Protein AF-0000000072580510 (afdb_homodimer)

Secondary structure (DSSP, 8-state):
-HHHHHHHHHHHHHHHHHHHHHHHHHHHHHHHHHH-SSS---HHHHHHHHTT-S-HHHHIIIIIIIHHHHHHHHHHHHHHHHHHHHHHHHHT-TT--TTTTTHHHHHHHHHHHHHHSPPPGGGTTS-HHHHHHHHHHHHHHHHHHHHHHTTTTS-HHHHHHHHHHHHHHHHHHHHHHHHHS-HHHHHHHHHHHT--STT--HHHHHHHHHHHHHHHHHHHHHGGGGGGGGS-HHHHHHTT--HHHHHHHHHHHHHHHHHHHHHHH----SHHHHHHHHHHHHHT-SS--HHHHHHHHHHHHHHHHHHHHHSSS---HHHHHHHHHHHHHHHHHHHHHHH---SSS--/-HHHHHHHHHHHHHHHHHHHHHHHHHHHHHHHHHH-SSS---HHHHHHHHTT-S-HHHHIIIIIIIHHHHHHHHHHHHHHHHHHHHHHHHHT-TT--TTTTTHHHHHHHHHHHHHHSPPPGGGTTS-HHHHHHHHHHHHHHHHHHHHHHHTTTS-HHHHHHHHHHHHHHHHHHHHHHHHHS-HHHHHHHHHHHT--STT--HHHHHHHHHHHHHHHHHHHHHGGGGGGGGS-HHHHHHTT--HHHHHHHHHHHHHHHHHHHHHHH----SHHHHHHHHHHHHHT-SS--HHHHHHHHHHHHHHHHHHHHHSSS---HHHHHHHHHHHHHHHHHHHHHHH---TTT--

Organism: Corynebacterium urealyticum (strain ATCC 43042 / DSM 7109) (NCBI:txid504474)

Solvent-accessible surface area (backbone atoms only — not comparable to full-atom values): 32661 Å² total; per-residue (Å²): 113,67,65,63,48,49,53,52,50,52,46,52,50,32,38,52,51,37,33,49,50,24,43,50,44,23,53,54,23,41,52,50,38,51,21,47,57,94,65,78,38,52,66,64,52,43,52,34,32,74,73,72,39,70,53,69,67,54,35,47,46,36,61,58,48,29,44,30,18,34,52,45,32,36,52,49,16,23,51,33,0,32,25,9,19,42,36,17,43,58,38,66,27,81,82,35,26,52,63,50,42,8,32,49,25,26,14,44,33,39,31,39,45,54,53,45,38,82,69,57,76,88,53,67,80,48,55,67,67,60,50,39,20,50,31,12,37,53,22,12,48,50,36,52,49,48,42,56,70,74,38,41,51,60,49,43,65,52,31,52,52,48,11,40,28,44,26,52,25,28,49,31,51,38,53,51,50,44,71,72,25,54,69,69,37,31,51,53,37,49,57,47,61,34,5,34,44,79,79,38,40,64,81,53,48,59,58,49,54,61,61,27,43,65,24,53,53,51,31,58,71,50,49,82,54,49,75,47,42,77,42,55,69,68,58,28,40,72,73,69,41,61,59,49,59,49,39,43,44,30,47,52,14,24,44,43,34,48,25,45,47,30,22,70,27,29,42,60,49,47,43,22,37,46,12,13,51,50,27,14,62,66,26,68,44,97,56,47,46,47,68,36,1,16,34,25,7,13,18,51,38,19,48,28,40,40,53,19,58,67,44,97,49,96,47,40,31,18,45,40,29,22,57,52,32,19,59,50,46,40,49,50,52,50,46,46,59,65,60,46,74,64,64,67,80,82,100,114,67,64,62,49,49,54,51,50,52,45,51,50,33,38,51,53,37,33,49,51,24,43,51,45,23,53,53,24,40,53,50,38,52,21,49,58,94,65,77,36,53,67,68,51,41,52,35,32,72,73,73,37,70,52,72,68,55,36,48,46,38,62,58,50,29,43,30,19,36,52,44,32,36,52,48,15,22,52,32,0,33,25,8,20,42,35,17,43,58,39,65,29,82,81,34,26,52,64,50,42,8,33,48,25,25,14,45,34,39,30,39,46,54,53,45,38,83,68,55,76,89,52,65,80,48,56,67,67,59,49,40,21,50,32,11,35,51,22,12,48,50,36,50,50,48,40,50,73,74,19,38,76,56,54,43,64,46,35,51,53,46,11,42,27,45,26,52,26,28,49,31,51,38,51,49,49,46,71,70,25,53,71,70,38,30,50,53,36,50,57,47,60,34,5,33,44,79,78,39,40,65,81,53,49,59,58,49,54,60,60,26,43,65,25,53,54,52,30,58,71,50,49,82,54,50,74,46,44,77,41,55,69,67,59,26,40,72,72,69,41,59,59,56,59,51,40,40,44,32,50,51,14,24,46,44,35,48,25,45,48,31,22,70,27,29,42,61,48,46,44,22,39,45,13,11,50,50,28,14,63,66,25,68,43,97,56,45,46,48,69,36,2,16,34,25,7,12,17,51,37,19,48,29,40,39,54,20,60,67,43,96,50,96,47,42,30,19,47,41,30,23,57,51,32,20,60,49,46,40,48,51,52,49,46,48,60,66,62,44,74,55,64,68,79,80,100

Nearest PDB structures (foldseek):
  2nq2-assembly1_A  TM=8.798E-01  e=5.050E-13  Haemophilus influenzae
  5b57-assembly1_B  TM=8.624E-01  e=1.625E-12  Burkholderia cenocepacia J2315
  4dbl-assembly1_B  TM=8.314E-01  e=4.247E-13  Escherichia coli K-12
  5b58-assembly1_B  TM=8.452E-01  e=1.771E-12  Burkholderia cenocepacia J2315
  5b57-assembly1_A  TM=8.414E-01  e=2.199E-12  Burkholderia cenocepacia J2315

pLDDT: mean 84.37, std 12.45, range [21.81, 98.19]

InterPro domains:
  IPR000522 ABC transporter, permease protein, BtuC-like [PF01032] (27-334)
  IPR000522 ABC transporter, permease protein, BtuC-like [PTHR30472] (13-337)
  IPR037294 ABC transporter, BtuC-like [G3DSA:1.10.3470.10] (12-342)
  IPR037294 ABC transporter, BtuC-like [SSF81345] (8-334)

Sequence (694 aa):
MTALHAVKRARTRRIFLATLGFAATTVLGYFLILGQGAVKLSPAEVLDVLTGGGTRQAINVVWDLRLPVAIATVVVGAALGLAGSWTQAMARNPLASPDILGVSGGAAVLVVAGTVLARPAWSEGIPTFWWRAGLALIGSLVIVALLMLLGGFGTSQRVVLIGLALSFLTQALVQYLLLKAELTRAADAQTWLAGSTGFVRTEALLPMVLGMLPFVVLGLVVAVDLPLFAHDDATASTLGVNVTRVRSILLIAATGIVAVVVSFVGPIGFIALLAPQLAKLVAGTPTPHPLCSTVAGSALMAVCAVVAGALPFTAPVGLVTAIIGGPALIWLVWSAARGGTVKGMIQMTALHAVKRARTRRIFLATLGFAATTVLGYFLILGQGAVKLSPAEVLDVLTGGGTRQAINVVWDLRLPVAIATVVVGAALGLAGSWTQAMARNPLASPDILGVSGGAAVLVVAGTVLARPAWSEGIPTFWWRAGLALIGSLVIVALLMLLGGFGTSQRVVLIGLALSFLTQALVQYLLLKAELTRAADAQTWLAGSTGFVRTEALLPMVLGMLPFVVLGLVVAVDLPLFAHDDATASTLGVNVTRVRSILLIAATGIVAVVVSFVGPIGFIALLAPQLAKLVAGTPTPHPLCSTVAGSALMAVCAVVAGALPFTAPVGLVTAIIGGPALIWLVWSAARGGTVKGMIQ

Radius of gyration: 26.59 Å; Cα contacts (8 Å, |Δi|>4): 1158; chains: 2; bounding box: 94×83×57 Å

Structure (mmCIF, N/CA/C/O backbone):
data_AF-0000000072580510-model_v1
#
loop_
_entity.id
_entity.type
_entity.pdbx_description
1 polymer 'Putative iron ABC transport system, permease protein'
#
loop_
_atom_site.group_PDB
_atom_site.id
_atom_site.type_symbol
_atom_site.label_atom_id
_atom_site.label_alt_id
_atom_site.label_comp_id
_atom_site.label_asym_id
_atom_site.label_entity_id
_atom_site.label_seq_id
_atom_site.pdbx_PDB_ins_code
_atom_site.Cartn_x
_atom_site.Cartn_y
_atom_site.Cartn_z
_atom_site.occupancy
_atom_site.B_iso_or_equiv
_atom_site.auth_seq_id
_atom_site.auth_comp_id
_atom_site.auth_asym_id
_atom_site.auth_atom_id
_atom_site.pdbx_PDB_model_num
ATOM 1 N N . MET A 1 1 ? 7.398 43.438 21.75 1 59 1 MET A N 1
ATOM 2 C CA . MET A 1 1 ? 8.227 43.406 20.547 1 59 1 MET A CA 1
ATOM 3 C C . MET A 1 1 ? 9.5 42.594 20.797 1 59 1 MET A C 1
ATOM 5 O O . MET A 1 1 ? 9.891 41.781 19.953 1 59 1 MET A O 1
ATOM 9 N N . THR A 1 2 ? 10.031 42.656 22.125 1 67.38 2 THR A N 1
ATOM 10 C CA . THR A 1 2 ? 11.289 42 22.453 1 67.38 2 THR A CA 1
ATOM 11 C C . THR A 1 2 ? 11.078 40.5 22.672 1 67.38 2 THR A C 1
ATOM 13 O O . THR A 1 2 ? 11.906 39.688 22.25 1 67.38 2 THR A O 1
ATOM 16 N N . ALA A 1 3 ? 9.961 40.219 23.203 1 70.94 3 ALA A N 1
ATOM 17 C CA . ALA A 1 3 ? 9.68 38.812 23.5 1 70.94 3 ALA A CA 1
ATOM 18 C C . ALA A 1 3 ? 9.43 38.031 22.203 1 70.94 3 ALA A C 1
ATOM 20 O O . ALA A 1 3 ? 9.891 36.906 22.062 1 70.94 3 ALA A O 1
ATOM 21 N N . LEU A 1 4 ? 8.695 38.688 21.297 1 75.06 4 LEU A N 1
ATOM 22 C CA . LEU A 1 4 ? 8.414 38.062 20 1 75.06 4 LEU A CA 1
ATOM 23 C C . LEU A 1 4 ? 9.703 37.812 19.219 1 75.06 4 LEU A C 1
ATOM 25 O O . LEU A 1 4 ? 9.859 36.812 18.562 1 75.06 4 LEU A O 1
ATOM 29 N N . HIS A 1 5 ? 10.617 38.812 19.344 1 75.19 5 HIS A N 1
ATOM 30 C CA . HIS A 1 5 ? 11.906 38.688 18.656 1 75.19 5 HIS A CA 1
ATOM 31 C C . HIS A 1 5 ? 12.734 37.562 19.281 1 75.19 5 HIS A C 1
ATOM 33 O O . HIS A 1 5 ? 13.445 36.844 18.578 1 75.19 5 HIS A O 1
ATOM 39 N N . ALA A 1 6 ? 12.633 37.469 20.531 1 76.44 6 ALA A N 1
ATOM 40 C CA . ALA A 1 6 ? 13.375 36.406 21.234 1 76.44 6 ALA A CA 1
ATOM 41 C C . ALA A 1 6 ? 12.867 35.031 20.828 1 76.44 6 ALA A C 1
ATOM 43 O O . ALA A 1 6 ? 13.664 34.094 20.656 1 76.44 6 ALA A O 1
ATOM 44 N N . VAL A 1 7 ? 11.641 34.875 20.734 1 74.88 7 VAL A N 1
ATOM 45 C CA . VAL A 1 7 ? 11.023 33.625 20.344 1 74.88 7 VAL A CA 1
ATOM 46 C C . VAL A 1 7 ? 11.414 33.281 18.922 1 74.88 7 VAL A C 1
ATOM 48 O O . VAL A 1 7 ? 11.734 32.125 18.609 1 74.88 7 VAL A O 1
ATOM 51 N N . LYS A 1 8 ? 11.461 34.25 18.062 1 78.5 8 LYS A N 1
ATOM 52 C CA . LYS A 1 8 ? 11.852 34.062 16.672 1 78.5 8 LYS A CA 1
ATOM 53 C C . LYS A 1 8 ? 13.32 33.656 16.562 1 78.5 8 LYS A C 1
ATOM 55 O O . LYS A 1 8 ? 13.672 32.781 15.758 1 78.5 8 LYS A O 1
ATOM 60 N N . ARG A 1 9 ? 14.109 34.344 17.359 1 81.12 9 ARG A N 1
ATOM 61 C CA . ARG A 1 9 ? 15.539 34.031 17.344 1 81.12 9 ARG A CA 1
ATOM 62 C C . ARG A 1 9 ? 15.805 32.625 17.859 1 81.12 9 ARG A C 1
ATOM 64 O O . ARG A 1 9 ? 16.672 31.922 17.328 1 81.12 9 ARG A O 1
ATOM 71 N N . ALA A 1 10 ? 15.156 32.25 18.828 1 83.38 10 ALA A N 1
ATOM 72 C CA . ALA A 1 10 ? 15.297 30.891 19.391 1 83.38 10 ALA A CA 1
ATOM 73 C C . ALA A 1 10 ? 14.883 29.828 18.375 1 83.38 10 ALA A C 1
ATOM 75 O O . ALA A 1 10 ? 15.516 28.781 18.281 1 83.38 10 ALA A O 1
ATOM 76 N N . ARG A 1 11 ? 13.914 30.094 17.688 1 85.31 11 ARG A N 1
ATOM 77 C CA . ARG A 1 11 ? 13.43 29.156 16.672 1 85.31 11 ARG A CA 1
ATOM 78 C C . ARG A 1 11 ? 14.43 29.031 15.523 1 85.31 11 ARG A C 1
ATOM 80 O O . ARG A 1 11 ? 14.688 27.922 15.039 1 85.31 11 ARG A O 1
ATOM 87 N N . THR A 1 12 ? 14.953 30.141 15.156 1 88.88 12 THR A N 1
ATOM 88 C CA . THR A 1 12 ? 15.938 30.141 14.078 1 88.88 12 THR A CA 1
ATOM 89 C C . THR A 1 12 ? 17.203 29.391 14.5 1 88.88 12 THR A C 1
ATOM 91 O O . THR A 1 12 ? 17.797 28.672 13.695 1 88.88 12 THR A O 1
ATOM 94 N N . ARG A 1 13 ? 17.562 29.594 15.711 1 90.62 13 ARG A N 1
ATOM 95 C CA . ARG A 1 13 ? 18.734 28.891 16.234 1 90.62 13 ARG A CA 1
ATOM 96 C C . ARG A 1 13 ? 18.5 27.391 16.266 1 90.62 13 ARG A C 1
ATOM 98 O O . ARG A 1 13 ? 19.406 26.609 15.953 1 90.62 13 ARG A O 1
ATOM 105 N N . ARG A 1 14 ? 17.406 26.984 16.625 1 91.62 14 ARG A N 1
ATOM 106 C CA . ARG A 1 14 ? 17.078 25.562 16.688 1 91.62 14 ARG A CA 1
ATOM 107 C C . ARG A 1 14 ? 17.078 24.938 15.305 1 91.62 14 ARG A C 1
ATOM 109 O O . ARG A 1 14 ? 17.547 23.812 15.125 1 91.62 14 ARG A O 1
ATOM 116 N N . ILE A 1 15 ? 16.5 25.641 14.438 1 92.69 15 ILE A N 1
ATOM 117 C CA . ILE A 1 15 ? 16.484 25.172 13.062 1 92.69 15 ILE A CA 1
ATOM 118 C C . ILE A 1 15 ? 17.922 25.031 12.547 1 92.69 15 ILE A C 1
ATOM 120 O O . ILE A 1 15 ? 18.266 24.031 11.906 1 92.69 15 ILE A O 1
ATOM 124 N N . PHE A 1 16 ? 18.703 26.031 12.883 1 94 16 PHE A N 1
ATOM 125 C CA . PHE A 1 16 ? 20.094 26.031 12.453 1 94 16 PHE A CA 1
ATOM 126 C C . PHE A 1 16 ? 20.859 24.875 13.086 1 94 16 PHE A C 1
ATOM 128 O O . PHE A 1 16 ? 21.594 24.156 12.398 1 94 16 PHE A O 1
ATOM 135 N N . LEU A 1 17 ? 20.688 24.609 14.297 1 94.31 17 LEU A N 1
ATOM 136 C CA . LEU A 1 17 ? 21.375 23.531 15.008 1 94.31 17 LEU A CA 1
ATOM 137 C C . LEU A 1 17 ? 20.906 22.172 14.508 1 94.31 17 LEU A C 1
ATOM 139 O O . LEU A 1 17 ? 21.719 21.25 14.383 1 94.31 17 LEU A O 1
ATOM 143 N N . ALA A 1 18 ? 19.672 22.047 14.297 1 95 18 ALA A N 1
ATOM 144 C CA . ALA A 1 18 ? 19.141 20.797 13.766 1 95 18 ALA A CA 1
ATOM 145 C C . ALA A 1 18 ? 19.719 20.5 12.383 1 95 18 ALA A C 1
ATOM 147 O O . ALA A 1 18 ? 20.141 19.359 12.109 1 95 18 ALA A O 1
ATOM 148 N N . THR A 1 19 ? 19.734 21.516 11.562 1 96.38 19 THR A N 1
ATOM 149 C CA . THR A 1 19 ? 20.266 21.359 10.219 1 96.38 19 THR A CA 1
ATOM 150 C C . THR A 1 19 ? 21.734 20.969 10.258 1 96.38 19 THR A C 1
ATOM 152 O O . THR A 1 19 ? 22.188 20.109 9.492 1 96.38 19 THR A O 1
ATOM 155 N N . LEU A 1 20 ? 22.438 21.578 11.141 1 96.44 20 LEU A N 1
ATOM 156 C CA . LEU A 1 20 ? 23.859 21.266 11.305 1 96.44 20 LEU A CA 1
ATOM 157 C C . LEU A 1 20 ? 24.047 19.828 11.781 1 96.44 20 LEU A C 1
ATOM 159 O O . LEU A 1 20 ? 24.969 19.141 11.352 1 96.44 20 LEU A O 1
ATOM 163 N N . GLY A 1 21 ? 23.234 19.5 12.719 1 96.69 21 GLY A N 1
ATOM 164 C CA . GLY A 1 21 ? 23.281 18.125 13.188 1 96.69 21 GLY A CA 1
ATOM 165 C C . GLY A 1 21 ? 23.031 17.109 12.086 1 96.69 21 GLY A C 1
ATOM 166 O O . GLY A 1 21 ? 23.75 16.109 11.969 1 96.69 21 GLY A O 1
ATOM 167 N N . PHE A 1 22 ? 22 17.312 11.32 1 97.38 22 PHE A N 1
ATOM 168 C CA . PHE A 1 22 ? 21.688 16.438 10.203 1 97.38 22 PHE A CA 1
ATOM 169 C C . PHE A 1 22 ? 22.812 16.453 9.172 1 97.38 22 PHE A C 1
ATOM 171 O O . PHE A 1 22 ? 23.125 15.438 8.562 1 97.38 22 PHE A O 1
ATOM 178 N N . ALA A 1 23 ? 23.359 17.641 8.961 1 97.75 23 ALA A N 1
ATOM 179 C CA . ALA A 1 23 ? 24.484 17.766 8.023 1 97.75 23 ALA A CA 1
ATOM 180 C C . ALA A 1 23 ? 25.688 16.953 8.492 1 97.75 23 ALA A C 1
ATOM 182 O O . ALA A 1 23 ? 26.344 16.297 7.691 1 97.75 23 ALA A O 1
ATOM 183 N N . ALA A 1 24 ? 25.953 17.062 9.742 1 97.62 24 ALA A N 1
ATOM 184 C CA . ALA A 1 24 ? 27.062 16.281 10.312 1 97.62 24 ALA A CA 1
ATOM 185 C C . ALA A 1 24 ? 26.828 14.789 10.133 1 97.62 24 ALA A C 1
ATOM 187 O O . ALA A 1 24 ? 27.75 14.047 9.805 1 97.62 24 ALA A O 1
ATOM 188 N N . THR A 1 25 ? 25.625 14.391 10.391 1 97 25 THR A N 1
ATOM 189 C CA . THR A 1 25 ? 25.281 12.984 10.203 1 97 25 THR A CA 1
ATOM 190 C C . THR A 1 25 ? 25.438 12.57 8.75 1 97 25 THR A C 1
ATOM 192 O O . THR A 1 25 ? 25.875 11.453 8.453 1 97 25 THR A O 1
ATOM 195 N N . THR A 1 26 ? 25.016 13.445 7.883 1 97.38 26 THR A N 1
ATOM 196 C CA . THR A 1 26 ? 25.141 13.18 6.453 1 97.38 26 THR A CA 1
ATOM 197 C C . THR A 1 26 ? 26.609 13.008 6.062 1 97.38 26 THR A C 1
ATOM 199 O O . THR A 1 26 ? 26.953 12.086 5.32 1 97.38 26 THR A O 1
ATOM 202 N N . VAL A 1 27 ? 27.422 13.898 6.547 1 95.5 27 VAL A N 1
ATOM 203 C CA . VAL A 1 27 ? 28.844 13.867 6.23 1 95.5 27 VAL A CA 1
ATOM 204 C C . VAL A 1 27 ? 29.469 12.586 6.793 1 95.5 27 VAL A C 1
ATOM 206 O O . VAL A 1 27 ? 30.234 11.906 6.105 1 95.5 27 VAL A O 1
ATOM 209 N N . LEU A 1 28 ? 29.125 12.281 7.973 1 94.19 28 LEU A N 1
ATOM 210 C CA . LEU A 1 28 ? 29.625 11.047 8.578 1 94.19 28 LEU A CA 1
ATOM 211 C C . LEU A 1 28 ? 29.156 9.828 7.789 1 94.19 28 LEU A C 1
ATOM 213 O O . LEU A 1 28 ? 29.953 8.922 7.523 1 94.19 28 LEU A O 1
ATOM 217 N N . GLY A 1 29 ? 27.906 9.805 7.48 1 94.19 29 GLY A N 1
ATOM 218 C CA . GLY A 1 29 ? 27.375 8.711 6.684 1 94.19 29 GLY A CA 1
ATOM 219 C C . GLY A 1 29 ? 28.031 8.602 5.32 1 94.19 29 GLY A C 1
ATOM 220 O O . GLY A 1 29 ? 28.297 7.496 4.836 1 94.19 29 GLY A O 1
ATOM 221 N N . TYR A 1 30 ? 28.266 9.773 4.723 1 92.25 30 TYR A N 1
ATOM 222 C CA . TYR A 1 30 ? 28.922 9.836 3.42 1 92.25 30 TYR A CA 1
ATOM 223 C C . TYR A 1 30 ? 30.281 9.133 3.455 1 92.25 30 TYR A C 1
ATOM 225 O O . TYR A 1 30 ? 30.578 8.289 2.6 1 92.25 30 TYR A O 1
ATOM 233 N N . PHE A 1 31 ? 31.016 9.328 4.422 1 88.81 31 PHE A N 1
ATOM 234 C CA . PHE A 1 31 ? 32.344 8.742 4.531 1 88.81 31 PHE A CA 1
ATOM 235 C C . PHE A 1 31 ? 32.25 7.27 4.902 1 88.81 31 PHE A C 1
ATOM 237 O O . PHE A 1 31 ? 33.094 6.461 4.469 1 88.81 31 PHE A O 1
ATOM 244 N N . LEU A 1 32 ? 31.344 6.914 5.688 1 89.5 32 LEU A N 1
ATOM 245 C CA . LEU A 1 32 ? 31.172 5.512 6.047 1 89.5 32 LEU A CA 1
ATOM 246 C C . LEU A 1 32 ? 30.766 4.684 4.832 1 89.5 32 LEU A C 1
ATOM 248 O O . LEU A 1 32 ? 31.188 3.535 4.688 1 89.5 32 LEU A O 1
ATOM 252 N N . ILE A 1 33 ? 29.953 5.273 4.016 1 90.19 33 ILE A N 1
ATOM 253 C CA . ILE A 1 33 ? 29.531 4.598 2.795 1 90.19 33 ILE A CA 1
ATOM 254 C C . ILE A 1 33 ? 30.75 4.324 1.91 1 90.19 33 ILE A C 1
ATOM 256 O O . ILE A 1 33 ? 30.859 3.256 1.304 1 90.19 33 ILE A O 1
ATOM 260 N N . LEU A 1 34 ? 31.688 5.215 1.867 1 87.69 34 LEU A N 1
ATOM 261 C CA . LEU A 1 34 ? 32.875 5.07 1.041 1 87.69 34 LEU A CA 1
ATOM 262 C C . LEU A 1 34 ? 33.781 3.939 1.553 1 87.69 34 LEU A C 1
ATOM 264 O O . LEU A 1 34 ? 34.531 3.357 0.789 1 87.69 34 LEU A O 1
ATOM 268 N N . GLY A 1 35 ? 33.594 3.617 2.775 1 82.88 35 GLY A N 1
ATOM 269 C CA . GLY A 1 35 ? 34.406 2.578 3.365 1 82.88 35 GLY A CA 1
ATOM 270 C C . GLY A 1 35 ? 33.781 1.208 3.334 1 82.88 35 GLY A C 1
ATOM 271 O O . GLY A 1 35 ? 34.406 0.208 3.68 1 82.88 35 GLY A O 1
ATOM 272 N N . GLN A 1 36 ? 32.594 1.176 2.959 1 82.06 36 GLN A N 1
ATOM 273 C CA . GLN A 1 36 ? 31.844 -0.086 2.967 1 82.06 36 GLN A CA 1
ATOM 274 C C . GLN A 1 36 ? 31.875 -0.743 1.589 1 82.06 36 GLN A C 1
ATOM 276 O O . GLN A 1 36 ? 31.859 -0.055 0.567 1 82.06 36 GLN A O 1
ATOM 281 N N . GLY A 1 37 ? 32 -2.043 1.565 1 72 37 GLY A N 1
ATOM 282 C CA . GLY A 1 37 ? 32.031 -2.834 0.345 1 72 37 GLY A CA 1
ATOM 283 C C . GLY A 1 37 ? 32.812 -4.125 0.474 1 72 37 GLY A C 1
ATOM 284 O O . GLY A 1 37 ? 33.188 -4.516 1.578 1 72 37 GLY A O 1
ATOM 285 N N . ALA A 1 38 ? 32.875 -4.754 -0.627 1 67.19 38 ALA A N 1
ATOM 286 C CA . ALA A 1 38 ? 33.594 -6.031 -0.668 1 67.19 38 ALA A CA 1
ATOM 287 C C . ALA A 1 38 ? 35.031 -5.867 -0.231 1 67.19 38 ALA A C 1
ATOM 289 O O . ALA A 1 38 ? 35.594 -6.742 0.439 1 67.19 38 ALA A O 1
ATOM 290 N N . VAL A 1 39 ? 35.562 -4.707 -0.609 1 68.81 39 VAL A N 1
ATOM 291 C CA . VAL A 1 39 ? 36.938 -4.371 -0.177 1 68.81 39 VAL A CA 1
ATOM 292 C C . VAL A 1 39 ? 36.875 -3.465 1.05 1 68.81 39 VAL A C 1
ATOM 294 O O . VAL A 1 39 ? 36.344 -2.355 0.983 1 68.81 39 VAL A O 1
ATOM 297 N N . LYS A 1 40 ? 37.125 -4.094 2.129 1 71.38 40 LYS A N 1
ATOM 298 C CA . LYS A 1 40 ? 37.062 -3.32 3.367 1 71.38 40 LYS A CA 1
ATOM 299 C C . LYS A 1 40 ? 38.125 -2.229 3.375 1 71.38 40 LYS A C 1
ATOM 301 O O . LYS A 1 40 ? 39.312 -2.506 3.174 1 71.38 40 LYS A O 1
ATOM 306 N N . LEU A 1 41 ? 37.75 -1.083 3.273 1 73.38 41 LEU A N 1
ATOM 307 C CA . LEU A 1 41 ? 38.656 0.045 3.381 1 73.38 41 LEU A CA 1
ATOM 308 C C . LEU A 1 41 ? 38.438 0.814 4.676 1 73.38 41 LEU A C 1
ATOM 310 O O . LEU A 1 41 ? 37.281 1.12 5.023 1 73.38 41 LEU A O 1
ATOM 314 N N . SER A 1 42 ? 39.438 0.93 5.504 1 71.94 42 SER A N 1
ATOM 315 C CA . SER A 1 42 ? 39.344 1.752 6.707 1 71.94 42 SER A CA 1
ATOM 316 C C . SER A 1 42 ? 39.094 3.215 6.355 1 71.94 42 SER A C 1
ATOM 318 O O . SER A 1 42 ? 39.344 3.641 5.227 1 71.94 42 SER A O 1
ATOM 320 N N . PRO A 1 43 ? 38.5 3.881 7.242 1 74.44 43 PRO A N 1
ATOM 321 C CA . PRO A 1 43 ? 38.281 5.309 6.996 1 74.44 43 PRO A CA 1
ATOM 322 C C . PRO A 1 43 ? 39.562 6.051 6.617 1 74.44 43 PRO A C 1
ATOM 324 O O . PRO A 1 43 ? 39.531 6.965 5.789 1 74.44 43 PRO A O 1
ATOM 327 N N . ALA A 1 44 ? 40.594 5.625 7.184 1 74.06 44 ALA A N 1
ATOM 328 C CA . ALA A 1 44 ? 41.875 6.246 6.875 1 74.06 44 ALA A CA 1
ATOM 329 C C . ALA A 1 44 ? 42.281 5.961 5.438 1 74.06 44 ALA A C 1
ATOM 331 O O . ALA A 1 44 ? 42.812 6.832 4.75 1 74.06 44 ALA A O 1
ATOM 332 N N . GLU A 1 45 ? 42.062 4.785 5.023 1 78 45 GLU A N 1
ATOM 333 C CA . GLU A 1 45 ? 42.375 4.41 3.654 1 78 45 GLU A CA 1
ATOM 334 C C . GLU A 1 45 ? 41.5 5.137 2.648 1 78 45 GLU A C 1
ATOM 336 O O . GLU A 1 45 ? 41.969 5.512 1.566 1 78 45 GLU A O 1
ATOM 341 N N . VAL A 1 46 ? 40.344 5.344 3.033 1 78.56 46 VAL A N 1
ATOM 342 C CA . VAL A 1 46 ? 39.406 6.062 2.164 1 78.56 46 VAL A CA 1
ATOM 343 C C . VAL A 1 46 ? 39.875 7.504 1.981 1 78.56 46 VAL A C 1
ATOM 345 O O . VAL A 1 46 ? 39.875 8.023 0.865 1 78.56 46 VAL A O 1
ATOM 348 N N . LEU A 1 47 ? 40.25 8.086 3.094 1 78.12 47 LEU A N 1
ATOM 349 C CA . LEU A 1 47 ? 40.75 9.461 3.027 1 78.12 47 LEU A CA 1
ATOM 350 C C . LEU A 1 47 ? 42.031 9.531 2.195 1 78.12 47 LEU A C 1
ATOM 352 O O . LEU A 1 47 ? 42.25 10.508 1.472 1 78.12 47 LEU A O 1
ATOM 356 N N . ASP A 1 48 ? 42.844 8.523 2.363 1 78.19 48 ASP A N 1
ATOM 357 C CA . ASP A 1 48 ? 44.062 8.461 1.596 1 78.19 48 ASP A CA 1
ATOM 358 C C . ASP A 1 48 ? 43.781 8.367 0.098 1 78.19 48 ASP A C 1
ATOM 360 O O . ASP A 1 48 ? 44.438 9.031 -0.707 1 78.19 48 ASP A O 1
ATOM 364 N N . VAL A 1 49 ? 42.844 7.613 -0.184 1 77.62 49 VAL A N 1
ATOM 365 C CA . VAL A 1 49 ? 42.5 7.41 -1.585 1 77.62 49 VAL A CA 1
ATOM 366 C C . VAL A 1 49 ? 41.906 8.695 -2.164 1 77.62 49 VAL A C 1
ATOM 368 O O . VAL A 1 49 ? 42.188 9.062 -3.303 1 77.62 49 VAL A O 1
ATOM 371 N N . LEU A 1 50 ? 41.188 9.406 -1.359 1 78.62 50 LEU A N 1
ATOM 372 C CA . LEU A 1 50 ? 40.531 10.617 -1.831 1 78.62 50 LEU A CA 1
ATOM 373 C C . LEU A 1 50 ? 41.562 11.75 -2.004 1 78.62 50 LEU A C 1
ATOM 375 O O . LEU A 1 50 ? 41.344 12.664 -2.805 1 78.62 50 LEU A O 1
ATOM 379 N N . THR A 1 51 ? 42.625 11.688 -1.235 1 77.88 51 THR A N 1
ATOM 380 C CA . THR A 1 51 ? 43.656 12.727 -1.32 1 77.88 51 THR A CA 1
ATOM 381 C C . THR A 1 51 ? 44.75 12.32 -2.299 1 77.88 51 THR A C 1
ATOM 383 O O . THR A 1 51 ? 45.781 12.992 -2.396 1 77.88 51 THR A O 1
ATOM 386 N N . GLY A 1 52 ? 44.5 11.359 -3.004 1 72.38 52 GLY A N 1
ATOM 387 C CA . GLY A 1 52 ? 45.406 11.016 -4.09 1 72.38 52 GLY A CA 1
ATOM 388 C C . GLY A 1 52 ? 46.281 9.828 -3.773 1 72.38 52 GLY A C 1
ATOM 389 O O . GLY A 1 52 ? 47.188 9.492 -4.555 1 72.38 52 GLY A O 1
ATOM 390 N N . GLY A 1 53 ? 46.062 9.336 -2.588 1 73.81 53 GLY A N 1
ATOM 391 C CA . GLY A 1 53 ? 46.875 8.172 -2.252 1 73.81 53 GLY A CA 1
ATOM 392 C C . GLY A 1 53 ? 46.156 6.859 -2.457 1 73.81 53 GLY A C 1
ATOM 393 O O . GLY A 1 53 ? 45.125 6.82 -3.121 1 73.81 53 GLY A O 1
ATOM 394 N N . GLY A 1 54 ? 46.812 5.648 -2.203 1 70.75 54 GLY A N 1
ATOM 395 C CA . GLY A 1 54 ? 46.219 4.32 -2.211 1 70.75 54 GLY A CA 1
ATOM 396 C C . GLY A 1 54 ? 46.594 3.512 -3.441 1 70.75 54 GLY A C 1
ATOM 397 O O . GLY A 1 54 ? 47.219 4.023 -4.359 1 70.75 54 GLY A O 1
ATOM 398 N N . THR A 1 55 ? 46.312 2.326 -3.344 1 75.69 55 THR A N 1
ATOM 399 C CA . THR A 1 55 ? 46.594 1.434 -4.465 1 75.69 55 THR A CA 1
ATOM 400 C C . THR A 1 55 ? 45.656 1.727 -5.633 1 75.69 55 THR A C 1
ATOM 402 O O . THR A 1 55 ? 44.594 2.326 -5.445 1 75.69 55 THR A O 1
ATOM 405 N N . ARG A 1 56 ? 46.094 1.521 -6.824 1 76.19 56 ARG A N 1
ATOM 406 C CA . ARG A 1 56 ? 45.312 1.732 -8.023 1 76.19 56 ARG A CA 1
ATOM 407 C C . ARG A 1 56 ? 43.969 1.038 -7.914 1 76.19 56 ARG A C 1
ATOM 409 O O . ARG A 1 56 ? 42.938 1.575 -8.352 1 76.19 56 ARG A O 1
ATOM 416 N N . GLN A 1 57 ? 43.969 -0.092 -7.34 1 77.94 57 GLN A N 1
ATOM 417 C CA . GLN A 1 57 ? 42.75 -0.846 -7.172 1 77.94 57 GLN A CA 1
ATOM 418 C C . GLN A 1 57 ? 41.781 -0.123 -6.234 1 77.94 57 GLN A C 1
ATOM 420 O O . GLN A 1 57 ? 40.594 -0.023 -6.516 1 77.94 57 GLN A O 1
ATOM 425 N N . ALA A 1 58 ? 42.375 0.361 -5.238 1 76.25 58 ALA A N 1
ATOM 426 C CA . ALA A 1 58 ? 41.562 1.075 -4.254 1 76.25 58 ALA A CA 1
ATOM 427 C C . ALA A 1 58 ? 40.969 2.354 -4.852 1 76.25 58 ALA A C 1
ATOM 429 O O . ALA A 1 58 ? 39.844 2.707 -4.57 1 76.25 58 ALA A O 1
ATOM 430 N N . ILE A 1 59 ? 41.75 2.969 -5.664 1 76.12 59 ILE A N 1
ATOM 431 C CA . ILE A 1 59 ? 41.344 4.211 -6.293 1 76.12 59 ILE A CA 1
ATOM 432 C C . ILE A 1 59 ? 40.188 3.934 -7.254 1 76.12 59 ILE A C 1
ATOM 434 O O . ILE A 1 59 ? 39.156 4.637 -7.242 1 76.12 59 ILE A O 1
ATOM 438 N N . ASN A 1 60 ? 40.312 2.859 -7.961 1 77.88 60 ASN A N 1
ATOM 439 C CA . ASN A 1 60 ? 39.281 2.525 -8.922 1 77.88 60 ASN A CA 1
ATOM 440 C C . ASN A 1 60 ? 37.969 2.146 -8.219 1 77.88 60 ASN A C 1
ATOM 442 O O . ASN A 1 60 ? 36.875 2.557 -8.648 1 77.88 60 ASN A O 1
ATOM 446 N N . VAL A 1 61 ? 38.125 1.482 -7.203 1 78.62 61 VAL A N 1
ATOM 447 C CA . VAL A 1 61 ? 36.938 1.026 -6.48 1 78.62 61 VAL A CA 1
ATOM 448 C C . VAL A 1 61 ? 36.219 2.219 -5.84 1 78.62 61 VAL A C 1
ATOM 450 O O . VAL A 1 61 ? 35.031 2.379 -5.98 1 78.62 61 VAL A O 1
ATOM 453 N N . VAL A 1 62 ? 37 3.039 -5.23 1 79.06 62 VAL A N 1
ATOM 454 C CA . VAL A 1 62 ? 36.406 4.152 -4.484 1 79.06 62 VAL A CA 1
ATOM 455 C C . VAL A 1 62 ? 35.875 5.195 -5.453 1 79.06 62 VAL A C 1
ATOM 457 O O . VAL A 1 62 ? 34.719 5.629 -5.324 1 79.06 62 VAL A O 1
ATOM 460 N N . TRP A 1 63 ? 36.562 5.551 -6.434 1 78.81 63 TRP A N 1
ATOM 461 C CA . TRP A 1 63 ? 36.188 6.641 -7.324 1 78.81 63 TRP A CA 1
ATOM 462 C C . TRP A 1 63 ? 35.156 6.176 -8.336 1 78.81 63 TRP A C 1
ATOM 464 O O . TRP A 1 63 ? 34.219 6.918 -8.664 1 78.81 63 TRP A O 1
ATOM 474 N N . ASP A 1 64 ? 35.25 4.977 -8.742 1 80.62 64 ASP A N 1
ATOM 475 C CA . ASP A 1 64 ? 34.375 4.527 -9.828 1 80.62 64 ASP A CA 1
ATOM 476 C C . ASP A 1 64 ? 33.125 3.871 -9.289 1 80.62 64 ASP A C 1
ATOM 478 O O . ASP A 1 64 ? 32.062 3.951 -9.906 1 80.62 64 ASP A O 1
ATOM 482 N N . LEU A 1 65 ? 33.25 3.301 -8.125 1 81.69 65 LEU A N 1
ATOM 483 C CA . LEU A 1 65 ? 32.125 2.504 -7.672 1 81.69 65 LEU A CA 1
ATOM 484 C C . LEU A 1 65 ? 31.484 3.119 -6.43 1 81.69 65 LEU A C 1
ATOM 486 O O . LEU A 1 65 ? 30.266 3.283 -6.363 1 81.69 65 LEU A O 1
ATOM 490 N N . ARG A 1 66 ? 32.25 3.6 -5.559 1 88.31 66 ARG A N 1
ATOM 491 C CA . ARG A 1 66 ? 31.688 3.951 -4.258 1 88.31 66 ARG A CA 1
ATOM 492 C C . ARG A 1 66 ? 31.312 5.43 -4.207 1 88.31 66 ARG A C 1
ATOM 494 O O . ARG A 1 66 ? 30.312 5.797 -3.596 1 88.31 66 ARG A O 1
ATOM 501 N N . LEU A 1 67 ? 32.094 6.227 -4.863 1 90.5 67 LEU A N 1
ATOM 502 C CA . LEU A 1 67 ? 31.859 7.668 -4.82 1 90.5 67 LEU A CA 1
ATOM 503 C C . LEU A 1 67 ? 30.516 8.023 -5.457 1 90.5 67 LEU A C 1
ATOM 505 O O . LEU A 1 67 ? 29.734 8.773 -4.875 1 90.5 67 LEU A O 1
ATOM 509 N N . PRO A 1 68 ? 30.281 7.48 -6.645 1 92.94 68 PRO A N 1
ATOM 510 C CA . PRO A 1 68 ? 28.984 7.805 -7.234 1 92.94 68 PRO A CA 1
ATOM 511 C C . PRO A 1 68 ? 27.812 7.355 -6.367 1 92.94 68 PRO A C 1
ATOM 513 O O . PRO A 1 68 ? 26.797 8.055 -6.277 1 92.94 68 PRO A O 1
ATOM 516 N N . VAL A 1 69 ? 27.953 6.273 -5.762 1 93.44 69 VAL A N 1
ATOM 517 C CA . VAL A 1 69 ? 26.906 5.73 -4.906 1 93.44 69 VAL A CA 1
ATOM 518 C C . VAL A 1 69 ? 26.703 6.641 -3.697 1 93.44 69 VAL A C 1
ATOM 520 O O . VAL A 1 69 ? 25.562 6.957 -3.334 1 93.44 69 VAL A O 1
ATOM 523 N N . ALA A 1 70 ? 27.797 7.055 -3.133 1 94.12 70 ALA A N 1
ATOM 524 C CA . ALA A 1 70 ? 27.734 7.934 -1.967 1 94.12 70 ALA A CA 1
ATOM 525 C C . ALA A 1 70 ? 27.078 9.266 -2.318 1 94.12 70 ALA A C 1
ATOM 527 O O . ALA A 1 70 ? 26.219 9.758 -1.583 1 94.12 70 ALA A O 1
ATOM 528 N N . ILE A 1 71 ? 27.469 9.805 -3.396 1 95.75 71 ILE A N 1
ATOM 529 C CA . ILE A 1 71 ? 26.906 11.078 -3.836 1 95.75 71 ILE A CA 1
ATOM 530 C C . ILE A 1 71 ? 25.422 10.914 -4.137 1 95.75 71 ILE A C 1
ATOM 532 O O . ILE A 1 71 ? 24.594 11.727 -3.695 1 95.75 71 ILE A O 1
ATOM 536 N N . ALA A 1 72 ? 25.109 9.898 -4.84 1 96.62 72 ALA A N 1
ATOM 537 C CA . ALA A 1 72 ? 23.719 9.633 -5.184 1 96.62 72 ALA A CA 1
ATOM 538 C C . ALA A 1 72 ? 22.859 9.469 -3.93 1 96.62 72 ALA A C 1
ATOM 540 O O . ALA A 1 72 ? 21.734 9.961 -3.871 1 96.62 72 ALA A O 1
ATOM 541 N N . THR A 1 73 ? 23.391 8.797 -2.961 1 97.12 73 THR A N 1
ATOM 542 C CA . THR A 1 73 ? 22.656 8.539 -1.72 1 97.12 73 THR A CA 1
ATOM 543 C C . THR A 1 73 ? 22.281 9.852 -1.031 1 97.12 73 THR A C 1
ATOM 545 O O . THR A 1 73 ? 21.141 10.039 -0.629 1 97.12 73 THR A O 1
ATOM 548 N N . VAL A 1 74 ? 23.188 10.703 -0.977 1 97.31 74 VAL A N 1
ATOM 549 C CA . VAL A 1 74 ? 22.969 11.984 -0.304 1 97.31 74 VAL A CA 1
ATOM 550 C C . VAL A 1 74 ? 22.016 12.844 -1.125 1 97.31 74 VAL A C 1
ATOM 552 O O . VAL A 1 74 ? 21.109 13.469 -0.575 1 97.31 74 VAL A O 1
ATOM 555 N N . VAL A 1 75 ? 22.219 12.867 -2.393 1 97.69 75 VAL A N 1
ATOM 556 C CA . VAL A 1 75 ? 21.406 13.695 -3.283 1 97.69 75 VAL A CA 1
ATOM 557 C C . VAL A 1 75 ? 19.969 13.18 -3.295 1 97.69 75 VAL A C 1
ATOM 559 O O . VAL A 1 75 ? 19.016 13.969 -3.211 1 97.69 75 VAL A O 1
ATOM 562 N N . VAL A 1 76 ? 19.812 11.898 -3.396 1 97.75 76 VAL A N 1
ATOM 563 C CA . VAL A 1 76 ? 18.484 11.281 -3.416 1 97.75 76 VAL A CA 1
ATOM 564 C C . VAL A 1 76 ? 17.766 11.539 -2.094 1 97.75 76 VAL A C 1
ATOM 566 O O . VAL A 1 76 ? 16.594 11.906 -2.078 1 97.75 76 VAL A O 1
ATOM 569 N N . GLY A 1 77 ? 18.484 11.391 -1.03 1 98 77 GLY A N 1
ATOM 570 C CA . GLY A 1 77 ? 17.906 11.695 0.269 1 98 77 GLY A CA 1
ATOM 571 C C . GLY A 1 77 ? 17.438 13.133 0.393 1 98 77 GLY A C 1
ATOM 572 O O . GLY A 1 77 ? 16.344 13.398 0.905 1 98 77 GLY A O 1
ATOM 573 N N . ALA A 1 78 ? 18.266 13.961 -0.056 1 98.06 78 ALA A N 1
ATOM 574 C CA . ALA A 1 78 ? 17.938 15.383 -0.03 1 98.06 78 ALA A CA 1
ATOM 575 C C . ALA A 1 78 ? 16.688 15.672 -0.857 1 98.06 78 ALA A C 1
ATOM 577 O O . ALA A 1 78 ? 15.797 16.406 -0.419 1 98.06 78 ALA A O 1
ATOM 578 N N . ALA A 1 79 ? 16.688 15.125 -2.006 1 97.69 79 ALA A N 1
ATOM 579 C CA . ALA A 1 79 ? 15.57 15.328 -2.924 1 97.69 79 ALA A CA 1
ATOM 580 C C . ALA A 1 79 ? 14.266 14.82 -2.316 1 97.69 79 ALA A C 1
ATOM 582 O O . ALA A 1 79 ? 13.25 15.516 -2.35 1 97.69 79 ALA A O 1
ATOM 583 N N . LEU A 1 80 ? 14.297 13.688 -1.734 1 96.88 80 LEU A N 1
ATOM 584 C CA . LEU A 1 80 ? 13.102 13.102 -1.136 1 96.88 80 LEU A CA 1
ATOM 585 C C . LEU A 1 80 ? 12.664 13.891 0.093 1 96.88 80 LEU A C 1
ATOM 587 O O . LEU A 1 80 ? 11.469 14.078 0.326 1 96.88 80 LEU A O 1
ATOM 591 N N . GLY A 1 81 ? 13.609 14.32 0.858 1 97.25 81 GLY A N 1
ATOM 592 C CA . GLY A 1 81 ? 13.281 15.172 1.994 1 97.25 81 GLY A CA 1
ATOM 593 C C . GLY A 1 81 ? 12.586 16.453 1.598 1 97.25 81 GLY A C 1
ATOM 594 O O . GLY A 1 81 ? 11.617 16.859 2.24 1 97.25 81 GLY A O 1
ATOM 595 N N . LEU A 1 82 ? 13.07 17.031 0.59 1 96.44 82 LEU A N 1
ATOM 596 C CA . LEU A 1 82 ? 12.469 18.266 0.081 1 96.44 82 LEU A CA 1
ATOM 597 C C . LEU A 1 82 ? 11.062 18.016 -0.45 1 96.44 82 LEU A C 1
ATOM 599 O O . LEU A 1 82 ? 10.125 18.734 -0.105 1 96.44 82 LEU A O 1
ATOM 603 N N . ALA A 1 83 ? 10.953 17.016 -1.26 1 95.75 83 ALA A N 1
ATOM 604 C CA . ALA A 1 83 ? 9.648 16.641 -1.819 1 95.75 83 ALA A CA 1
ATOM 605 C C . ALA A 1 83 ? 8.656 16.312 -0.716 1 95.75 83 ALA A C 1
ATOM 607 O O . ALA A 1 83 ? 7.477 16.656 -0.806 1 95.75 83 ALA A O 1
ATOM 608 N N . GLY A 1 84 ? 9.133 15.633 0.268 1 94.06 84 GLY A N 1
ATOM 609 C CA . GLY A 1 84 ? 8.289 15.305 1.405 1 94.06 84 GLY A CA 1
ATOM 610 C C . GLY A 1 84 ? 7.762 16.531 2.131 1 94.06 84 GLY A C 1
ATOM 611 O O . GLY A 1 84 ? 6.574 16.609 2.449 1 94.06 84 GLY A O 1
ATOM 612 N N . SER A 1 85 ? 8.594 17.469 2.402 1 93.44 85 SER A N 1
ATOM 613 C CA . SER A 1 85 ? 8.195 18.688 3.088 1 93.44 85 SER A CA 1
ATOM 614 C C . SER A 1 85 ? 7.133 19.438 2.295 1 93.44 85 SER A C 1
ATOM 616 O O . SER A 1 85 ? 6.164 19.953 2.869 1 93.44 85 SER A O 1
ATOM 618 N N . TRP A 1 86 ? 7.309 19.5 1.028 1 92.19 86 TRP A N 1
ATOM 619 C CA . TRP A 1 86 ? 6.355 20.188 0.173 1 92.19 86 TRP A CA 1
ATOM 620 C C . TRP A 1 86 ? 5.016 19.453 0.146 1 92.19 86 TRP A C 1
ATOM 622 O O . TRP A 1 86 ? 3.957 20.094 0.219 1 92.19 86 TRP A O 1
ATOM 632 N N . THR A 1 87 ? 5.098 18.219 0.108 1 89.56 87 THR A N 1
ATOM 633 C CA . THR A 1 87 ? 3.875 17.422 0.025 1 89.56 87 THR A CA 1
ATOM 634 C C . THR A 1 87 ? 3.088 17.5 1.33 1 89.56 87 THR A C 1
ATOM 636 O O . THR A 1 87 ? 1.867 17.672 1.315 1 89.56 87 THR A O 1
ATOM 639 N N . GLN A 1 88 ? 3.76 17.375 2.373 1 87.38 88 GLN A N 1
ATOM 640 C CA . GLN A 1 88 ? 3.094 17.453 3.67 1 87.38 88 GLN A CA 1
ATOM 641 C C . GLN A 1 88 ? 2.506 18.844 3.904 1 87.38 88 GLN A C 1
ATOM 643 O O . GLN A 1 88 ? 1.428 18.984 4.484 1 87.38 88 GLN A O 1
ATOM 648 N N . ALA A 1 89 ? 3.195 19.812 3.484 1 85.38 89 ALA A N 1
ATOM 649 C CA . ALA A 1 89 ? 2.715 21.172 3.643 1 85.38 89 ALA A CA 1
ATOM 650 C C . ALA A 1 89 ? 1.473 21.422 2.793 1 85.38 89 ALA A C 1
ATOM 652 O O . ALA A 1 89 ? 0.486 21.984 3.271 1 85.38 89 ALA A O 1
ATOM 653 N N . MET A 1 90 ? 1.564 21.031 1.625 1 82.62 90 MET A N 1
ATOM 654 C CA . MET A 1 90 ? 0.446 21.266 0.717 1 82.62 90 MET A CA 1
ATOM 655 C C . MET A 1 90 ? -0.782 20.469 1.146 1 82.62 90 MET A C 1
ATOM 657 O O . MET A 1 90 ? -1.913 20.922 0.98 1 82.62 90 MET A O 1
ATOM 661 N N . ALA A 1 91 ? -0.562 19.328 1.639 1 79.62 91 ALA A N 1
ATOM 662 C CA . ALA A 1 91 ? -1.662 18.453 2.053 1 79.62 91 ALA A CA 1
ATOM 663 C C . ALA A 1 91 ? -2.1 18.766 3.48 1 79.62 91 ALA A C 1
ATOM 665 O O . ALA A 1 91 ? -3.158 18.312 3.926 1 79.62 91 ALA A O 1
ATOM 666 N N . ARG A 1 92 ? -1.354 19.531 4.141 1 80.62 92 ARG A N 1
ATOM 667 C CA . ARG A 1 92 ? -1.604 19.781 5.559 1 80.62 92 ARG A CA 1
ATOM 668 C C . ARG A 1 92 ? -1.812 18.469 6.316 1 80.62 92 ARG A C 1
ATOM 670 O O . ARG A 1 92 ? -2.764 18.344 7.086 1 80.62 92 ARG A O 1
ATOM 677 N N . ASN A 1 93 ? -0.966 17.578 5.945 1 77.75 93 ASN A N 1
ATOM 678 C CA . ASN A 1 93 ? -1.034 16.219 6.48 1 77.75 93 ASN A CA 1
ATOM 679 C C . ASN A 1 93 ? 0.357 15.633 6.688 1 77.75 93 ASN A C 1
ATOM 681 O O . ASN A 1 93 ? 1.113 15.469 5.73 1 77.75 93 ASN A O 1
ATOM 685 N N . PRO A 1 94 ? 0.63 15.383 7.902 1 78.94 94 PRO A N 1
ATOM 686 C CA . PRO A 1 94 ? 1.974 14.867 8.188 1 78.94 94 PRO A CA 1
ATOM 687 C C . PRO A 1 94 ? 2.219 13.484 7.586 1 78.94 94 PRO A C 1
ATOM 689 O O . PRO A 1 94 ? 3.365 13.039 7.512 1 78.94 94 PRO A O 1
ATOM 692 N N . LEU A 1 95 ? 1.202 12.898 7.148 1 74.06 95 LEU A N 1
ATOM 693 C CA . LEU A 1 95 ? 1.359 11.555 6.605 1 74.06 95 LEU A CA 1
ATOM 694 C C . LEU A 1 95 ? 1.372 11.578 5.082 1 74.06 95 LEU A C 1
ATOM 696 O O . LEU A 1 95 ? 1.494 10.531 4.441 1 74.06 95 LEU A O 1
ATOM 700 N N . ALA A 1 96 ? 1.265 12.727 4.59 1 79.19 96 ALA A N 1
ATOM 701 C CA . ALA A 1 96 ? 1.281 12.836 3.133 1 79.19 96 ALA A CA 1
ATOM 702 C C . ALA A 1 96 ? 2.695 12.672 2.586 1 79.19 96 ALA A C 1
ATOM 704 O O . ALA A 1 96 ? 3.65 13.227 3.133 1 79.19 96 ALA A O 1
ATOM 705 N N . SER A 1 97 ? 2.871 11.742 1.603 1 85.44 97 SER A N 1
ATOM 706 C CA . SER A 1 97 ? 4.129 11.516 0.902 1 85.44 97 SER A CA 1
ATOM 707 C C . SER A 1 97 ? 3.898 11.266 -0.584 1 85.44 97 SER A C 1
ATOM 709 O O . SER A 1 97 ? 2.844 10.758 -0.977 1 85.44 97 SER A O 1
ATOM 711 N N . PRO A 1 98 ? 4.883 11.641 -1.324 1 80.38 98 PRO A N 1
ATOM 712 C CA . PRO A 1 98 ? 4.719 11.406 -2.762 1 80.38 98 PRO A CA 1
ATOM 713 C C . PRO A 1 98 ? 4.574 9.93 -3.107 1 80.38 98 PRO A C 1
ATOM 715 O O . PRO A 1 98 ? 3.963 9.586 -4.121 1 80.38 98 PRO A O 1
ATOM 718 N N . ASP A 1 99 ? 5.133 9.148 -2.33 1 75 99 ASP A N 1
ATOM 719 C CA . ASP A 1 99 ? 5.027 7.715 -2.564 1 75 99 ASP A CA 1
ATOM 720 C C . ASP A 1 99 ? 3.584 7.238 -2.42 1 75 99 ASP A C 1
ATOM 722 O O . ASP A 1 99 ? 3.141 6.355 -3.154 1 75 99 ASP A O 1
ATOM 726 N N . ILE A 1 100 ? 2.908 7.859 -1.506 1 70.56 100 ILE A N 1
ATOM 727 C CA . ILE A 1 100 ? 1.514 7.504 -1.267 1 70.56 100 ILE A CA 1
ATOM 728 C C . ILE A 1 100 ? 0.649 7.996 -2.424 1 70.56 100 ILE A C 1
ATOM 730 O O . ILE A 1 100 ? -0.42 7.441 -2.689 1 70.56 100 ILE A O 1
ATOM 734 N N . LEU A 1 101 ? 1.179 8.93 -3.152 1 78.12 101 LEU A N 1
ATOM 735 C CA . LEU A 1 101 ? 0.425 9.523 -4.25 1 78.12 101 LEU A CA 1
ATOM 736 C C . LEU A 1 101 ? 0.564 8.695 -5.52 1 78.12 101 LEU A C 1
ATOM 738 O O . LEU A 1 101 ? -0.025 9.023 -6.551 1 78.12 101 LEU A O 1
ATOM 742 N N . GLY A 1 102 ? 1.299 7.59 -5.484 1 83.25 102 GLY A N 1
ATOM 743 C CA . GLY A 1 102 ? 1.292 6.629 -6.578 1 83.25 102 GLY A CA 1
ATOM 744 C C . GLY A 1 102 ? 2.387 6.879 -7.594 1 83.25 102 GLY A C 1
ATOM 745 O O . GLY A 1 102 ? 2.512 6.141 -8.578 1 83.25 102 GLY A O 1
ATOM 746 N N . VAL A 1 103 ? 3.188 7.879 -7.422 1 89.5 103 VAL A N 1
ATOM 747 C CA . VAL A 1 103 ? 4.219 8.227 -8.391 1 89.5 103 VAL A CA 1
ATOM 748 C C . VAL A 1 103 ? 5.168 7.047 -8.578 1 89.5 103 VAL A C 1
ATOM 750 O O . VAL A 1 103 ? 5.457 6.648 -9.711 1 89.5 103 VAL A O 1
ATOM 753 N N . SER A 1 104 ? 5.598 6.473 -7.523 1 91.31 104 SER A N 1
ATOM 754 C CA . SER A 1 104 ? 6.492 5.324 -7.59 1 91.31 104 SER A CA 1
ATOM 755 C C . SER A 1 104 ? 5.797 4.117 -8.211 1 91.31 104 SER A C 1
ATOM 757 O O . SER A 1 104 ? 6.434 3.293 -8.867 1 91.31 104 SER A O 1
ATOM 759 N N . GLY A 1 105 ? 4.508 4.07 -7.988 1 92.19 105 GLY A N 1
ATOM 760 C CA . GLY A 1 105 ? 3.736 2.982 -8.57 1 92.19 105 GLY A CA 1
ATOM 761 C C . GLY A 1 105 ? 3.688 3.033 -10.086 1 92.19 105 GLY A C 1
ATOM 762 O O . GLY A 1 105 ? 3.848 2.01 -10.75 1 92.19 105 GLY A O 1
ATOM 763 N N . GLY A 1 106 ? 3.432 4.238 -10.57 1 93.44 106 GLY A N 1
ATOM 764 C CA . GLY A 1 106 ? 3.441 4.391 -12.016 1 93.44 106 GLY A CA 1
ATOM 765 C C . GLY A 1 106 ? 4.762 3.996 -12.648 1 93.44 106 GLY A C 1
ATOM 766 O O . GLY A 1 106 ? 4.785 3.326 -13.68 1 93.44 106 GLY A O 1
ATOM 767 N N . ALA A 1 107 ? 5.805 4.418 -12.055 1 94.62 107 ALA A N 1
ATOM 768 C CA . ALA A 1 107 ? 7.141 4.035 -12.508 1 94.62 107 ALA A CA 1
ATOM 769 C C . ALA A 1 107 ? 7.312 2.518 -12.484 1 94.62 107 ALA A C 1
ATOM 771 O O . ALA A 1 107 ? 7.812 1.928 -13.445 1 94.62 107 ALA A O 1
ATOM 772 N N . ALA A 1 108 ? 6.891 1.94 -11.469 1 94.31 108 ALA A N 1
ATOM 773 C CA . ALA A 1 108 ? 7.047 0.502 -11.273 1 94.31 108 ALA A CA 1
ATOM 774 C C . ALA A 1 108 ? 6.312 -0.284 -12.352 1 94.31 108 ALA A C 1
ATOM 776 O O . ALA A 1 108 ? 6.836 -1.268 -12.875 1 94.31 108 ALA A O 1
ATOM 777 N N . VAL A 1 109 ? 5.164 0.166 -12.68 1 93.94 109 VAL A N 1
ATOM 778 C CA . VAL A 1 109 ? 4.359 -0.559 -13.664 1 93.94 109 VAL A CA 1
ATOM 779 C C . VAL A 1 109 ? 5.098 -0.607 -15 1 93.94 109 VAL A C 1
ATOM 781 O O . VAL A 1 109 ? 5.262 -1.679 -15.586 1 93.94 109 VAL A O 1
ATOM 784 N N . LEU A 1 110 ? 5.531 0.492 -15.422 1 94.31 110 LEU A N 1
ATOM 785 C CA . LEU A 1 110 ? 6.148 0.54 -16.75 1 94.31 110 LEU A CA 1
ATOM 786 C C . LEU A 1 110 ? 7.512 -0.138 -16.734 1 94.31 110 LEU A C 1
ATOM 788 O O . LEU A 1 110 ? 7.887 -0.801 -17.703 1 94.31 110 LEU A O 1
ATOM 792 N N . VAL A 1 111 ? 8.289 0.012 -15.68 1 93.81 111 VAL A N 1
ATOM 793 C CA . VAL A 1 111 ? 9.594 -0.635 -15.594 1 93.81 111 VAL A CA 1
ATOM 794 C C . VAL A 1 111 ? 9.414 -2.15 -15.539 1 93.81 111 VAL A C 1
ATOM 796 O O . VAL A 1 111 ? 10.125 -2.891 -16.219 1 93.81 111 VAL A O 1
ATOM 799 N N . VAL A 1 112 ? 8.508 -2.6 -14.734 1 93.69 112 VAL A N 1
ATOM 800 C CA . VAL A 1 112 ? 8.266 -4.035 -14.617 1 93.69 112 VAL A CA 1
ATOM 801 C C . VAL A 1 112 ? 7.742 -4.578 -15.945 1 93.69 112 VAL A C 1
ATOM 803 O O . VAL A 1 112 ? 8.172 -5.641 -16.406 1 93.69 112 VAL A O 1
ATOM 806 N N . ALA A 1 113 ? 6.855 -3.875 -16.547 1 93.31 113 ALA A N 1
ATOM 807 C CA . ALA A 1 113 ? 6.359 -4.289 -17.859 1 93.31 113 ALA A CA 1
ATOM 808 C C . ALA A 1 113 ? 7.5 -4.398 -18.875 1 93.31 113 ALA A C 1
ATOM 810 O O . ALA A 1 113 ? 7.574 -5.375 -19.625 1 93.31 113 ALA A O 1
ATOM 811 N N . GLY A 1 114 ? 8.336 -3.428 -18.875 1 91.75 114 GLY A N 1
ATOM 812 C CA . GLY A 1 114 ? 9.461 -3.426 -19.812 1 91.75 114 GLY A CA 1
ATOM 813 C C . GLY A 1 114 ? 10.484 -4.504 -19.5 1 91.75 114 GLY A C 1
ATOM 814 O O . GLY A 1 114 ? 11.242 -4.914 -20.391 1 91.75 114 GLY A O 1
ATOM 815 N N . THR A 1 115 ? 10.562 -4.953 -18.266 1 89.06 115 THR A N 1
ATOM 816 C CA . THR A 1 115 ? 11.516 -5.98 -17.844 1 89.06 115 THR A CA 1
ATOM 817 C C . THR A 1 115 ? 10.953 -7.375 -18.109 1 89.06 115 THR A C 1
ATOM 819 O O . THR A 1 115 ? 11.688 -8.273 -18.531 1 89.06 115 THR A O 1
ATOM 822 N N . VAL A 1 116 ? 9.664 -7.465 -17.891 1 88.25 116 VAL A N 1
ATOM 823 C CA . VAL A 1 116 ? 9.062 -8.789 -17.953 1 88.25 116 VAL A CA 1
ATOM 824 C C . VAL A 1 116 ? 8.633 -9.094 -19.375 1 88.25 116 VAL A C 1
ATOM 826 O O . VAL A 1 116 ? 8.695 -10.242 -19.828 1 88.25 116 VAL A O 1
ATOM 829 N N . LEU A 1 117 ? 8.156 -8.023 -19.969 1 82.81 117 LEU A N 1
ATOM 830 C CA . LEU A 1 117 ? 7.727 -8.227 -21.359 1 82.81 117 LEU A CA 1
ATOM 831 C C . LEU A 1 117 ? 8.906 -8.094 -22.312 1 82.81 117 LEU A C 1
ATOM 833 O O . LEU A 1 117 ? 9.914 -7.461 -21.984 1 82.81 117 LEU A O 1
ATOM 837 N N . ALA A 1 118 ? 8.938 -8.82 -23.297 1 74.06 118 ALA A N 1
ATOM 838 C CA . ALA A 1 118 ? 10.031 -8.766 -24.266 1 74.06 118 ALA A CA 1
ATOM 839 C C . ALA A 1 118 ? 10.273 -7.332 -24.734 1 74.06 118 ALA A C 1
ATOM 841 O O . ALA A 1 118 ? 9.328 -6.586 -25 1 74.06 118 ALA A O 1
ATOM 842 N N . ARG A 1 119 ? 11.578 -6.973 -24.562 1 77.25 119 ARG A N 1
ATOM 843 C CA . ARG A 1 119 ? 12.016 -5.656 -25 1 77.25 119 ARG A CA 1
ATOM 844 C C . ARG A 1 119 ? 11.898 -5.527 -26.516 1 77.25 119 ARG A C 1
ATOM 846 O O . ARG A 1 119 ? 12.305 -6.434 -27.25 1 77.25 119 ARG A O 1
ATOM 853 N N . PRO A 1 120 ? 11.25 -4.465 -26.922 1 73.88 120 PRO A N 1
ATOM 854 C CA . PRO A 1 120 ? 11.156 -4.293 -28.375 1 73.88 120 PRO A CA 1
ATOM 855 C C . PRO A 1 120 ? 12.523 -4.188 -29.047 1 73.88 120 PRO A C 1
ATOM 857 O O . PRO A 1 120 ? 13.492 -3.766 -28.406 1 73.88 120 PRO A O 1
ATOM 860 N N . ALA A 1 121 ? 12.578 -4.641 -30.188 1 75.06 121 ALA A N 1
ATOM 861 C CA . ALA A 1 121 ? 13.812 -4.711 -30.953 1 75.06 121 ALA A CA 1
ATOM 862 C C . ALA A 1 121 ? 14.492 -3.346 -31.047 1 75.06 121 ALA A C 1
ATOM 864 O O . ALA A 1 121 ? 15.719 -3.244 -30.969 1 75.06 121 ALA A O 1
ATOM 865 N N . TRP A 1 122 ? 13.711 -2.291 -31.234 1 76.69 122 TRP A N 1
ATOM 866 C CA . TRP A 1 122 ? 14.273 -0.958 -31.422 1 76.69 122 TRP A CA 1
ATOM 867 C C . TRP A 1 122 ? 14.984 -0.477 -30.172 1 76.69 122 TRP A C 1
ATOM 869 O O . TRP A 1 122 ? 15.828 0.419 -30.219 1 76.69 122 TRP A O 1
ATOM 879 N N . SER A 1 123 ? 14.719 -1.093 -29.047 1 72.94 123 SER A N 1
ATOM 880 C CA . SER A 1 123 ? 15.266 -0.628 -27.781 1 72.94 123 SER A CA 1
ATOM 881 C C . SER A 1 123 ? 16.484 -1.438 -27.375 1 72.94 123 SER A C 1
ATOM 883 O O . SER A 1 123 ? 17.078 -1.193 -26.312 1 72.94 123 SER A O 1
ATOM 885 N N . GLU A 1 124 ? 16.875 -2.314 -28.156 1 76.69 124 GLU A N 1
ATOM 886 C CA . GLU A 1 124 ? 17.984 -3.213 -27.844 1 76.69 124 GLU A CA 1
ATOM 887 C C . GLU A 1 124 ? 19.297 -2.447 -27.719 1 76.69 124 GLU A C 1
ATOM 889 O O . GLU A 1 124 ? 20.172 -2.838 -26.953 1 76.69 124 GLU A O 1
ATOM 894 N N . GLY A 1 125 ? 19.438 -1.356 -28.406 1 79.06 125 GLY A N 1
ATOM 895 C CA . GLY A 1 125 ? 20.656 -0.575 -28.344 1 79.06 125 GLY A CA 1
ATOM 896 C C . GLY A 1 125 ? 20.75 0.302 -27.109 1 79.06 125 GLY A C 1
ATOM 897 O O . GLY A 1 125 ? 21.844 0.772 -26.766 1 79.06 125 GLY A O 1
ATOM 898 N N . ILE A 1 126 ? 19.766 0.483 -26.469 1 83.25 126 ILE A N 1
ATOM 899 C CA . ILE A 1 126 ? 19.734 1.333 -25.281 1 83.25 126 ILE A CA 1
ATOM 900 C C . ILE A 1 126 ? 20.109 0.508 -24.047 1 83.25 126 ILE A C 1
ATOM 902 O O . ILE A 1 126 ? 19.5 -0.539 -23.797 1 83.25 126 ILE A O 1
ATOM 906 N N . PRO A 1 127 ? 21.156 1.035 -23.438 1 85.94 127 PRO A N 1
ATOM 907 C CA . PRO A 1 127 ? 21.5 0.327 -22.203 1 85.94 127 PRO A CA 1
ATOM 908 C C . PRO A 1 127 ? 20.297 0.16 -21.281 1 85.94 127 PRO A C 1
ATOM 910 O O . PRO A 1 127 ? 19.422 1.025 -21.234 1 85.94 127 PRO A O 1
ATOM 913 N N . THR A 1 128 ? 20.281 -0.96 -20.609 1 84.62 128 THR A N 1
ATOM 914 C CA . THR A 1 128 ? 19.156 -1.356 -19.75 1 84.62 128 THR A CA 1
ATOM 915 C C . THR A 1 128 ? 18.875 -0.282 -18.703 1 84.62 128 THR A C 1
ATOM 917 O O . THR A 1 128 ? 17.703 0.001 -18.406 1 84.62 128 THR A O 1
ATOM 920 N N . PHE A 1 129 ? 19.922 0.332 -18.266 1 86.38 129 PHE A N 1
ATOM 921 C CA . PHE A 1 129 ? 19.766 1.351 -17.234 1 86.38 129 PHE A CA 1
ATOM 922 C C . PHE A 1 129 ? 18.938 2.521 -17.75 1 86.38 129 PHE A C 1
ATOM 924 O O . PHE A 1 129 ? 17.953 2.916 -17.125 1 86.38 129 PHE A O 1
ATOM 931 N N . TRP A 1 130 ? 19.234 3.029 -18.906 1 88 130 TRP A N 1
ATOM 932 C CA . TRP A 1 130 ? 18.547 4.188 -19.469 1 88 130 TRP A CA 1
ATOM 933 C C . TRP A 1 130 ? 17.156 3.809 -19.938 1 88 130 TRP A C 1
ATOM 935 O O . TRP A 1 130 ? 16.234 4.625 -19.875 1 88 130 TRP A O 1
ATOM 945 N N . TRP A 1 131 ? 17.031 2.592 -20.375 1 88.56 131 TRP A N 1
ATOM 946 C CA . TRP A 1 131 ? 15.711 2.084 -20.766 1 88.56 131 TRP A CA 1
ATOM 947 C C . TRP A 1 131 ? 14.75 2.096 -19.578 1 88.56 131 TRP A C 1
ATOM 949 O O . TRP A 1 131 ? 13.648 2.629 -19.672 1 88.56 131 TRP A O 1
ATOM 959 N N . ARG A 1 132 ? 15.234 1.586 -18.516 1 89.19 132 ARG A N 1
ATOM 960 C CA . ARG A 1 132 ? 14.414 1.536 -17.312 1 89.19 132 ARG A CA 1
ATOM 961 C C . ARG A 1 132 ? 14.141 2.939 -16.781 1 89.19 132 ARG A C 1
ATOM 963 O O . ARG A 1 132 ? 13.031 3.232 -16.328 1 89.19 132 ARG A O 1
ATOM 970 N N . ALA A 1 133 ? 15.141 3.74 -16.859 1 91.38 133 ALA A N 1
ATOM 971 C CA . ALA A 1 133 ? 14.977 5.117 -16.406 1 91.38 133 ALA A CA 1
ATOM 972 C C . ALA A 1 133 ? 13.914 5.848 -17.219 1 91.38 133 ALA A C 1
ATOM 974 O O . ALA A 1 133 ? 13.078 6.562 -16.656 1 91.38 133 ALA A O 1
ATOM 975 N N . GLY A 1 134 ? 13.969 5.66 -18.484 1 92.62 134 GLY A N 1
ATOM 976 C CA . GLY A 1 134 ? 12.961 6.266 -19.344 1 92.62 134 GLY A CA 1
ATOM 977 C C . GLY A 1 134 ? 11.555 5.773 -19.062 1 92.62 134 GLY A C 1
ATOM 978 O O . GLY A 1 134 ? 10.625 6.57 -18.969 1 92.62 134 GLY A O 1
ATOM 979 N N . LEU A 1 135 ? 11.43 4.52 -18.922 1 93.56 135 LEU A N 1
ATOM 980 C CA . LEU A 1 135 ? 10.133 3.932 -18.625 1 93.56 135 LEU A CA 1
ATOM 981 C C . LEU A 1 135 ? 9.602 4.43 -17.281 1 93.56 135 LEU A C 1
ATOM 983 O O . LEU A 1 135 ? 8.422 4.754 -17.156 1 93.56 135 LEU A O 1
ATOM 987 N N . ALA A 1 136 ? 10.508 4.453 -16.328 1 93.81 136 ALA A N 1
ATOM 988 C CA . ALA A 1 136 ? 10.133 4.93 -15 1 93.81 136 ALA A CA 1
ATOM 989 C C . ALA A 1 136 ? 9.641 6.375 -15.055 1 93.81 136 ALA A C 1
ATOM 991 O O . ALA A 1 136 ? 8.648 6.727 -14.406 1 93.81 136 ALA A O 1
ATOM 992 N N . LEU A 1 137 ? 10.336 7.141 -15.828 1 93.69 137 LEU A N 1
ATOM 993 C CA . LEU A 1 137 ? 9.969 8.547 -15.953 1 93.69 137 LEU A CA 1
ATOM 994 C C . LEU A 1 137 ? 8.594 8.688 -16.609 1 93.69 137 LEU A C 1
ATOM 996 O O . LEU A 1 137 ? 7.746 9.438 -16.109 1 93.69 137 LEU A O 1
ATOM 1000 N N . ILE A 1 138 ? 8.352 7.996 -17.609 1 94.75 138 ILE A N 1
ATOM 1001 C CA . ILE A 1 138 ? 7.078 8.055 -18.312 1 94.75 138 ILE A CA 1
ATOM 1002 C C . ILE A 1 138 ? 5.961 7.57 -17.391 1 94.75 138 ILE A C 1
ATOM 1004 O O . ILE A 1 138 ? 4.91 8.211 -17.297 1 94.75 138 ILE A O 1
ATOM 1008 N N . GLY A 1 139 ? 6.18 6.469 -16.75 1 95.12 139 GLY A N 1
ATOM 1009 C CA . GLY A 1 139 ? 5.184 5.949 -15.828 1 95.12 139 GLY A CA 1
ATOM 1010 C C . GLY A 1 139 ? 4.844 6.918 -14.711 1 95.12 139 GLY A C 1
ATOM 1011 O O . GLY A 1 139 ? 3.676 7.07 -14.352 1 95.12 139 GLY A O 1
ATOM 1012 N N . SER A 1 140 ? 5.844 7.52 -14.164 1 93.38 140 SER A N 1
ATOM 1013 C CA . SER A 1 140 ? 5.641 8.508 -13.109 1 93.38 140 SER A CA 1
ATOM 1014 C C . SER A 1 140 ? 4.855 9.711 -13.625 1 93.38 140 SER A C 1
ATOM 1016 O O . SER A 1 140 ? 3.98 10.227 -12.93 1 93.38 140 SER A O 1
ATOM 1018 N N . LEU A 1 141 ? 5.145 10.102 -14.805 1 91.06 141 LEU A N 1
ATOM 1019 C CA . LEU A 1 141 ? 4.469 11.25 -15.398 1 91.06 141 LEU A CA 1
ATOM 1020 C C . LEU A 1 141 ? 2.998 10.938 -15.664 1 91.06 141 LEU A C 1
ATOM 1022 O O . LEU A 1 141 ? 2.143 11.82 -15.562 1 91.06 141 LEU A O 1
ATOM 1026 N N . VAL A 1 142 ? 2.74 9.773 -15.984 1 93.44 142 VAL A N 1
ATOM 1027 C CA . VAL A 1 142 ? 1.357 9.359 -16.188 1 93.44 142 VAL A CA 1
ATOM 1028 C C . VAL A 1 142 ? 0.568 9.523 -14.898 1 93.44 142 VAL A C 1
ATOM 1030 O O . VAL A 1 142 ? -0.563 10.016 -14.914 1 93.44 142 VAL A O 1
ATOM 1033 N N . ILE A 1 143 ? 1.132 9.141 -13.789 1 90.81 143 ILE A N 1
ATOM 1034 C CA . ILE A 1 143 ? 0.458 9.242 -12.5 1 90.81 143 ILE A CA 1
ATOM 1035 C C . ILE A 1 143 ? 0.266 10.719 -12.141 1 90.81 143 ILE A C 1
ATOM 1037 O O . ILE A 1 143 ? -0.793 11.109 -11.641 1 90.81 143 ILE A O 1
ATOM 1041 N N . VAL A 1 144 ? 1.286 11.5 -12.406 1 86.81 144 VAL A N 1
ATOM 1042 C CA . VAL A 1 144 ? 1.179 12.93 -12.133 1 86.81 144 VAL A CA 1
ATOM 1043 C C . VAL A 1 144 ? 0.044 13.531 -12.961 1 86.81 144 VAL A C 1
ATOM 1045 O O . VAL A 1 144 ? -0.759 14.312 -12.453 1 86.81 144 VAL A O 1
ATOM 1048 N N . ALA A 1 145 ? -0.009 13.148 -14.172 1 89.81 145 ALA A N 1
ATOM 1049 C CA . ALA A 1 145 ? -1.068 13.625 -15.055 1 89.81 145 ALA A CA 1
ATOM 1050 C C . ALA A 1 145 ? -2.441 13.188 -14.555 1 89.81 145 ALA A C 1
ATOM 1052 O O . ALA A 1 145 ? -3.393 13.969 -14.562 1 89.81 145 ALA A O 1
ATOM 1053 N N . LEU A 1 146 ? -2.545 12.016 -14.164 1 87.5 146 LEU A N 1
ATOM 1054 C CA . LEU A 1 146 ? -3.811 11.492 -13.656 1 87.5 146 LEU A CA 1
ATOM 1055 C C . LEU A 1 146 ? -4.23 12.211 -12.383 1 87.5 146 LEU A C 1
ATOM 1057 O O . LEU A 1 146 ? -5.414 12.477 -12.172 1 87.5 146 LEU A O 1
ATOM 1061 N N . LEU A 1 147 ? -3.279 12.461 -11.523 1 83.69 147 LEU A N 1
ATOM 1062 C CA . LEU A 1 147 ? -3.566 13.203 -10.297 1 83.69 147 LEU A CA 1
ATOM 1063 C C . LEU A 1 147 ? -4.094 14.602 -10.617 1 83.69 147 LEU A C 1
ATOM 1065 O O . LEU A 1 147 ? -5.043 15.07 -9.992 1 83.69 147 LEU A O 1
ATOM 1069 N N . MET A 1 148 ? -3.5 15.18 -11.609 1 82.88 148 MET A N 1
ATOM 1070 C CA . MET A 1 148 ? -3.924 16.516 -12 1 82.88 148 MET A CA 1
ATOM 1071 C C . MET A 1 148 ? -5.312 16.484 -12.633 1 82.88 148 MET A C 1
ATOM 1073 O O . MET A 1 148 ? -6.129 17.375 -12.391 1 82.88 148 MET A O 1
ATOM 1077 N N . LEU A 1 149 ? -5.547 15.492 -13.43 1 82.06 149 LEU A N 1
ATOM 1078 C CA . LEU A 1 149 ? -6.812 15.375 -14.148 1 82.06 149 LEU A CA 1
ATOM 1079 C C . LEU A 1 149 ? -7.953 15.055 -13.188 1 82.06 149 LEU A C 1
ATOM 1081 O O . LEU A 1 149 ? -9.078 15.531 -13.367 1 82.06 149 LEU A O 1
ATOM 1085 N N . LEU A 1 150 ? -7.742 14.156 -12.258 1 75.56 150 LEU A N 1
ATOM 1086 C CA . LEU A 1 150 ? -8.797 13.711 -11.352 1 75.56 150 LEU A CA 1
ATOM 1087 C C . LEU A 1 150 ? -8.992 14.703 -10.219 1 75.56 150 LEU A C 1
ATOM 1089 O O . LEU A 1 150 ? -9.945 14.586 -9.445 1 75.56 150 LEU A O 1
ATOM 1093 N N . GLY A 1 151 ? -8.555 15.797 -10.188 1 63.41 151 GLY A N 1
ATOM 1094 C CA . GLY A 1 151 ? -8.852 16.953 -9.359 1 63.41 151 GLY A CA 1
ATOM 1095 C C . GLY A 1 151 ? -7.855 17.156 -8.234 1 63.41 151 GLY A C 1
ATOM 1096 O O . GLY A 1 151 ? -8.133 17.875 -7.277 1 63.41 151 GLY A O 1
ATOM 1097 N N . GLY A 1 152 ? -6.766 16.609 -8.273 1 57.84 152 GLY A N 1
ATOM 1098 C CA . GLY A 1 152 ? -5.715 16.922 -7.32 1 57.84 152 GLY A CA 1
ATOM 1099 C C . GLY A 1 152 ? -5.719 18.391 -6.898 1 57.84 152 GLY A C 1
ATOM 1100 O O . GLY A 1 152 ? -5.246 18.719 -5.812 1 57.84 152 GLY A O 1
ATOM 1101 N N . PHE A 1 153 ? -6.371 19.234 -7.77 1 56.44 153 PHE A N 1
ATOM 1102 C CA . PHE A 1 153 ? -6.379 20.656 -7.469 1 56.44 153 PHE A CA 1
ATOM 1103 C C . PHE A 1 153 ? -7.43 20.969 -6.41 1 56.44 153 PHE A C 1
ATOM 1105 O O . PHE A 1 153 ? -7.508 22.109 -5.93 1 56.44 153 PHE A O 1
ATOM 1112 N N . GLY A 1 154 ? -8.102 20.094 -6.09 1 58.06 154 GLY A N 1
ATOM 1113 C CA . GLY A 1 154 ? -9.164 20.391 -5.141 1 58.06 154 GLY A CA 1
ATOM 1114 C C . GLY A 1 154 ? -8.672 20.484 -3.709 1 58.06 154 GLY A C 1
ATOM 1115 O O . GLY A 1 154 ? -7.73 21.234 -3.416 1 58.06 154 GLY A O 1
ATOM 1116 N N . THR A 1 155 ? -9.117 19.781 -2.852 1 65.88 155 THR A N 1
ATOM 1117 C CA . THR A 1 155 ? -8.789 19.766 -1.433 1 65.88 155 THR A CA 1
ATOM 1118 C C . THR A 1 155 ? -7.652 18.781 -1.16 1 65.88 155 THR A C 1
ATOM 1120 O O . THR A 1 155 ? -7.391 17.891 -1.967 1 65.88 155 THR A O 1
ATOM 1123 N N . SER A 1 156 ? -6.848 19.141 -0.21 1 71.5 156 SER A N 1
ATOM 1124 C CA . SER A 1 156 ? -5.727 18.328 0.256 1 71.5 156 SER A CA 1
ATOM 1125 C C . SER A 1 156 ? -6.141 16.875 0.45 1 71.5 156 SER A C 1
ATOM 1127 O O . SER A 1 15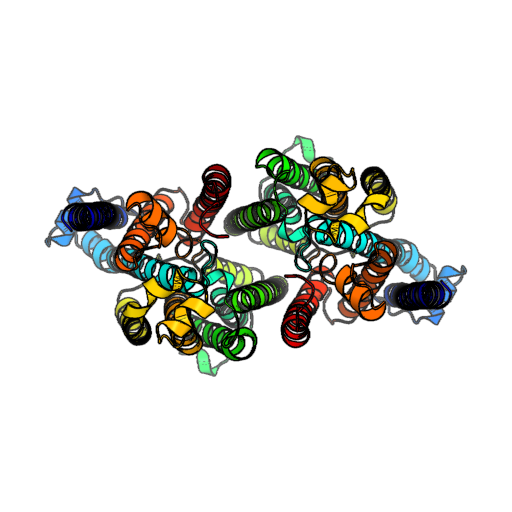6 ? -5.41 15.953 0.068 1 71.5 156 SER A O 1
ATOM 1129 N N . GLN A 1 157 ? -7.32 16.703 0.809 1 70.12 157 GLN A N 1
ATOM 1130 C CA . GLN A 1 157 ? -7.797 15.359 1.121 1 70.12 157 GLN A CA 1
ATOM 1131 C C . GLN A 1 157 ? -8.078 14.562 -0.152 1 70.12 157 GLN A C 1
ATOM 1133 O O . GLN A 1 157 ? -7.797 13.367 -0.218 1 70.12 157 GLN A O 1
ATOM 1138 N N . ARG A 1 158 ? -8.547 15.211 -1.119 1 74.44 158 ARG A N 1
ATOM 1139 C CA . ARG A 1 158 ? -8.875 14.57 -2.387 1 74.44 158 ARG A CA 1
ATOM 1140 C C . ARG A 1 158 ? -7.621 14.039 -3.072 1 74.44 158 ARG A C 1
ATOM 1142 O O . ARG A 1 158 ? -7.613 12.922 -3.588 1 74.44 158 ARG A O 1
ATOM 1149 N N . VAL A 1 159 ? -6.641 14.797 -3.025 1 77.5 159 VAL A N 1
ATOM 1150 C CA . VAL A 1 159 ? -5.391 14.414 -3.676 1 77.5 159 VAL A CA 1
ATOM 1151 C C . VAL A 1 159 ? -4.824 13.164 -3.016 1 77.5 159 VAL A C 1
ATOM 1153 O O . VAL A 1 159 ? -4.363 12.25 -3.701 1 77.5 159 VAL A O 1
ATOM 1156 N N . VAL A 1 160 ? -4.906 13.133 -1.753 1 75.56 160 VAL A N 1
ATOM 1157 C CA . VAL A 1 160 ? -4.355 12.008 -0.999 1 75.56 160 VAL A CA 1
ATOM 1158 C C . VAL A 1 160 ? -5.16 10.742 -1.296 1 75.56 160 VAL A C 1
ATOM 1160 O O . VAL A 1 160 ? -4.59 9.672 -1.492 1 75.56 160 VAL A O 1
ATOM 1163 N N . LEU A 1 161 ? -6.445 10.898 -1.409 1 73.06 161 LEU A N 1
ATOM 1164 C CA . LEU A 1 161 ? -7.312 9.75 -1.647 1 73.06 161 LEU A CA 1
ATOM 1165 C C . LEU A 1 161 ? -7.094 9.18 -3.047 1 73.06 161 LEU A C 1
ATOM 1167 O O . LEU A 1 161 ? -7.023 7.965 -3.225 1 73.06 161 LEU A O 1
ATOM 1171 N N . ILE A 1 162 ? -7.031 10.008 -3.963 1 78.69 162 ILE A N 1
ATOM 1172 C CA . ILE A 1 162 ? -6.797 9.578 -5.336 1 78.69 162 ILE A CA 1
ATOM 1173 C C . ILE A 1 162 ? -5.414 8.938 -5.445 1 78.69 162 ILE A C 1
ATOM 1175 O O . ILE A 1 162 ? -5.242 7.926 -6.129 1 78.69 162 ILE A O 1
ATOM 1179 N N . GLY A 1 163 ? -4.461 9.57 -4.863 1 80.94 163 GLY A N 1
ATOM 1180 C CA . GLY A 1 163 ? -3.117 9.016 -4.852 1 80.94 163 GLY A CA 1
ATOM 1181 C C . GLY A 1 163 ? -3.059 7.613 -4.277 1 80.94 163 GLY A C 1
ATOM 1182 O O . GLY A 1 163 ? -2.393 6.738 -4.832 1 80.94 163 GLY A O 1
ATOM 1183 N N . LEU A 1 164 ? -3.77 7.477 -3.205 1 75.94 164 LEU A N 1
ATOM 1184 C CA . LEU A 1 164 ? -3.828 6.164 -2.568 1 75.94 164 LEU A CA 1
ATOM 1185 C C . LEU A 1 164 ? -4.457 5.133 -3.5 1 75.94 164 LEU A C 1
ATOM 1187 O O . LEU A 1 164 ? -3.957 4.016 -3.623 1 75.94 164 LEU A O 1
ATOM 1191 N N . ALA A 1 165 ? -5.531 5.508 -4.121 1 77.38 165 ALA A N 1
ATOM 1192 C CA . ALA A 1 165 ? -6.207 4.625 -5.066 1 77.38 165 ALA A CA 1
ATOM 1193 C C . ALA A 1 165 ? -5.277 4.227 -6.211 1 77.38 165 ALA A C 1
ATOM 1195 O O . ALA A 1 165 ? -5.238 3.062 -6.609 1 77.38 165 ALA A O 1
ATOM 1196 N N . LEU A 1 166 ? -4.629 5.18 -6.668 1 84.06 166 LEU A N 1
ATOM 1197 C CA . LEU A 1 166 ? -3.695 4.922 -7.762 1 84.06 166 LEU A CA 1
ATOM 1198 C C . LEU A 1 166 ? -2.564 4.008 -7.301 1 84.06 166 LEU A C 1
ATOM 1200 O O . LEU A 1 166 ? -2.107 3.148 -8.062 1 84.06 166 LEU A O 1
ATOM 1204 N N . SER A 1 167 ? -2.092 4.195 -6.102 1 84.06 167 SER A N 1
ATOM 1205 C CA . SER A 1 167 ? -1.044 3.342 -5.547 1 84.06 167 SER A CA 1
ATOM 1206 C C . SER A 1 167 ? -1.492 1.887 -5.48 1 84.06 167 SER A C 1
ATOM 1208 O O . SER A 1 167 ? -0.737 0.981 -5.84 1 84.06 167 SER A O 1
ATOM 1210 N N . PHE A 1 168 ? -2.715 1.681 -5.121 1 76.62 168 PHE A N 1
ATOM 1211 C CA . PHE A 1 168 ? -3.236 0.322 -5.031 1 76.62 168 PHE A CA 1
ATOM 1212 C C . PHE A 1 168 ? -3.367 -0.3 -6.418 1 76.62 168 PHE A C 1
ATOM 1214 O O . PHE A 1 168 ? -3.057 -1.478 -6.605 1 76.62 168 PHE A O 1
ATOM 1221 N N . LEU A 1 169 ? -3.82 0.468 -7.297 1 82.69 169 LEU A N 1
ATOM 1222 C CA . LEU A 1 169 ? -4 -0.014 -8.664 1 82.69 169 LEU A CA 1
ATOM 1223 C C . LEU A 1 169 ? -2.66 -0.399 -9.281 1 82.69 169 LEU A C 1
ATOM 1225 O O . LEU A 1 169 ? -2.537 -1.465 -9.891 1 82.69 169 LEU A O 1
ATOM 1229 N N . THR A 1 170 ? -1.745 0.466 -9.156 1 90 170 THR A N 1
ATOM 1230 C CA . THR A 1 170 ? -0.441 0.186 -9.742 1 90 170 THR A CA 1
ATOM 1231 C C . THR A 1 170 ? 0.214 -1.014 -9.07 1 90 170 THR A C 1
ATOM 1233 O O . THR A 1 170 ? 0.911 -1.797 -9.719 1 90 170 THR A O 1
ATOM 1236 N N . GLN A 1 171 ? 0.044 -1.165 -7.82 1 84.69 171 GLN A N 1
ATOM 1237 C CA . GLN A 1 171 ? 0.568 -2.33 -7.117 1 84.69 171 GLN A CA 1
ATOM 1238 C C . GLN A 1 171 ? -0.04 -3.621 -7.66 1 84.69 171 GLN A C 1
ATOM 1240 O O . GLN A 1 171 ? 0.658 -4.625 -7.816 1 84.69 171 GLN A O 1
ATOM 1245 N N . ALA A 1 172 ? -1.295 -3.564 -7.914 1 81.75 172 ALA A N 1
ATOM 1246 C CA . ALA A 1 172 ? -1.986 -4.723 -8.477 1 81.75 172 ALA A CA 1
ATOM 1247 C C . ALA A 1 172 ? -1.454 -5.062 -9.859 1 81.75 172 ALA A C 1
ATOM 1249 O O . ALA A 1 172 ? -1.274 -6.238 -10.195 1 81.75 172 ALA A O 1
ATOM 1250 N N . LEU A 1 173 ? -1.244 -4.09 -10.609 1 88.06 173 LEU A N 1
ATOM 1251 C CA . LEU A 1 173 ? -0.737 -4.293 -11.961 1 88.06 173 LEU A CA 1
ATOM 1252 C C . LEU A 1 173 ? 0.673 -4.871 -11.93 1 88.06 173 LEU A C 1
ATOM 1254 O O . LEU A 1 173 ? 1.001 -5.758 -12.727 1 88.06 173 LEU A O 1
ATOM 1258 N N . VAL A 1 174 ? 1.47 -4.359 -11.023 1 91 174 VAL A N 1
ATOM 1259 C CA . VAL A 1 174 ? 2.826 -4.875 -10.867 1 91 174 VAL A CA 1
ATOM 1260 C C . VAL A 1 174 ? 2.777 -6.344 -10.453 1 91 174 VAL A C 1
ATOM 1262 O O . VAL A 1 174 ? 3.502 -7.172 -11.008 1 91 174 VAL A O 1
ATOM 1265 N N . GLN A 1 175 ? 1.926 -6.637 -9.555 1 83.44 175 GLN A N 1
ATOM 1266 C CA . GLN A 1 175 ? 1.783 -8.016 -9.102 1 83.44 175 GLN A CA 1
ATOM 1267 C C . GLN A 1 175 ? 1.347 -8.922 -10.25 1 83.44 175 GLN A C 1
ATOM 1269 O O . GLN A 1 175 ? 1.828 -10.055 -10.367 1 83.44 175 GLN A O 1
ATOM 1274 N N . TYR A 1 176 ? 0.467 -8.453 -11.062 1 83.75 176 TYR A N 1
ATOM 1275 C CA . TYR A 1 176 ? 0 -9.203 -12.227 1 83.75 176 TYR A CA 1
ATOM 1276 C C . TYR A 1 176 ? 1.148 -9.5 -13.18 1 83.75 176 TYR A C 1
ATOM 1278 O O . TYR A 1 176 ? 1.309 -10.633 -13.641 1 83.75 176 TYR A O 1
ATOM 1286 N N . LEU A 1 177 ? 1.896 -8.516 -13.438 1 88.5 177 LEU A N 1
ATOM 1287 C CA . LEU A 1 177 ? 3.01 -8.656 -14.367 1 88.5 177 LEU A CA 1
ATOM 1288 C C . LEU A 1 177 ? 4.059 -9.617 -13.828 1 88.5 177 LEU A C 1
ATOM 1290 O O . LEU A 1 177 ? 4.621 -10.422 -14.578 1 88.5 177 LEU A O 1
ATOM 1294 N N . LEU A 1 178 ? 4.324 -9.578 -12.523 1 87.69 178 LEU A N 1
ATOM 1295 C CA . LEU A 1 178 ? 5.316 -10.453 -11.906 1 87.69 178 LEU A CA 1
ATOM 1296 C C . LEU A 1 178 ? 4.863 -11.906 -11.953 1 87.69 178 LEU A C 1
ATOM 1298 O O . LEU A 1 178 ? 5.68 -12.805 -12.172 1 87.69 178 LEU A O 1
ATOM 1302 N N . LEU A 1 179 ? 3.598 -12.141 -11.805 1 82.31 179 LEU A N 1
ATOM 1303 C CA . LEU A 1 179 ? 3.057 -13.5 -11.82 1 82.31 179 LEU A CA 1
ATOM 1304 C C . LEU A 1 179 ? 3.162 -14.109 -13.211 1 82.31 179 LEU A C 1
ATOM 1306 O O . LEU A 1 179 ? 3.346 -15.32 -13.344 1 82.31 179 LEU A O 1
ATOM 1310 N N . LYS A 1 180 ? 3.117 -13.305 -14.18 1 84.5 180 LYS A N 1
ATOM 1311 C CA . LYS A 1 180 ? 3.137 -13.773 -15.555 1 84.5 180 LYS A CA 1
ATOM 1312 C C . LYS A 1 180 ? 4.566 -13.914 -16.078 1 84.5 180 LYS A C 1
ATOM 1314 O O . LYS A 1 180 ? 4.809 -14.586 -17.078 1 84.5 180 LYS A O 1
ATOM 1319 N N . ALA A 1 181 ? 5.457 -13.367 -15.383 1 88.19 181 ALA A N 1
ATOM 1320 C CA . ALA A 1 181 ? 6.836 -13.258 -15.852 1 88.19 181 ALA A CA 1
ATOM 1321 C C . ALA A 1 181 ? 7.586 -14.57 -15.656 1 88.19 181 ALA A C 1
ATOM 1323 O O . ALA A 1 181 ? 7.246 -15.359 -14.766 1 88.19 181 ALA A O 1
ATOM 1324 N N . GLU A 1 182 ? 8.523 -14.75 -16.547 1 89.62 182 GLU A N 1
ATOM 1325 C CA . GLU A 1 182 ? 9.516 -15.789 -16.297 1 89.62 182 GLU A CA 1
ATOM 1326 C C . GLU A 1 182 ? 10.25 -15.539 -14.977 1 89.62 182 GLU A C 1
ATOM 1328 O O . GLU A 1 182 ? 10.484 -14.383 -14.602 1 89.62 182 GLU A O 1
ATOM 1333 N N . LEU A 1 183 ? 10.68 -16.641 -14.359 1 88.69 183 LEU A N 1
ATOM 1334 C CA . LEU A 1 183 ? 11.227 -16.578 -13.008 1 88.69 183 LEU A CA 1
ATOM 1335 C C . LEU A 1 183 ? 12.406 -15.609 -12.953 1 88.69 183 LEU A C 1
ATOM 1337 O O . LEU A 1 183 ? 12.484 -14.766 -12.055 1 88.69 183 LEU A O 1
ATOM 1341 N N . THR A 1 184 ? 13.281 -15.711 -13.906 1 89.31 184 THR A N 1
ATOM 1342 C CA . THR A 1 184 ? 14.492 -14.891 -13.875 1 89.31 184 THR A CA 1
ATOM 1343 C C . THR A 1 184 ? 14.148 -13.422 -14.102 1 89.31 184 THR A C 1
ATOM 1345 O O . THR A 1 184 ? 14.727 -12.539 -13.461 1 89.31 184 THR A O 1
ATOM 1348 N N . ARG A 1 185 ? 13.227 -13.156 -14.969 1 89.75 185 ARG A N 1
ATOM 1349 C CA . ARG A 1 185 ? 12.805 -11.789 -15.25 1 89.75 185 ARG A CA 1
ATOM 1350 C C . ARG A 1 185 ? 12.047 -11.195 -14.07 1 89.75 185 ARG A C 1
ATOM 1352 O O . ARG A 1 185 ? 12.18 -10.008 -13.773 1 89.75 185 ARG A O 1
ATOM 1359 N N . ALA A 1 186 ? 11.273 -12.016 -13.453 1 88.94 186 ALA A N 1
ATOM 1360 C CA . ALA A 1 186 ? 10.555 -11.578 -12.258 1 88.94 186 ALA A CA 1
ATOM 1361 C C . ALA A 1 186 ? 11.531 -11.188 -11.148 1 88.94 186 ALA A C 1
ATOM 1363 O O . ALA A 1 186 ? 11.32 -10.188 -10.453 1 88.94 186 ALA A O 1
ATOM 1364 N N . ALA A 1 187 ? 12.531 -11.945 -11.023 1 88.12 187 ALA A N 1
ATOM 1365 C CA . ALA A 1 187 ? 13.539 -11.656 -10 1 88.12 187 ALA A CA 1
ATOM 1366 C C . ALA A 1 187 ? 14.258 -10.344 -10.297 1 88.12 187 ALA A C 1
ATOM 1368 O O . ALA A 1 187 ? 14.539 -9.562 -9.391 1 88.12 187 ALA A O 1
ATOM 1369 N N . ASP A 1 188 ? 14.539 -10.195 -11.547 1 88.06 188 ASP A N 1
ATOM 1370 C CA . ASP A 1 188 ? 15.188 -8.953 -11.969 1 88.06 188 ASP A CA 1
ATOM 1371 C C . ASP A 1 188 ? 14.305 -7.746 -11.68 1 88.06 188 ASP A C 1
ATOM 1373 O O . ASP A 1 188 ? 14.781 -6.723 -11.188 1 88.06 188 ASP A O 1
ATOM 1377 N N . ALA A 1 189 ? 13.078 -7.871 -11.984 1 89.31 189 ALA A N 1
ATOM 1378 C CA . ALA A 1 189 ? 12.117 -6.797 -11.719 1 89.31 189 ALA A CA 1
ATOM 1379 C C . ALA A 1 189 ? 12 -6.523 -10.219 1 89.31 189 ALA A C 1
ATOM 1381 O O . ALA A 1 189 ? 11.898 -5.367 -9.805 1 89.31 189 ALA A O 1
ATOM 1382 N N . GLN A 1 190 ? 12.047 -7.57 -9.492 1 87.94 190 GLN A N 1
ATOM 1383 C CA . GLN A 1 190 ? 11.945 -7.434 -8.039 1 87.94 190 GLN A CA 1
ATOM 1384 C C . GLN A 1 190 ? 13.148 -6.68 -7.473 1 87.94 190 GLN A C 1
ATOM 1386 O O . GLN A 1 190 ? 13.016 -5.938 -6.5 1 87.94 190 GLN A O 1
ATOM 1391 N N . THR A 1 191 ? 14.219 -6.902 -8.016 1 86.62 191 THR A N 1
ATOM 1392 C CA . THR A 1 191 ? 15.414 -6.195 -7.574 1 86.62 191 THR A CA 1
ATOM 1393 C C . THR A 1 191 ? 15.266 -4.691 -7.797 1 86.62 191 THR A C 1
ATOM 1395 O O . THR A 1 191 ? 15.625 -3.891 -6.93 1 86.62 191 THR A O 1
ATOM 1398 N N . TRP A 1 192 ? 14.781 -4.359 -8.922 1 89.12 192 TRP A N 1
ATOM 1399 C CA . TRP A 1 192 ? 14.547 -2.943 -9.195 1 89.12 192 TRP A CA 1
ATOM 1400 C C . TRP A 1 192 ? 13.516 -2.367 -8.227 1 89.12 192 TRP A C 1
ATOM 1402 O O . TRP A 1 192 ? 13.664 -1.24 -7.746 1 89.12 192 TRP A O 1
ATOM 1412 N N . LEU A 1 193 ? 12.523 -3.09 -7.949 1 90.31 193 LEU A N 1
ATOM 1413 C CA . LEU A 1 193 ? 11.422 -2.639 -7.109 1 90.31 193 LEU A CA 1
ATOM 1414 C C . LEU A 1 193 ? 11.891 -2.381 -5.68 1 90.31 193 LEU A C 1
ATOM 1416 O O . LEU A 1 193 ? 11.227 -1.675 -4.922 1 90.31 193 LEU A O 1
ATOM 1420 N N . ALA A 1 194 ? 12.977 -2.93 -5.293 1 89.5 194 ALA A N 1
ATOM 1421 C CA . ALA A 1 194 ? 13.5 -2.721 -3.949 1 89.5 194 ALA A CA 1
ATOM 1422 C C . ALA A 1 194 ? 14.141 -1.343 -3.818 1 89.5 194 ALA A C 1
ATOM 1424 O O . ALA A 1 194 ? 14.32 -0.838 -2.707 1 89.5 194 ALA A O 1
ATOM 1425 N N . GLY A 1 195 ? 14.469 -0.716 -4.949 1 90.88 195 GLY A N 1
ATOM 1426 C CA . GLY A 1 195 ? 15.117 0.583 -4.926 1 90.88 195 GLY A CA 1
ATOM 1427 C C . GLY A 1 195 ? 16.516 0.54 -4.34 1 90.88 195 GLY A C 1
ATOM 1428 O O . GLY A 1 195 ? 16.734 -0.068 -3.293 1 90.88 195 GLY A O 1
ATOM 1429 N N . SER A 1 196 ? 17.469 1.099 -5.027 1 92.81 196 SER A N 1
ATOM 1430 C CA . SER A 1 196 ? 18.844 1.078 -4.543 1 92.81 196 SER A CA 1
ATOM 1431 C C . SER A 1 196 ? 19.688 2.172 -5.203 1 92.81 196 SER A C 1
ATOM 1433 O O . SER A 1 196 ? 19.484 2.484 -6.379 1 92.81 196 SER A O 1
ATOM 1435 N N . THR A 1 197 ? 20.547 2.729 -4.402 1 92.44 197 THR A N 1
ATOM 1436 C CA . THR A 1 197 ? 21.516 3.666 -4.957 1 92.44 197 THR A CA 1
ATOM 1437 C C . THR A 1 197 ? 22.797 2.941 -5.363 1 92.44 197 THR A C 1
ATOM 1439 O O . THR A 1 197 ? 23.703 3.545 -5.949 1 92.44 197 THR A O 1
ATOM 1442 N N . GLY A 1 198 ? 22.844 1.706 -5.18 1 87 198 GLY A N 1
ATOM 1443 C CA . GLY A 1 198 ? 24.062 0.929 -5.371 1 87 198 GLY A CA 1
ATOM 1444 C C . GLY A 1 198 ? 24.438 0.748 -6.832 1 87 198 GLY A C 1
ATOM 1445 O O . GLY A 1 198 ? 25.578 0.43 -7.152 1 87 198 GLY A O 1
ATOM 1446 N N . PHE A 1 199 ? 23.516 1.027 -7.695 1 83.25 199 PHE A N 1
ATOM 1447 C CA . PHE A 1 199 ? 23.766 0.77 -9.102 1 83.25 199 PHE A CA 1
ATOM 1448 C C . PHE A 1 199 ? 24.016 2.072 -9.859 1 83.25 199 PHE A C 1
ATOM 1450 O O . PHE A 1 199 ? 24.172 2.07 -11.078 1 83.25 199 PHE A O 1
ATOM 1457 N N . VAL A 1 200 ? 24.094 3.092 -9.094 1 89.88 200 VAL A N 1
ATOM 1458 C CA . VAL A 1 200 ? 24.281 4.391 -9.734 1 89.88 200 VAL A CA 1
ATOM 1459 C C . VAL A 1 200 ? 25.75 4.574 -10.117 1 89.88 200 VAL A C 1
ATOM 1461 O O . VAL A 1 200 ? 26.641 4.309 -9.312 1 89.88 200 VAL A O 1
ATOM 1464 N N . ARG A 1 201 ? 25.953 4.992 -11.352 1 90.81 201 ARG A N 1
ATOM 1465 C CA . ARG A 1 201 ? 27.297 5.293 -11.859 1 90.81 201 ARG A CA 1
ATOM 1466 C C . ARG A 1 201 ? 27.484 6.789 -12.07 1 90.81 201 ARG A C 1
ATOM 1468 O O . ARG A 1 201 ? 26.516 7.559 -11.961 1 90.81 201 ARG A O 1
ATOM 1475 N N . THR A 1 202 ? 28.688 7.16 -12.312 1 90.88 202 THR A N 1
ATOM 1476 C CA . THR A 1 202 ? 29.047 8.57 -12.422 1 90.88 202 THR A CA 1
ATOM 1477 C C . THR A 1 202 ? 28.25 9.242 -13.539 1 90.88 202 THR A C 1
ATOM 1479 O O . THR A 1 202 ? 27.859 10.406 -13.414 1 90.88 202 THR A O 1
ATOM 1482 N N . GLU A 1 203 ? 27.953 8.539 -14.57 1 91.06 203 GLU A N 1
ATOM 1483 C CA . GLU A 1 203 ? 27.281 9.094 -15.734 1 91.06 203 GLU A CA 1
ATOM 1484 C C . GLU A 1 203 ? 25.828 9.438 -15.414 1 91.06 203 GLU A C 1
ATOM 1486 O O . GLU A 1 203 ? 25.219 10.258 -16.094 1 91.06 203 GLU A O 1
ATOM 1491 N N . ALA A 1 204 ? 25.312 8.812 -14.398 1 92.56 204 ALA A N 1
ATOM 1492 C CA . ALA A 1 204 ? 23.906 9.008 -14.055 1 92.56 204 ALA A CA 1
ATOM 1493 C C . ALA A 1 204 ? 23.734 10.195 -13.117 1 92.56 204 ALA A C 1
ATOM 1495 O O . ALA A 1 204 ? 22.625 10.727 -12.977 1 92.56 204 ALA A O 1
ATOM 1496 N N . LEU A 1 205 ? 24.797 10.688 -12.539 1 94.81 205 LEU A N 1
ATOM 1497 C CA . LEU A 1 205 ? 24.703 11.703 -11.492 1 94.81 205 LEU A CA 1
ATOM 1498 C C . LEU A 1 205 ? 24.266 13.047 -12.07 1 94.81 205 LEU A C 1
ATOM 1500 O O . LEU A 1 205 ? 23.312 13.648 -11.586 1 94.81 205 LEU A O 1
ATOM 1504 N N . LEU A 1 206 ? 24.875 13.422 -13.07 1 94.5 206 LEU A N 1
ATOM 1505 C CA . LEU A 1 206 ? 24.594 14.734 -13.641 1 94.5 206 LEU A CA 1
ATOM 1506 C C . LEU A 1 206 ? 23.188 14.773 -14.219 1 94.5 206 LEU A C 1
ATOM 1508 O O . LEU A 1 206 ? 22.422 15.703 -13.922 1 94.5 206 LEU A O 1
ATOM 1512 N N . PRO A 1 207 ? 22.812 13.805 -15.023 1 94.38 207 PRO A N 1
ATOM 1513 C CA . PRO A 1 207 ? 21.438 13.805 -15.516 1 94.38 207 PRO A CA 1
ATOM 1514 C C . PRO A 1 207 ? 20.406 13.773 -14.391 1 94.38 207 PRO A C 1
ATOM 1516 O O . PRO A 1 207 ? 19.344 14.375 -14.516 1 94.38 207 PRO A O 1
ATOM 1519 N N . MET A 1 208 ? 20.656 13.117 -13.383 1 95.56 208 MET A N 1
ATOM 1520 C CA . MET A 1 208 ? 19.734 13.062 -12.25 1 95.56 208 MET A CA 1
ATOM 1521 C C . MET A 1 208 ? 19.562 14.438 -11.617 1 95.56 208 MET A C 1
ATOM 1523 O O . MET A 1 208 ? 18.438 14.883 -11.398 1 95.56 208 MET A O 1
ATOM 1527 N N . VAL A 1 209 ? 20.656 15.109 -11.359 1 96.62 209 VAL A N 1
ATOM 1528 C CA . VAL A 1 209 ? 20.609 16.422 -10.727 1 96.62 209 VAL A CA 1
ATOM 1529 C C . VAL A 1 209 ? 19.953 17.438 -11.672 1 96.62 209 VAL A C 1
ATOM 1531 O O . VAL A 1 209 ? 19.094 18.219 -11.258 1 96.62 209 VAL A O 1
ATOM 1534 N N . LEU A 1 210 ? 20.312 17.375 -12.906 1 96.25 210 LEU A N 1
ATOM 1535 C CA . LEU A 1 210 ? 19.766 18.297 -13.898 1 96.25 210 LEU A CA 1
ATOM 1536 C C . LEU A 1 210 ? 18.266 18.047 -14.102 1 96.25 210 LEU A C 1
ATOM 1538 O O . LEU A 1 210 ? 17.5 18.984 -14.344 1 96.25 210 LEU A O 1
ATOM 1542 N N . GLY A 1 211 ? 17.922 16.781 -14.062 1 95.69 211 GLY A N 1
ATOM 1543 C CA . GLY A 1 211 ? 16.516 16.438 -14.219 1 95.69 211 GLY A CA 1
ATOM 1544 C C . GLY A 1 211 ? 15.648 16.953 -13.086 1 95.69 211 GLY A C 1
ATOM 1545 O O . GLY A 1 211 ? 14.477 17.266 -13.289 1 95.69 211 GLY A O 1
ATOM 1546 N N . MET A 1 212 ? 16.203 17.062 -11.938 1 96.62 212 MET A N 1
ATOM 1547 C CA . MET A 1 212 ? 15.445 17.5 -10.766 1 96.62 212 MET A CA 1
ATOM 1548 C C . MET A 1 212 ? 15.359 19.016 -10.703 1 96.62 212 MET A C 1
ATOM 1550 O O . MET A 1 212 ? 14.422 19.562 -10.125 1 96.62 212 MET A O 1
ATOM 1554 N N . LEU A 1 213 ? 16.25 19.703 -11.297 1 96.94 213 LEU A N 1
ATOM 1555 C CA . LEU A 1 213 ? 16.453 21.141 -11.133 1 96.94 213 LEU A CA 1
ATOM 1556 C C . LEU A 1 213 ? 15.188 21.906 -11.508 1 96.94 213 LEU A C 1
ATOM 1558 O O . LEU A 1 213 ? 14.766 22.797 -10.766 1 96.94 213 LEU A O 1
ATOM 1562 N N . PRO A 1 214 ? 14.562 21.609 -12.656 1 96.56 214 PRO A N 1
ATOM 1563 C CA . PRO A 1 214 ? 13.359 22.359 -12.992 1 96.56 214 PRO A CA 1
ATOM 1564 C C . PRO A 1 214 ? 12.273 22.25 -11.922 1 96.56 214 PRO A C 1
ATOM 1566 O O . PRO A 1 214 ? 11.547 23.219 -11.664 1 96.56 214 PRO A O 1
ATOM 1569 N N . PHE A 1 215 ? 12.148 21.172 -11.336 1 96.06 215 PHE A N 1
ATOM 1570 C CA . PHE A 1 215 ? 11.109 20.953 -10.336 1 96.06 215 PHE A CA 1
ATOM 1571 C C . PHE A 1 215 ? 11.484 21.609 -9.016 1 96.06 215 PHE A C 1
ATOM 1573 O O . PHE A 1 215 ? 10.625 22.125 -8.305 1 96.06 215 PHE A O 1
ATOM 1580 N N . VAL A 1 216 ? 12.781 21.562 -8.711 1 96.5 216 VAL A N 1
ATOM 1581 C CA . VAL A 1 216 ? 13.25 22.25 -7.508 1 96.5 216 VAL A CA 1
ATOM 1582 C C . VAL A 1 216 ? 12.984 23.75 -7.633 1 96.5 216 VAL A C 1
ATOM 1584 O O . VAL A 1 216 ? 12.461 24.359 -6.703 1 96.5 216 VAL A O 1
ATOM 1587 N N . VAL A 1 217 ? 13.305 24.266 -8.766 1 96.12 217 VAL A N 1
ATOM 1588 C CA . VAL A 1 217 ? 13.117 25.688 -9.016 1 96.12 217 VAL A CA 1
ATOM 1589 C C . VAL A 1 217 ? 11.625 26.031 -8.977 1 96.12 217 VAL A C 1
ATOM 1591 O O . VAL A 1 217 ? 11.227 27.031 -8.375 1 96.12 217 VAL A O 1
ATOM 1594 N N . LEU A 1 218 ? 10.844 25.188 -9.523 1 94.62 218 LEU A N 1
ATOM 1595 C CA . LEU A 1 218 ? 9.406 25.391 -9.555 1 94.62 218 LEU A CA 1
ATOM 1596 C C . LEU A 1 218 ? 8.836 25.469 -8.141 1 94.62 218 LEU A C 1
ATOM 1598 O O . LEU A 1 218 ? 7.992 26.312 -7.852 1 94.62 218 LEU A O 1
ATOM 1602 N N . GLY A 1 219 ? 9.227 24.578 -7.297 1 94 219 GLY A N 1
ATOM 1603 C CA . GLY A 1 219 ? 8.758 24.562 -5.922 1 94 219 GLY A CA 1
ATOM 1604 C C . GLY A 1 219 ? 9.242 25.75 -5.113 1 94 219 GLY A C 1
ATOM 1605 O O . GLY A 1 219 ? 8.5 26.297 -4.293 1 94 219 GLY A O 1
ATOM 1606 N N . LEU A 1 220 ? 10.453 26.188 -5.379 1 92.5 220 LEU A N 1
ATOM 1607 C CA . LEU A 1 220 ? 11.055 27.281 -4.625 1 92.5 220 LEU A CA 1
ATOM 1608 C C . LEU A 1 220 ? 10.352 28.594 -4.938 1 92.5 220 LEU A C 1
ATOM 1610 O O . LEU A 1 220 ? 10.305 29.5 -4.09 1 92.5 220 LEU A O 1
ATOM 1614 N N . VAL A 1 221 ? 9.734 28.672 -6.062 1 90.31 221 VAL A N 1
ATOM 1615 C CA . VAL A 1 221 ? 9.047 29.891 -6.48 1 90.31 221 VAL A CA 1
ATOM 1616 C C . VAL A 1 221 ? 7.832 30.141 -5.594 1 90.31 221 VAL A C 1
ATOM 1618 O O . VAL A 1 221 ? 7.477 31.281 -5.312 1 90.31 221 VAL A O 1
ATOM 1621 N N . VAL A 1 222 ? 7.25 29.109 -5.094 1 87.38 222 VAL A N 1
ATOM 1622 C CA . VAL A 1 222 ? 6.031 29.266 -4.309 1 87.38 222 VAL A CA 1
ATOM 1623 C C . VAL A 1 222 ? 6.316 28.969 -2.842 1 87.38 222 VAL A C 1
ATOM 1625 O O . VAL A 1 222 ? 5.402 28.953 -2.014 1 87.38 222 VAL A O 1
ATOM 1628 N N . ALA A 1 223 ? 7.504 28.672 -2.521 1 80.88 223 ALA A N 1
ATOM 1629 C CA . ALA A 1 223 ? 7.895 28.281 -1.172 1 80.88 223 ALA A CA 1
ATOM 1630 C C . ALA A 1 223 ? 7.605 29.391 -0.167 1 80.88 223 ALA A C 1
ATOM 1632 O O . ALA A 1 223 ? 7.383 29.125 1.017 1 80.88 223 ALA A O 1
ATOM 1633 N N . VAL A 1 224 ? 7.484 30.609 -0.601 1 78.38 224 VAL A N 1
ATOM 1634 C CA . VAL A 1 224 ? 7.242 31.766 0.26 1 78.38 224 VAL A CA 1
ATOM 1635 C C . VAL A 1 224 ? 5.836 31.688 0.855 1 78.38 224 VAL A C 1
ATOM 1637 O O . VAL A 1 224 ? 5.594 32.156 1.961 1 78.38 224 VAL A O 1
ATOM 1640 N N . ASP A 1 225 ? 4.996 30.984 0.202 1 79.94 225 ASP A N 1
ATOM 1641 C CA . ASP A 1 225 ? 3.602 30.906 0.624 1 79.94 225 ASP A CA 1
ATOM 1642 C C . ASP A 1 225 ? 3.365 29.672 1.507 1 79.94 225 ASP A C 1
ATOM 1644 O O . ASP A 1 225 ? 2.283 29.516 2.07 1 79.94 225 ASP A O 1
ATOM 1648 N N . LEU A 1 226 ? 4.371 28.891 1.738 1 79.62 226 LEU A N 1
ATOM 1649 C CA . LEU A 1 226 ? 4.23 27.594 2.412 1 79.62 226 LEU A CA 1
ATOM 1650 C C . LEU A 1 226 ? 3.746 27.781 3.846 1 79.62 226 LEU A C 1
ATOM 1652 O O . LEU A 1 226 ? 2.855 27.062 4.305 1 79.62 226 LEU A O 1
ATOM 1656 N N . PRO A 1 227 ? 4.25 28.781 4.516 1 71.5 227 PRO A N 1
ATOM 1657 C CA . PRO A 1 227 ? 3.793 28.953 5.898 1 71.5 227 PRO A CA 1
ATOM 1658 C C . PRO A 1 227 ? 2.303 29.266 5.992 1 71.5 227 PRO A C 1
ATOM 1660 O O . PRO A 1 227 ? 1.672 29 7.016 1 71.5 227 PRO A O 1
ATOM 1663 N N . LEU A 1 228 ? 1.748 29.766 4.98 1 72.12 228 LEU A N 1
ATOM 1664 C CA . LEU A 1 228 ? 0.337 30.141 4.988 1 72.12 228 LEU A CA 1
ATOM 1665 C C . LEU A 1 228 ? -0.549 28.906 4.891 1 72.12 228 LEU A C 1
ATOM 1667 O O . LEU A 1 228 ? -1.746 28.969 5.18 1 72.12 228 LEU A O 1
ATOM 1671 N N . PHE A 1 229 ? 0.039 27.844 4.508 1 73.81 229 PHE A N 1
ATOM 1672 C CA . PHE A 1 229 ? -0.726 26.609 4.383 1 73.81 229 PHE A CA 1
ATOM 1673 C C . PHE A 1 229 ? -0.977 25.984 5.754 1 73.81 229 PHE A C 1
ATOM 1675 O O . PHE A 1 229 ? -1.723 25.016 5.871 1 73.81 229 PHE A O 1
ATOM 1682 N N . ALA A 1 230 ? -0.363 26.594 6.672 1 66 230 ALA A N 1
ATOM 1683 C CA . ALA A 1 230 ? -0.666 26.172 8.039 1 66 230 ALA A CA 1
ATOM 1684 C C . ALA A 1 230 ? -2.094 26.547 8.422 1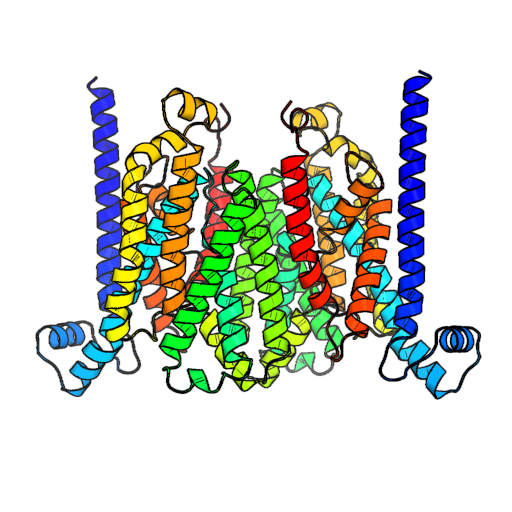 66 230 ALA A C 1
ATOM 1686 O O . ALA A 1 230 ? -2.664 25.969 9.352 1 66 230 ALA A O 1
ATOM 1687 N N . HIS A 1 231 ? -2.605 27.484 7.66 1 67.81 231 HIS A N 1
ATOM 1688 C CA . HIS A 1 231 ? -3.973 27.938 7.906 1 67.81 231 HIS A CA 1
ATOM 1689 C C . HIS A 1 231 ? -4.957 27.234 6.973 1 67.81 231 HIS A C 1
ATOM 1691 O O . HIS A 1 231 ? -4.551 26.594 6.004 1 67.81 231 HIS A O 1
ATOM 1697 N N . ASP A 1 232 ? -6.191 27.234 7.41 1 73.25 232 ASP A N 1
ATOM 1698 C CA . ASP A 1 232 ? -7.215 26.641 6.547 1 73.25 232 ASP A CA 1
ATOM 1699 C C . ASP A 1 232 ? -7.281 27.375 5.203 1 73.25 232 ASP A C 1
ATOM 1701 O O . ASP A 1 232 ? -6.754 28.469 5.062 1 73.25 232 ASP A O 1
ATOM 1705 N N . ASP A 1 23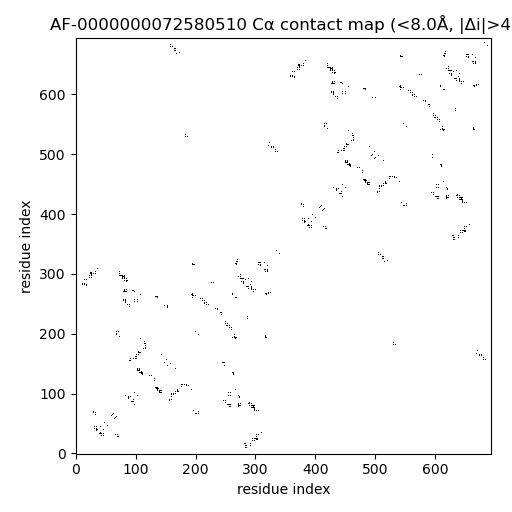3 ? -7.832 26.75 4.219 1 75.38 233 ASP A N 1
ATOM 1706 C CA . ASP A 1 233 ? -7.867 27.266 2.854 1 75.38 233 ASP A CA 1
ATOM 1707 C C . ASP A 1 233 ? -8.539 28.625 2.793 1 75.38 233 ASP A C 1
ATOM 1709 O O . ASP A 1 233 ? -8.086 29.516 2.072 1 75.38 233 ASP A O 1
ATOM 1713 N N . ALA A 1 234 ? -9.594 28.703 3.586 1 75.44 234 ALA A N 1
ATOM 1714 C CA . ALA A 1 234 ? -10.328 29.953 3.607 1 75.44 234 ALA A CA 1
ATOM 1715 C C . ALA A 1 234 ? -9.461 31.094 4.133 1 75.44 234 ALA A C 1
ATOM 1717 O O . ALA A 1 234 ? -9.422 32.188 3.545 1 75.44 234 ALA A O 1
ATOM 1718 N N . THR A 1 235 ? -8.766 30.797 5.176 1 76.12 235 THR A N 1
ATOM 1719 C CA . THR A 1 235 ? -7.898 31.812 5.781 1 76.12 235 THR A CA 1
ATOM 1720 C C . THR A 1 235 ? -6.734 32.125 4.855 1 76.12 235 THR A C 1
ATOM 1722 O O . THR A 1 235 ? -6.367 33.312 4.707 1 76.12 235 THR A O 1
ATOM 1725 N N . ALA A 1 236 ? -6.242 31.219 4.215 1 77.25 236 ALA A N 1
ATOM 1726 C CA . ALA A 1 236 ? -5.121 31.438 3.305 1 77.25 236 ALA A CA 1
ATOM 1727 C C . ALA A 1 236 ? -5.551 32.25 2.094 1 77.25 236 ALA A C 1
ATOM 1729 O O . ALA A 1 236 ? -4.812 33.125 1.638 1 77.25 236 ALA A O 1
ATOM 1730 N N . SER A 1 237 ? -6.727 31.953 1.662 1 79.5 237 SER A N 1
ATOM 1731 C CA . SER A 1 237 ? -7.25 32.688 0.517 1 79.5 237 SER A CA 1
ATOM 1732 C C . SER A 1 237 ? -7.488 34.156 0.865 1 79.5 237 SER A C 1
ATOM 1734 O O . SER A 1 237 ? -7.266 35.031 0.035 1 79.5 237 SER A O 1
ATOM 1736 N N . THR A 1 238 ? -7.895 34.375 2.037 1 80.94 238 THR A N 1
ATOM 1737 C CA . THR A 1 238 ? -8.148 35.75 2.477 1 80.94 238 THR A CA 1
ATOM 1738 C C . THR A 1 238 ? -6.848 36.531 2.576 1 80.94 238 THR A C 1
ATOM 1740 O O . THR A 1 238 ? -6.844 37.75 2.449 1 80.94 238 THR A O 1
ATOM 1743 N N . LEU A 1 239 ? -5.832 35.875 2.75 1 81.75 239 LEU A N 1
ATOM 1744 C CA . LEU A 1 239 ? -4.527 36.5 2.859 1 81.75 239 LEU A CA 1
ATOM 1745 C C . LEU A 1 239 ? -3.895 36.688 1.485 1 81.75 239 LEU A C 1
ATOM 1747 O O . LEU A 1 239 ? -2.742 37.125 1.38 1 81.75 239 LEU A O 1
ATOM 1751 N N . GLY A 1 240 ? -4.668 36.375 0.416 1 79.56 240 GLY A N 1
ATOM 1752 C CA . GLY A 1 240 ? -4.254 36.688 -0.943 1 79.56 240 GLY A CA 1
ATOM 1753 C C . GLY A 1 240 ? -3.553 35.531 -1.637 1 79.56 240 GLY A C 1
ATOM 1754 O O . GLY A 1 240 ? -2.982 35.688 -2.715 1 79.56 240 GLY A O 1
ATOM 1755 N N . VAL A 1 241 ? -3.52 34.5 -1.021 1 82.56 241 VAL A N 1
ATOM 1756 C CA . VAL A 1 241 ? -2.834 33.375 -1.612 1 82.56 241 VAL A CA 1
ATOM 1757 C C . VAL A 1 241 ? -3.826 32.531 -2.424 1 82.56 241 VAL A C 1
ATOM 1759 O O . VAL A 1 241 ? -4.934 32.25 -1.962 1 82.56 241 VAL A O 1
ATOM 1762 N N . ASN A 1 242 ? -3.447 32.344 -3.691 1 87.5 242 ASN A N 1
ATOM 1763 C CA . ASN A 1 242 ? -4.215 31.375 -4.48 1 87.5 242 ASN A CA 1
ATOM 1764 C C . ASN A 1 242 ? -3.867 29.938 -4.113 1 87.5 242 ASN A C 1
ATOM 1766 O O . ASN A 1 242 ? -2.943 29.359 -4.684 1 87.5 242 ASN A O 1
ATOM 1770 N N . VAL A 1 243 ? -4.574 29.469 -3.23 1 84.75 243 VAL A N 1
ATOM 1771 C CA . VAL A 1 243 ? -4.289 28.172 -2.613 1 84.75 243 VAL A CA 1
ATOM 1772 C C . VAL A 1 243 ? -4.246 27.094 -3.688 1 84.75 243 VAL A C 1
ATOM 1774 O O . VAL A 1 243 ? -3.348 26.234 -3.686 1 84.75 243 VAL A O 1
ATOM 1777 N N . THR A 1 244 ? -5.125 27.172 -4.605 1 83.5 244 THR A N 1
ATOM 1778 C CA . THR A 1 244 ? -5.219 26.156 -5.641 1 83.5 244 THR A CA 1
ATOM 1779 C C . THR A 1 244 ? -3.975 26.156 -6.523 1 83.5 244 THR A C 1
ATOM 1781 O O . THR A 1 244 ? -3.443 25.109 -6.871 1 83.5 244 THR A O 1
ATOM 1784 N N . ARG A 1 245 ? -3.512 27.266 -6.844 1 86.81 245 ARG A N 1
ATOM 1785 C CA . ARG A 1 245 ? -2.338 27.406 -7.703 1 86.81 245 ARG A CA 1
ATOM 1786 C C . ARG A 1 245 ? -1.077 26.938 -6.98 1 86.81 245 ARG A C 1
ATOM 1788 O O . ARG A 1 245 ? -0.268 26.203 -7.551 1 86.81 245 ARG A O 1
ATOM 1795 N N . VAL A 1 246 ? -0.921 27.375 -5.816 1 88.19 246 VAL A N 1
ATOM 1796 C CA . VAL A 1 246 ? 0.263 27.031 -5.039 1 88.19 246 VAL A CA 1
ATOM 1797 C C . VAL A 1 246 ? 0.29 25.516 -4.793 1 88.19 246 VAL A C 1
ATOM 1799 O O . VAL A 1 246 ? 1.335 24.875 -4.934 1 88.19 246 VAL A O 1
ATOM 1802 N N . ARG A 1 247 ? -0.783 25.016 -4.48 1 87.5 247 ARG A N 1
ATOM 1803 C CA . ARG A 1 247 ? -0.889 23.578 -4.246 1 87.5 247 ARG A CA 1
ATOM 1804 C C . ARG A 1 247 ? -0.53 22.797 -5.504 1 87.5 247 ARG A C 1
ATOM 1806 O O . ARG A 1 247 ? 0.187 21.781 -5.434 1 87.5 247 ARG A O 1
ATOM 1813 N N . SER A 1 248 ? -1.066 23.234 -6.574 1 87.31 248 SER A N 1
ATOM 1814 C CA . SER A 1 248 ? -0.794 22.547 -7.832 1 87.31 248 SER A CA 1
ATOM 1815 C C . SER A 1 248 ? 0.692 22.594 -8.172 1 87.31 248 SER A C 1
ATOM 1817 O O . SER A 1 248 ? 1.257 21.594 -8.625 1 87.31 248 SER A O 1
ATOM 1819 N N . ILE A 1 249 ? 1.263 23.656 -8.016 1 90.88 249 ILE A N 1
ATOM 1820 C CA . ILE A 1 249 ? 2.676 23.828 -8.336 1 90.88 249 ILE A CA 1
ATOM 1821 C C . ILE A 1 249 ? 3.521 22.953 -7.41 1 90.88 249 ILE A C 1
ATOM 1823 O O . ILE A 1 249 ? 4.457 22.297 -7.859 1 90.88 249 ILE A O 1
ATOM 1827 N N . LEU A 1 250 ? 3.188 22.938 -6.184 1 90.56 250 LEU A N 1
ATOM 1828 C CA . LEU A 1 250 ? 3.924 22.125 -5.227 1 90.56 250 LEU A CA 1
ATOM 1829 C C . LEU A 1 250 ? 3.76 20.641 -5.539 1 90.56 250 LEU A C 1
ATOM 1831 O O . LEU A 1 250 ? 4.703 19.859 -5.383 1 90.56 250 LEU A O 1
ATOM 1835 N N . LEU A 1 251 ? 2.6 20.344 -5.918 1 88.69 251 LEU A N 1
ATOM 1836 C CA . LEU A 1 251 ? 2.344 18.953 -6.285 1 88.69 251 LEU A CA 1
ATOM 1837 C C . LEU A 1 251 ? 3.217 18.531 -7.465 1 88.69 251 LEU A C 1
ATOM 1839 O O . LEU A 1 251 ? 3.863 17.484 -7.418 1 88.69 251 LEU A O 1
ATOM 1843 N N . ILE A 1 252 ? 3.221 19.344 -8.445 1 90.94 252 ILE A N 1
ATOM 1844 C CA . ILE A 1 252 ? 4.012 19.062 -9.633 1 90.94 252 ILE A CA 1
ATOM 1845 C C . ILE A 1 252 ? 5.496 19.016 -9.273 1 90.94 252 ILE A C 1
ATOM 1847 O O . ILE A 1 252 ? 6.227 18.141 -9.711 1 90.94 252 ILE A O 1
ATOM 1851 N N . ALA A 1 253 ? 5.887 19.953 -8.508 1 94 253 ALA A N 1
ATOM 1852 C CA . ALA A 1 253 ? 7.289 20.047 -8.109 1 94 253 ALA A CA 1
ATOM 1853 C C . ALA A 1 253 ? 7.707 18.812 -7.297 1 94 253 ALA A C 1
ATOM 1855 O O . ALA A 1 253 ? 8.711 18.172 -7.613 1 94 253 ALA A O 1
ATOM 1856 N N . ALA A 1 254 ? 6.953 18.5 -6.312 1 93.38 254 ALA A N 1
ATOM 1857 C CA . ALA A 1 254 ? 7.277 17.391 -5.426 1 93.38 254 ALA A CA 1
ATOM 1858 C C . ALA A 1 254 ? 7.238 16.062 -6.18 1 93.38 254 ALA A C 1
ATOM 1860 O O . ALA A 1 254 ? 8.164 15.25 -6.074 1 93.38 254 ALA A O 1
ATOM 1861 N N . THR A 1 255 ? 6.23 15.844 -6.922 1 91.94 255 THR A N 1
ATOM 1862 C CA . THR A 1 255 ? 6.082 14.578 -7.641 1 91.94 255 THR A CA 1
ATOM 1863 C C . THR A 1 255 ? 7.098 14.484 -8.773 1 91.94 255 THR A C 1
ATOM 1865 O O . THR A 1 255 ? 7.562 13.391 -9.109 1 91.94 255 THR A O 1
ATOM 1868 N N . GLY A 1 256 ? 7.367 15.633 -9.352 1 93.44 256 GLY A N 1
ATOM 1869 C CA . GLY A 1 256 ? 8.398 15.641 -10.375 1 93.44 256 GLY A CA 1
ATOM 1870 C C . GLY A 1 256 ? 9.766 15.242 -9.852 1 93.44 256 GLY A C 1
ATOM 1871 O O . GLY A 1 256 ? 10.477 14.461 -10.484 1 93.44 256 GLY A O 1
ATOM 1872 N N . ILE A 1 257 ? 10.125 15.773 -8.75 1 96 257 ILE A N 1
ATOM 1873 C CA . ILE A 1 257 ? 11.383 15.406 -8.102 1 96 257 ILE A CA 1
ATOM 1874 C C . ILE A 1 257 ? 11.422 13.898 -7.863 1 96 257 ILE A C 1
ATOM 1876 O O . ILE A 1 257 ? 12.406 13.234 -8.195 1 96 257 ILE A O 1
ATOM 1880 N N . VAL A 1 258 ? 10.391 13.383 -7.398 1 94.88 258 VAL A N 1
ATOM 1881 C CA . VAL A 1 258 ? 10.32 11.961 -7.07 1 94.88 258 VAL A CA 1
ATOM 1882 C C . VAL A 1 258 ? 10.375 11.133 -8.352 1 94.88 258 VAL A C 1
ATOM 1884 O O . VAL A 1 258 ? 11.008 10.07 -8.391 1 94.88 258 VAL A O 1
ATOM 1887 N N . ALA A 1 259 ? 9.742 11.656 -9.328 1 93.75 259 ALA A N 1
ATOM 1888 C CA . ALA A 1 259 ? 9.75 10.953 -10.609 1 93.75 259 ALA A CA 1
ATOM 1889 C C . ALA A 1 259 ? 11.18 10.781 -11.133 1 93.75 259 ALA A C 1
ATOM 1891 O O . ALA A 1 259 ? 11.562 9.703 -11.578 1 93.75 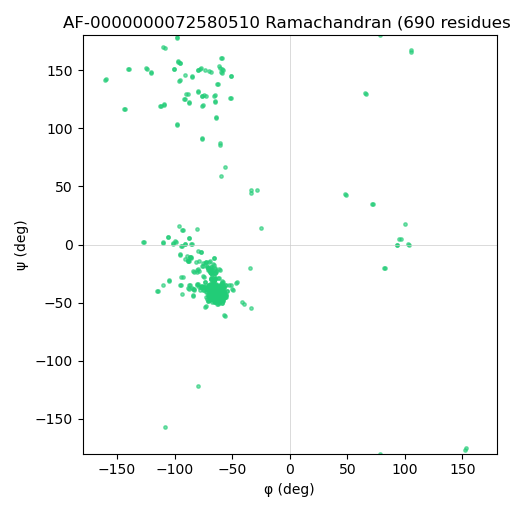259 ALA A O 1
ATOM 1892 N N . VAL A 1 260 ? 11.906 11.812 -11.016 1 95.06 260 VAL A N 1
ATOM 1893 C CA . VAL A 1 260 ? 13.289 11.758 -11.477 1 95.06 260 VAL A CA 1
ATOM 1894 C C . VAL A 1 260 ? 14.094 10.805 -10.594 1 95.06 260 VAL A C 1
ATOM 1896 O O . VAL A 1 260 ? 14.82 9.945 -11.102 1 95.06 260 VAL A O 1
ATOM 1899 N N . VAL A 1 261 ? 13.922 10.906 -9.328 1 95.75 261 VAL A N 1
ATOM 1900 C CA . VAL A 1 261 ? 14.656 10.07 -8.383 1 95.75 261 VAL A CA 1
ATOM 1901 C C . VAL A 1 261 ? 14.336 8.602 -8.633 1 95.75 261 VAL A C 1
ATOM 1903 O O . VAL A 1 261 ? 15.25 7.773 -8.773 1 95.75 261 VAL A O 1
ATOM 1906 N N . VAL A 1 262 ? 13.125 8.297 -8.773 1 94.06 262 VAL A N 1
ATOM 1907 C CA . VAL A 1 262 ? 12.68 6.914 -8.938 1 94.06 262 VAL A CA 1
ATOM 1908 C C . VAL A 1 262 ? 13.203 6.355 -10.258 1 94.06 262 VAL A C 1
ATOM 1910 O O . VAL A 1 262 ? 13.523 5.164 -10.359 1 94.06 262 VAL A O 1
ATOM 1913 N N . SER A 1 263 ? 13.344 7.188 -11.227 1 93.69 263 SER A N 1
ATOM 1914 C CA . SER A 1 263 ? 13.82 6.746 -12.539 1 93.69 263 SER A CA 1
ATOM 1915 C C . SER A 1 263 ? 15.273 6.293 -12.477 1 93.69 263 SER A C 1
ATOM 1917 O O . SER A 1 263 ? 15.695 5.43 -13.25 1 93.69 263 SER A O 1
ATOM 1919 N N . PHE A 1 264 ? 15.977 6.785 -11.492 1 93.94 264 PHE A N 1
ATOM 1920 C CA . PHE A 1 264 ? 17.391 6.477 -11.453 1 93.94 264 PHE A CA 1
ATOM 1921 C C . PHE A 1 264 ? 17.688 5.426 -10.383 1 93.94 264 PHE A C 1
ATOM 1923 O O . PHE A 1 264 ? 18.625 4.629 -10.531 1 93.94 264 PHE A O 1
ATOM 1930 N N . VAL A 1 265 ? 16.922 5.402 -9.328 1 94.81 265 VAL A N 1
ATOM 1931 C CA . VAL A 1 265 ? 17.344 4.562 -8.211 1 94.81 265 VAL A CA 1
ATOM 1932 C C . VAL A 1 265 ? 16.203 3.623 -7.812 1 94.81 265 VAL A C 1
ATOM 1934 O O . VAL A 1 265 ? 16.359 2.812 -6.898 1 94.81 265 VAL A O 1
ATOM 1937 N N . GLY A 1 266 ? 15.094 3.695 -8.555 1 93.12 266 GLY A N 1
ATOM 1938 C CA . GLY A 1 266 ? 13.945 2.906 -8.148 1 93.12 266 GLY A CA 1
ATOM 1939 C C . GLY A 1 266 ? 13.172 3.521 -7 1 93.12 266 GLY A C 1
ATOM 1940 O O . GLY A 1 266 ? 13.523 4.598 -6.512 1 93.12 266 GLY A O 1
ATOM 1941 N N .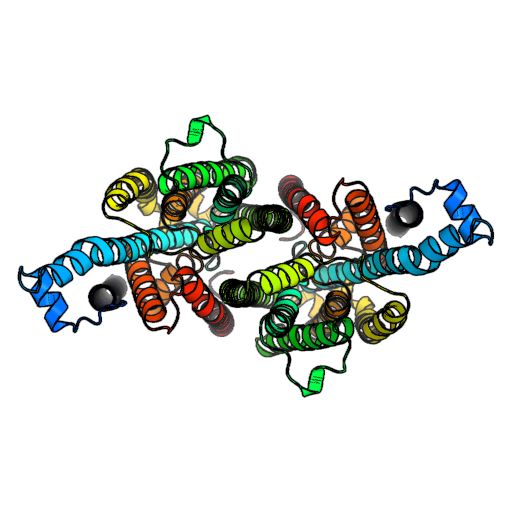 PRO A 1 267 ? 12.133 2.85 -6.598 1 92.19 267 PRO A N 1
ATOM 1942 C CA . PRO A 1 267 ? 11.289 3.402 -5.531 1 92.19 267 PRO A CA 1
ATOM 1943 C C . PRO A 1 267 ? 11.922 3.26 -4.148 1 92.19 267 PRO A C 1
ATOM 1945 O O . PRO A 1 267 ? 12.289 2.152 -3.744 1 92.19 267 PRO A O 1
ATOM 1948 N N . ILE A 1 268 ? 12.156 4.312 -3.51 1 92.75 268 ILE A N 1
ATOM 1949 C CA . ILE A 1 268 ? 12.617 4.332 -2.127 1 92.75 268 ILE A CA 1
ATOM 1950 C C . ILE A 1 268 ? 11.531 4.906 -1.225 1 92.75 268 ILE A C 1
ATOM 1952 O O . ILE A 1 268 ? 11.117 6.059 -1.389 1 92.75 268 ILE A O 1
ATOM 1956 N N . GLY A 1 269 ? 11.125 4.117 -0.339 1 87.81 269 GLY A N 1
ATOM 1957 C CA . GLY A 1 269 ? 9.992 4.508 0.493 1 87.81 269 GLY A CA 1
ATOM 1958 C C . GLY A 1 269 ? 10.414 5.133 1.81 1 87.81 269 GLY A C 1
ATOM 1959 O O . GLY A 1 269 ? 11.57 5.012 2.221 1 87.81 269 GLY A O 1
ATOM 1960 N N . PHE A 1 270 ? 9.523 5.945 2.402 1 88.94 270 PHE A N 1
ATOM 1961 C CA . PHE A 1 270 ? 9.477 6.387 3.791 1 88.94 270 PHE A CA 1
ATOM 1962 C C . PHE A 1 270 ? 10.422 7.562 4.016 1 88.94 270 PHE A C 1
ATOM 1964 O O . PHE A 1 270 ? 10.281 8.297 4.996 1 88.94 270 PHE A O 1
ATOM 1971 N N . ILE A 1 271 ? 11.422 7.742 3.1 1 93.94 271 ILE A N 1
ATOM 1972 C CA . ILE A 1 271 ? 12.344 8.859 3.311 1 93.94 271 ILE A CA 1
ATOM 1973 C C . ILE A 1 271 ? 11.586 10.18 3.197 1 93.94 271 ILE A C 1
ATOM 1975 O O . ILE A 1 271 ? 11.719 11.055 4.059 1 93.94 271 ILE A O 1
ATOM 1979 N N . ALA A 1 272 ? 10.805 10.266 2.189 1 93.44 272 ALA A N 1
ATOM 1980 C CA . ALA A 1 272 ? 10.039 11.492 1.969 1 93.44 272 ALA A CA 1
ATOM 1981 C C . ALA A 1 272 ? 9.023 11.711 3.084 1 93.44 272 ALA A C 1
ATOM 1983 O O . ALA A 1 272 ? 8.625 12.844 3.359 1 93.44 272 ALA A O 1
ATOM 1984 N N . LEU A 1 273 ? 8.648 10.695 3.701 1 88.38 273 LEU A N 1
ATOM 1985 C CA . LEU A 1 273 ? 7.668 10.766 4.781 1 88.38 273 LEU A CA 1
ATOM 1986 C C . LEU A 1 273 ? 8.336 11.117 6.102 1 88.38 273 LEU A C 1
ATOM 1988 O O . LEU A 1 273 ? 7.848 11.969 6.844 1 88.38 273 LEU A O 1
ATOM 1992 N N . LEU A 1 274 ? 9.422 10.539 6.391 1 91.06 274 LEU A N 1
ATOM 1993 C CA . LEU A 1 274 ? 10.031 10.594 7.719 1 91.06 274 LEU A CA 1
ATOM 1994 C C . LEU A 1 274 ? 10.938 11.812 7.852 1 91.06 274 LEU A C 1
ATOM 1996 O O . LEU A 1 274 ? 11.055 12.383 8.938 1 91.06 274 LEU A O 1
ATOM 2000 N N . ALA A 1 275 ? 11.586 12.18 6.789 1 94.62 275 ALA A N 1
ATOM 2001 C CA . ALA A 1 275 ? 12.578 13.25 6.852 1 94.62 275 ALA A CA 1
ATOM 2002 C C . ALA A 1 275 ? 11.953 14.547 7.34 1 94.62 275 ALA A C 1
ATOM 2004 O O . ALA A 1 275 ? 12.445 15.172 8.289 1 94.62 275 ALA A O 1
ATOM 2005 N N . PRO A 1 276 ? 10.828 14.953 6.734 1 93.38 276 PRO A N 1
ATOM 2006 C CA . PRO A 1 276 ? 10.219 16.188 7.227 1 93.38 276 PRO A CA 1
ATOM 2007 C C . PRO A 1 276 ? 9.742 16.078 8.672 1 93.38 276 PRO A C 1
ATOM 2009 O O . PRO A 1 276 ? 9.836 17.047 9.438 1 93.38 276 PRO A O 1
ATOM 2012 N N . GLN A 1 277 ? 9.297 14.977 9.047 1 88.81 277 GLN A N 1
ATOM 2013 C CA . GLN A 1 277 ? 8.828 14.781 10.414 1 88.81 277 GLN A CA 1
ATOM 2014 C C . GLN A 1 277 ? 9.984 14.82 11.406 1 88.81 277 GLN A C 1
ATOM 2016 O O . GLN A 1 277 ? 9.852 15.359 12.508 1 88.81 277 GLN A O 1
ATOM 2021 N N . LEU A 1 278 ? 11.023 14.227 11.008 1 90.5 278 LEU A N 1
ATOM 2022 C CA . LEU A 1 278 ? 12.219 14.281 11.844 1 90.5 278 LEU A CA 1
ATOM 2023 C C . LEU A 1 278 ? 12.727 15.719 11.977 1 90.5 278 LEU A C 1
ATOM 2025 O O . LEU A 1 278 ? 13.141 16.141 13.055 1 90.5 278 LEU A O 1
ATOM 2029 N N . ALA A 1 279 ? 12.734 16.375 10.891 1 93.44 279 ALA A N 1
ATOM 2030 C CA . ALA A 1 279 ? 13.148 17.781 10.898 1 93.44 279 ALA A CA 1
ATOM 2031 C C . ALA A 1 279 ? 12.266 18.609 11.82 1 93.44 279 ALA A C 1
ATOM 2033 O O . ALA A 1 279 ? 12.766 19.422 12.602 1 93.44 279 ALA A O 1
ATOM 2034 N N . LYS A 1 280 ? 11.031 18.422 11.703 1 88.56 280 LYS A N 1
ATOM 2035 C CA . LYS A 1 280 ? 10.062 19.125 12.531 1 88.56 280 LYS A CA 1
ATOM 2036 C C . LYS A 1 280 ? 10.305 18.828 14.016 1 88.56 280 LYS A C 1
ATOM 2038 O O . LYS A 1 280 ? 10.281 19.75 14.844 1 88.56 280 LYS A O 1
ATOM 2043 N N . LEU A 1 281 ? 10.484 17.625 14.312 1 85.69 281 LEU A N 1
ATOM 2044 C CA . LEU A 1 281 ? 10.641 17.188 15.695 1 85.69 281 LEU A CA 1
ATOM 2045 C C . LEU A 1 281 ? 11.922 17.75 16.297 1 85.69 281 LEU A C 1
ATOM 2047 O O . LEU A 1 281 ? 11.914 18.25 17.422 1 85.69 281 LEU A O 1
ATOM 2051 N N . VAL A 1 282 ? 12.961 17.656 15.609 1 89.81 282 VAL A N 1
ATOM 2052 C CA . VAL A 1 282 ? 14.258 18.078 16.141 1 89.81 282 VAL A CA 1
ATOM 2053 C C . VAL A 1 282 ? 14.344 19.594 16.156 1 89.81 282 VAL A C 1
ATOM 2055 O O . VAL A 1 282 ? 14.867 20.188 17.109 1 89.81 282 VAL A O 1
ATOM 2058 N N . ALA A 1 283 ? 13.82 20.219 15.141 1 90.88 283 ALA A N 1
ATOM 2059 C CA . ALA A 1 283 ? 13.859 21.672 15.07 1 90.88 283 ALA A CA 1
ATOM 2060 C C . ALA A 1 283 ? 12.773 22.312 15.938 1 90.88 283 ALA A C 1
ATOM 2062 O O . ALA A 1 283 ? 12.844 23.484 16.281 1 90.88 283 ALA A O 1
ATOM 2063 N N . GLY A 1 284 ? 11.75 21.578 16.25 1 84.06 284 GLY A N 1
ATOM 2064 C CA . GLY A 1 284 ? 10.672 22.078 17.094 1 84.06 284 GLY A CA 1
ATOM 2065 C C . GLY A 1 284 ? 9.797 23.109 16.406 1 84.06 284 GLY A C 1
ATOM 2066 O O . GLY A 1 284 ? 9.461 24.141 16.984 1 84.06 284 GLY A O 1
ATOM 2067 N N . THR A 1 285 ? 9.602 22.922 15.125 1 84.5 285 THR A N 1
ATOM 2068 C CA . THR A 1 285 ? 8.781 23.828 14.344 1 84.5 285 THR A CA 1
ATOM 2069 C C . THR A 1 285 ? 7.387 23.25 14.125 1 84.5 285 THR A C 1
ATOM 2071 O O . THR A 1 285 ? 7.199 22.031 14.188 1 84.5 285 THR A O 1
ATOM 2074 N N . PRO A 1 286 ? 6.449 24.156 13.992 1 77.06 286 PRO A N 1
ATOM 2075 C CA . PRO A 1 286 ? 5.086 23.672 13.75 1 77.06 286 PRO A CA 1
ATOM 2076 C C . PRO A 1 286 ? 4.938 22.984 12.398 1 77.06 286 PRO A C 1
ATOM 2078 O O . PRO A 1 286 ? 4.113 22.078 12.242 1 77.06 286 PRO A O 1
ATOM 2081 N N . THR A 1 287 ? 5.691 23.469 11.469 1 82.31 287 THR A N 1
ATOM 2082 C CA . THR A 1 287 ? 5.695 22.875 10.141 1 82.31 287 THR A CA 1
ATOM 2083 C C . THR A 1 287 ? 7.105 22.469 9.727 1 82.31 287 THR A C 1
ATOM 2085 O O . THR A 1 287 ? 8.086 23.031 10.211 1 82.31 287 THR A O 1
ATOM 2088 N N . PRO A 1 288 ? 7.113 21.453 8.914 1 87.12 288 PRO A N 1
ATOM 2089 C CA . PRO A 1 288 ? 8.453 21.031 8.492 1 87.12 288 PRO A CA 1
ATOM 2090 C C . PRO A 1 288 ? 9.172 22.094 7.668 1 87.12 288 PRO A C 1
ATOM 2092 O O . PRO A 1 288 ? 8.648 22.547 6.648 1 87.12 288 PRO A O 1
ATOM 2095 N N . HIS A 1 289 ? 10.258 22.469 8.117 1 88.56 289 HIS A N 1
ATOM 2096 C CA . HIS A 1 289 ? 11.094 23.406 7.375 1 88.56 289 HIS A CA 1
ATOM 2097 C C . HIS A 1 289 ? 11.742 22.75 6.168 1 88.56 289 HIS A C 1
ATOM 2099 O O . HIS A 1 289 ? 12.414 21.719 6.309 1 88.56 289 HIS A O 1
ATOM 2105 N N . PRO A 1 290 ? 11.625 23.312 4.992 1 92.25 290 PRO A N 1
ATOM 2106 C CA . PRO A 1 290 ? 12.086 22.641 3.775 1 92.25 290 PRO A CA 1
ATOM 2107 C C . PRO A 1 290 ? 13.578 22.344 3.795 1 92.25 290 PRO A C 1
ATOM 2109 O O . PRO A 1 290 ? 14 21.25 3.428 1 92.25 290 PRO A O 1
ATOM 2112 N N . LEU A 1 291 ? 14.383 23.312 4.184 1 93.38 291 LEU A N 1
ATOM 2113 C CA . LEU A 1 291 ? 15.828 23.109 4.188 1 93.38 291 LEU A CA 1
ATOM 2114 C C . LEU A 1 291 ? 16.234 22.047 5.207 1 93.38 291 LEU A C 1
ATOM 2116 O O . LEU A 1 291 ? 17.062 21.172 4.918 1 93.38 291 LEU A O 1
ATOM 2120 N N . CYS A 1 292 ? 15.664 22.188 6.367 1 95.56 292 CYS A N 1
ATOM 2121 C CA . CYS A 1 292 ? 15.953 21.188 7.402 1 95.56 292 CYS A CA 1
ATOM 2122 C C . CYS A 1 292 ? 15.5 19.797 6.977 1 95.56 292 CYS A C 1
ATOM 2124 O O . CYS A 1 292 ? 16.188 18.812 7.227 1 95.56 292 CYS A O 1
ATOM 2126 N N . SER A 1 293 ? 14.438 19.734 6.332 1 96.5 293 SER A N 1
ATOM 2127 C CA . SER A 1 293 ? 13.914 18.469 5.836 1 96.5 293 SER A CA 1
ATOM 2128 C C . SER A 1 293 ? 14.82 17.875 4.766 1 96.5 293 SER A C 1
ATOM 2130 O O . SER A 1 293 ? 15 16.656 4.695 1 96.5 293 SER A O 1
ATOM 2132 N N . THR A 1 294 ? 15.32 18.734 3.918 1 97.5 294 THR A N 1
ATOM 2133 C CA . THR A 1 294 ? 16.234 18.312 2.857 1 97.5 294 THR A CA 1
ATOM 2134 C C . THR A 1 294 ? 17.469 17.656 3.445 1 97.5 294 THR A C 1
ATOM 2136 O O . THR A 1 294 ? 17.859 16.562 3.021 1 97.5 294 THR A O 1
ATOM 2139 N N . VAL A 1 295 ? 18 18.281 4.406 1 98 295 VAL A N 1
ATOM 2140 C CA . VAL A 1 295 ? 19.219 17.766 5.012 1 98 295 VAL A CA 1
ATOM 2141 C C . VAL A 1 295 ? 18.891 16.531 5.863 1 98 295 VAL A C 1
ATOM 2143 O O . VAL A 1 295 ? 19.688 15.594 5.93 1 98 295 VAL A O 1
ATOM 2146 N N . ALA A 1 296 ? 17.812 16.578 6.473 1 97.5 296 ALA A N 1
ATOM 2147 C CA . ALA A 1 296 ? 17.359 15.414 7.234 1 97.5 296 ALA A CA 1
ATOM 2148 C C . ALA A 1 296 ? 17.188 14.195 6.324 1 97.5 296 ALA A C 1
ATOM 2150 O O . ALA A 1 296 ? 17.484 13.07 6.727 1 97.5 296 ALA A O 1
ATOM 2151 N N . GLY A 1 297 ? 16.641 14.438 5.164 1 97.75 297 GLY A N 1
ATOM 2152 C CA . GLY A 1 297 ? 16.516 13.359 4.199 1 97.75 297 GLY A CA 1
ATOM 2153 C C . GLY A 1 297 ? 17.859 12.742 3.811 1 97.75 297 GLY A C 1
ATOM 2154 O O . GLY A 1 297 ? 17.984 11.523 3.734 1 97.75 297 GLY A O 1
ATOM 2155 N N . SER A 1 298 ? 18.797 13.617 3.602 1 98.19 298 SER A N 1
ATOM 2156 C CA . SER A 1 298 ? 20.156 13.141 3.297 1 98.19 298 SER A CA 1
ATOM 2157 C C . SER A 1 298 ? 20.719 12.32 4.445 1 98.19 298 SER A C 1
ATOM 2159 O O . SER A 1 298 ? 21.344 11.281 4.223 1 98.19 298 SER A O 1
ATOM 2161 N N . ALA A 1 299 ? 20.516 12.812 5.57 1 97.75 299 ALA A N 1
ATOM 2162 C CA . ALA A 1 299 ? 21.031 12.125 6.75 1 97.75 299 ALA A CA 1
ATOM 2163 C C . ALA A 1 299 ? 20.375 10.75 6.914 1 97.75 299 ALA A C 1
ATOM 2165 O O . ALA A 1 299 ? 21.078 9.758 7.156 1 97.75 299 ALA A O 1
ATOM 2166 N N . LEU A 1 300 ? 19.125 10.727 6.801 1 96.25 300 LEU A N 1
ATOM 2167 C CA . LEU A 1 300 ? 18.391 9.477 6.949 1 96.25 300 LEU A CA 1
ATOM 2168 C C . LEU A 1 300 ? 18.812 8.469 5.887 1 96.25 300 LEU A C 1
ATOM 2170 O O . LEU A 1 300 ? 19.016 7.293 6.195 1 96.25 300 LEU A O 1
ATOM 2174 N N . MET A 1 301 ? 18.875 8.914 4.699 1 97 301 MET A N 1
ATOM 2175 C CA . MET A 1 301 ? 19.281 8.039 3.604 1 97 301 MET A CA 1
ATOM 2176 C C . MET A 1 301 ? 20.703 7.516 3.824 1 97 301 MET A C 1
ATOM 2178 O O . MET A 1 301 ? 20.984 6.348 3.549 1 97 301 MET A O 1
ATOM 2182 N N . ALA A 1 302 ? 21.547 8.398 4.242 1 96.5 302 ALA A N 1
ATOM 2183 C CA . ALA A 1 302 ? 22.922 8.008 4.5 1 96.5 302 ALA A CA 1
ATOM 2184 C C . ALA A 1 302 ? 23 6.934 5.582 1 96.5 302 ALA A C 1
ATOM 2186 O O . ALA A 1 302 ? 23.734 5.945 5.441 1 96.5 302 ALA A O 1
ATOM 2187 N N . VAL A 1 303 ? 22.281 7.145 6.617 1 95.5 303 VAL A N 1
ATOM 2188 C CA . VAL A 1 303 ? 22.281 6.184 7.715 1 95.5 303 VAL A CA 1
ATOM 2189 C C . VAL A 1 303 ? 21.734 4.84 7.219 1 95.5 303 VAL A C 1
ATOM 2191 O O . VAL A 1 303 ? 22.297 3.787 7.523 1 95.5 303 VAL A O 1
ATOM 2194 N N . CYS A 1 304 ? 20.688 4.891 6.484 1 95.12 304 CYS A N 1
ATOM 2195 C CA . CYS A 1 304 ? 20.094 3.664 5.953 1 95.12 304 CYS A CA 1
ATOM 2196 C C . CYS A 1 304 ? 21.078 2.955 5.02 1 95.12 304 CYS A C 1
ATOM 2198 O O . CYS A 1 304 ? 21.156 1.726 5.02 1 95.12 304 CYS A O 1
ATOM 2200 N N . ALA A 1 305 ? 21.734 3.729 4.25 1 94.25 305 ALA A N 1
ATOM 2201 C CA . ALA A 1 305 ? 22.719 3.146 3.33 1 94.25 305 ALA A CA 1
ATOM 2202 C C . ALA A 1 305 ? 23.859 2.475 4.094 1 94.25 305 ALA A C 1
ATOM 2204 O O . ALA A 1 305 ? 24.344 1.415 3.689 1 94.25 305 ALA A O 1
ATOM 2205 N N . VAL A 1 306 ? 24.266 3.111 5.109 1 92.94 306 VAL A N 1
ATOM 2206 C CA . VAL A 1 306 ? 25.328 2.541 5.934 1 92.94 306 VAL A CA 1
ATOM 2207 C C . VAL A 1 306 ? 24.844 1.223 6.543 1 92.94 306 VAL A C 1
ATOM 2209 O O . VAL A 1 306 ? 25.594 0.239 6.562 1 92.94 306 VAL A O 1
ATOM 2212 N N . VAL A 1 307 ? 23.688 1.225 7.004 1 92.81 307 VAL A N 1
ATOM 2213 C CA . VAL A 1 307 ? 23.125 0.014 7.594 1 92.81 307 VAL A CA 1
ATOM 2214 C C . VAL A 1 307 ? 23 -1.071 6.527 1 92.81 307 VAL A C 1
ATOM 2216 O O . VAL A 1 307 ? 23.297 -2.24 6.785 1 92.81 307 VAL A O 1
ATOM 2219 N N . ALA A 1 308 ? 22.547 -0.699 5.375 1 90.69 308 ALA A N 1
ATOM 2220 C CA . ALA A 1 308 ? 22.406 -1.643 4.27 1 90.69 308 ALA A CA 1
ATOM 2221 C C . ALA A 1 308 ? 23.75 -2.279 3.924 1 90.69 308 ALA A C 1
ATOM 2223 O O . ALA A 1 308 ? 23.828 -3.48 3.658 1 90.69 308 ALA A O 1
ATOM 2224 N N . GLY A 1 309 ? 24.812 -1.517 3.9 1 87.5 309 GLY A N 1
ATOM 2225 C CA . GLY A 1 309 ? 26.141 -2 3.588 1 87.5 309 GLY A CA 1
ATOM 2226 C C . GLY A 1 309 ? 26.734 -2.875 4.68 1 87.5 309 GLY A C 1
ATOM 2227 O O . GLY A 1 309 ? 27.641 -3.658 4.426 1 87.5 309 GLY A O 1
ATOM 2228 N N . ALA A 1 310 ? 26.203 -2.746 5.852 1 87.19 310 ALA A N 1
ATOM 2229 C CA . ALA A 1 310 ? 26.703 -3.518 6.977 1 87.19 310 ALA A CA 1
ATOM 2230 C C . ALA A 1 310 ? 26.047 -4.891 7.051 1 87.19 310 ALA A C 1
ATOM 2232 O O . ALA A 1 310 ? 26.516 -5.773 7.773 1 87.19 310 ALA A O 1
ATOM 2233 N N . LEU A 1 311 ? 25.078 -5.082 6.34 1 82.38 311 LEU A N 1
ATOM 2234 C CA . LEU A 1 311 ? 24.391 -6.375 6.32 1 82.38 311 LEU A CA 1
ATOM 2235 C C . LEU A 1 311 ? 25.188 -7.387 5.492 1 82.38 311 LEU A C 1
ATOM 2237 O O . LEU A 1 311 ? 25.922 -7.012 4.582 1 82.38 311 LEU A O 1
ATOM 2241 N N . PRO A 1 312 ? 25.062 -8.68 5.809 1 77.12 312 PRO A N 1
ATOM 2242 C CA . PRO A 1 312 ? 25.875 -9.727 5.18 1 77.12 312 PRO A CA 1
ATOM 2243 C C . PRO A 1 312 ? 25.5 -9.953 3.717 1 77.12 312 PRO A C 1
ATOM 2245 O O . PRO A 1 312 ? 26.234 -10.633 2.988 1 77.12 312 PRO A O 1
ATOM 2248 N N . PHE A 1 313 ? 24.359 -9.422 3.365 1 73.94 313 PHE A N 1
ATOM 2249 C CA . PHE A 1 313 ? 23.984 -9.547 1.963 1 73.94 313 PHE A CA 1
ATOM 2250 C C . PHE A 1 313 ? 23.797 -8.172 1.334 1 73.94 313 PHE A C 1
ATOM 2252 O O . PHE A 1 313 ? 23.609 -7.18 2.043 1 73.94 313 PHE A O 1
ATOM 2259 N N . THR A 1 314 ? 24.094 -8.102 0.079 1 76.5 314 THR A N 1
ATOM 2260 C CA . THR A 1 314 ? 23.891 -6.84 -0.631 1 76.5 314 THR A CA 1
ATOM 2261 C C . THR A 1 314 ? 22.422 -6.438 -0.603 1 76.5 314 THR A C 1
ATOM 2263 O O . THR A 1 314 ? 21.656 -6.805 -1.495 1 76.5 314 THR A O 1
ATOM 2266 N N . ALA A 1 315 ? 22.062 -5.734 0.448 1 83.56 315 ALA A N 1
ATOM 2267 C CA . ALA A 1 315 ? 20.688 -5.301 0.587 1 83.56 315 ALA A CA 1
ATOM 2268 C C . ALA A 1 315 ? 20.469 -3.938 -0.063 1 83.56 315 ALA A C 1
ATOM 2270 O O . ALA A 1 315 ? 21.25 -3.01 0.154 1 83.56 315 ALA A O 1
ATOM 2271 N N . PRO A 1 316 ? 19.453 -3.898 -0.878 1 90.5 316 PRO A N 1
ATOM 2272 C CA . PRO A 1 316 ? 19.109 -2.576 -1.4 1 90.5 316 PRO A CA 1
ATOM 2273 C C . PRO A 1 316 ? 18.672 -1.603 -0.302 1 90.5 316 PRO A C 1
ATOM 2275 O O . PRO A 1 316 ? 18.031 -2.004 0.666 1 90.5 316 PRO A O 1
ATOM 2278 N N . VAL A 1 317 ? 19.141 -0.403 -0.428 1 91.56 317 VAL A N 1
ATOM 2279 C CA . VAL A 1 317 ? 18.875 0.607 0.594 1 91.56 317 VAL A CA 1
ATOM 2280 C C . VAL A 1 317 ? 17.375 0.797 0.769 1 91.56 317 VAL A 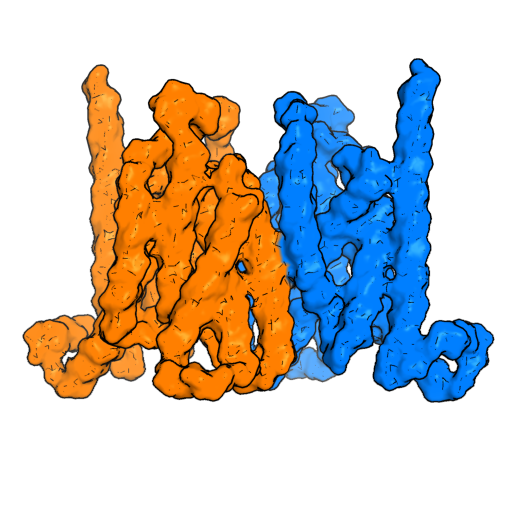C 1
ATOM 2282 O O . VAL A 1 317 ? 16.906 1.081 1.872 1 91.56 317 VAL A O 1
ATOM 2285 N N . GLY A 1 318 ? 16.625 0.63 -0.27 1 89.94 318 GLY A N 1
ATOM 2286 C CA . GLY A 1 318 ? 15.188 0.768 -0.199 1 89.94 318 GLY A CA 1
ATOM 2287 C C . GLY A 1 318 ? 14.539 -0.208 0.766 1 89.94 318 GLY A C 1
ATOM 2288 O O . GLY A 1 318 ? 13.531 0.113 1.398 1 89.94 318 GLY A O 1
ATOM 2289 N N . LEU A 1 319 ? 15.078 -1.326 0.82 1 87.25 319 LEU A N 1
ATOM 2290 C CA . LEU A 1 319 ? 14.57 -2.32 1.764 1 87.25 319 LEU A CA 1
ATOM 2291 C C . LEU A 1 319 ? 14.82 -1.878 3.201 1 87.25 319 LEU A C 1
ATOM 2293 O O . LEU A 1 319 ? 13.953 -2.029 4.062 1 87.25 319 LEU A O 1
ATOM 2297 N N . VAL A 1 320 ? 15.953 -1.306 3.436 1 90.31 320 VAL A N 1
ATOM 2298 C CA . VAL A 1 320 ? 16.328 -0.868 4.777 1 90.31 320 VAL A CA 1
ATOM 2299 C C . VAL A 1 320 ? 15.461 0.318 5.195 1 90.31 320 VAL A C 1
ATOM 2301 O O . VAL A 1 320 ? 14.992 0.381 6.336 1 90.31 320 VAL A O 1
ATOM 2304 N N . THR A 1 321 ? 15.227 1.201 4.262 1 91.31 321 THR A N 1
ATOM 2305 C CA . THR A 1 321 ? 14.391 2.354 4.578 1 91.31 321 THR A CA 1
ATOM 2306 C C . THR A 1 321 ? 12.969 1.913 4.918 1 91.31 321 THR A C 1
ATOM 2308 O O . THR A 1 321 ? 12.312 2.512 5.777 1 91.31 321 THR A O 1
ATOM 2311 N N . ALA A 1 322 ? 12.531 0.936 4.285 1 85.38 322 ALA A N 1
ATOM 2312 C CA . ALA A 1 322 ? 11.172 0.45 4.543 1 85.38 322 ALA A CA 1
ATOM 2313 C C . ALA A 1 322 ? 11.086 -0.238 5.902 1 85.38 322 ALA A C 1
ATOM 2315 O O . ALA A 1 322 ? 10.102 -0.078 6.625 1 85.38 322 ALA A O 1
ATOM 2316 N N . ILE A 1 323 ? 12.062 -0.958 6.285 1 84.44 323 ILE A N 1
ATOM 2317 C CA . ILE A 1 323 ? 12.078 -1.705 7.535 1 84.44 323 ILE A CA 1
ATOM 2318 C C . ILE A 1 323 ? 12.188 -0.737 8.711 1 84.44 323 ILE A C 1
ATOM 2320 O O . ILE A 1 323 ? 11.531 -0.924 9.742 1 84.44 323 ILE A O 1
ATOM 2324 N N . ILE A 1 324 ? 12.906 0.276 8.469 1 85.44 324 ILE A N 1
ATOM 2325 C CA . ILE A 1 324 ? 13.07 1.275 9.523 1 85.44 324 ILE A CA 1
ATOM 2326 C C . ILE A 1 324 ? 11.883 2.238 9.508 1 85.44 324 ILE A C 1
ATOM 2328 O O . ILE A 1 324 ? 11.398 2.646 10.57 1 85.44 324 ILE A O 1
ATOM 2332 N N . GLY A 1 325 ? 11.5 2.523 8.391 1 82.12 325 GLY A N 1
ATOM 2333 C CA . GLY A 1 325 ? 10.445 3.51 8.219 1 82.12 325 GLY A CA 1
ATOM 2334 C C . GLY A 1 325 ? 9.117 3.068 8.797 1 82.12 325 GLY A C 1
ATOM 2335 O O . GLY A 1 325 ? 8.375 3.877 9.359 1 82.12 325 GLY A O 1
ATOM 2336 N N . GLY A 1 326 ? 8.844 1.782 8.648 1 77.19 326 GLY A N 1
ATOM 2337 C CA . GLY A 1 326 ? 7.594 1.268 9.195 1 77.19 326 GLY A CA 1
ATOM 2338 C C . GLY A 1 326 ? 7.441 1.525 10.68 1 77.19 326 GLY A C 1
ATOM 2339 O O . GLY A 1 326 ? 6.516 2.223 11.102 1 77.19 326 GLY A O 1
ATOM 2340 N N . PRO A 1 327 ? 8.273 1.043 11.438 1 81.62 327 PRO A N 1
ATOM 2341 C CA . PRO A 1 327 ? 8.234 1.289 12.883 1 81.62 327 PRO A CA 1
ATOM 2342 C C . PRO A 1 327 ? 8.305 2.775 13.227 1 81.62 327 PRO A C 1
ATOM 2344 O O . PRO A 1 327 ? 7.633 3.223 14.164 1 81.62 327 PRO A O 1
ATOM 2347 N N . ALA A 1 328 ? 9.086 3.49 12.477 1 82 328 ALA A N 1
ATOM 2348 C CA . ALA A 1 328 ? 9.188 4.926 12.719 1 82 328 ALA A CA 1
ATOM 2349 C C . ALA A 1 328 ? 7.848 5.621 12.477 1 82 328 ALA A C 1
ATOM 2351 O O . ALA A 1 328 ? 7.469 6.527 13.219 1 82 328 ALA A O 1
ATOM 2352 N N . LEU A 1 329 ? 7.219 5.195 11.477 1 75.06 329 LEU A N 1
ATOM 2353 C CA . LEU A 1 329 ? 5.906 5.758 11.188 1 75.06 329 LEU A CA 1
ATOM 2354 C C . LEU A 1 329 ? 4.922 5.445 12.305 1 75.06 329 LEU A C 1
ATOM 2356 O O . LEU A 1 329 ? 4.145 6.309 12.719 1 75.06 329 LEU A O 1
ATOM 2360 N N . ILE A 1 330 ? 4.957 4.277 12.805 1 73.31 330 ILE A N 1
ATOM 2361 C CA . ILE A 1 330 ? 4.09 3.869 13.898 1 73.31 330 ILE A CA 1
ATOM 2362 C C . ILE A 1 330 ? 4.371 4.734 15.133 1 73.31 330 ILE A C 1
ATOM 2364 O O . ILE A 1 330 ? 3.439 5.211 15.781 1 73.31 330 ILE A O 1
ATOM 2368 N N . TRP A 1 331 ? 5.562 4.887 15.367 1 76 331 TRP A N 1
ATOM 2369 C CA . TRP A 1 331 ? 5.977 5.695 16.516 1 76 331 TRP A CA 1
ATOM 2370 C C . TRP A 1 331 ? 5.496 7.137 16.359 1 76 331 TRP A C 1
ATOM 2372 O O . TRP A 1 331 ? 5.02 7.742 17.312 1 76 331 TRP A O 1
ATOM 2382 N N . LEU A 1 332 ? 5.641 7.656 15.227 1 70.81 332 LEU A N 1
ATOM 2383 C CA . LEU A 1 332 ? 5.234 9.031 14.945 1 70.81 332 LEU A CA 1
ATOM 2384 C C . LEU A 1 332 ? 3.732 9.203 15.156 1 70.81 332 LEU A C 1
ATOM 2386 O O . LEU A 1 332 ? 3.295 10.18 15.773 1 70.81 332 LEU A O 1
ATOM 2390 N N . VAL A 1 333 ? 3.027 8.312 14.68 1 66.06 333 VAL A N 1
ATOM 2391 C CA . VAL A 1 333 ? 1.574 8.375 14.797 1 66.06 333 VAL A CA 1
ATOM 2392 C C . VAL A 1 333 ? 1.17 8.211 16.266 1 66.06 333 VAL A C 1
ATOM 2394 O O . VAL A 1 333 ? 0.277 8.914 16.75 1 66.06 333 VAL A O 1
ATOM 2397 N N . TRP A 1 334 ? 1.876 7.293 16.875 1 68.31 334 TRP A N 1
ATOM 2398 C CA . TRP A 1 334 ? 1.613 7.047 18.297 1 68.31 334 TRP A CA 1
ATOM 2399 C C . TRP A 1 334 ? 1.924 8.281 19.125 1 68.31 334 TRP A C 1
ATOM 2401 O O . TRP A 1 334 ? 1.14 8.664 20 1 68.31 334 TRP A O 1
ATOM 2411 N N . SER A 1 335 ? 2.967 8.844 18.875 1 66.69 335 SER A N 1
ATOM 2412 C CA . SER A 1 335 ? 3.385 10.016 19.625 1 66.69 335 SER A CA 1
ATOM 2413 C C . SER A 1 335 ? 2.471 11.203 19.344 1 66.69 335 SER A C 1
ATOM 2415 O O . SER A 1 335 ? 2.174 12 20.25 1 66.69 335 SER A O 1
ATOM 2417 N N . ALA A 1 336 ? 2.127 11.32 18.125 1 61.12 336 ALA A N 1
ATOM 2418 C CA . ALA A 1 336 ? 1.212 12.398 17.75 1 61.12 336 ALA A CA 1
ATOM 2419 C C . ALA A 1 336 ? -0.137 12.234 18.438 1 61.12 336 ALA A C 1
ATOM 2421 O O . ALA A 1 336 ? -0.779 13.227 18.797 1 61.12 336 ALA A O 1
ATOM 2422 N N . ALA A 1 337 ? -0.507 11.039 18.5 1 58.16 337 ALA A N 1
ATOM 2423 C CA . ALA A 1 337 ? -1.77 10.75 19.172 1 58.16 337 ALA A CA 1
ATOM 2424 C C . ALA A 1 337 ? -1.668 11.039 20.672 1 58.16 337 ALA A C 1
ATOM 2426 O O . ALA A 1 337 ? -2.648 11.445 21.297 1 58.16 337 ALA A O 1
ATOM 2427 N N . ARG A 1 338 ? -0.553 10.719 21.188 1 56.25 338 ARG A N 1
ATOM 2428 C CA . ARG A 1 338 ? -0.363 10.977 22.609 1 56.25 338 ARG A CA 1
ATOM 2429 C C . ARG A 1 338 ? -0.193 12.469 22.891 1 56.25 338 ARG A C 1
ATOM 2431 O O . ARG A 1 338 ? -0.633 12.977 23.922 1 56.25 338 ARG A O 1
ATOM 2438 N N . GLY A 1 339 ? 0.77 13.031 22.141 1 49.06 339 GLY A N 1
ATOM 2439 C CA . GLY A 1 339 ? 1.013 14.453 22.328 1 49.06 339 GLY A CA 1
ATOM 2440 C C . GLY A 1 339 ? -0.137 15.32 21.844 1 49.06 339 GLY A C 1
ATOM 2441 O O . GLY A 1 339 ? -0.162 16.531 22.094 1 49.06 339 GLY A O 1
ATOM 2442 N N . GLY A 1 340 ? -0.696 15.055 20.797 1 43.06 340 GLY A N 1
ATOM 2443 C CA . GLY A 1 340 ? -1.831 15.867 20.406 1 43.06 340 GLY A CA 1
ATOM 2444 C C . GLY A 1 340 ? -2.971 15.844 21.406 1 43.06 340 GLY A C 1
ATOM 2445 O O . GLY A 1 340 ? -3.709 14.859 21.484 1 43.06 340 GLY A O 1
ATOM 2446 N N . THR A 1 341 ? -2.938 16.156 22.531 1 34.75 341 THR A N 1
ATOM 2447 C CA . THR A 1 341 ? -3.658 17.359 22.953 1 34.75 341 THR A CA 1
ATOM 2448 C C . THR A 1 341 ? -3.629 18.406 21.844 1 34.75 341 THR A C 1
ATOM 2450 O O . THR A 1 341 ? -2.637 19.125 21.688 1 34.75 341 THR A O 1
ATOM 2453 N N . VAL A 1 342 ? -3.848 18.219 20.734 1 35 342 VAL A N 1
ATOM 2454 C CA . VAL A 1 342 ? -4.438 19 19.641 1 35 342 VAL A CA 1
ATOM 2455 C C . VAL A 1 342 ? -5.527 19.922 20.188 1 35 342 VAL A C 1
ATOM 2457 O O . VAL A 1 342 ? -6.629 19.469 20.516 1 35 342 VAL A O 1
ATOM 2460 N N . LYS A 1 343 ? -5.641 20.641 21.109 1 34.91 343 LYS A N 1
ATOM 2461 C CA . LYS A 1 343 ? -6.305 21.938 21.219 1 34.91 343 LYS A CA 1
ATOM 2462 C C . LYS A 1 343 ? -6.195 22.719 19.922 1 34.91 343 LYS A C 1
ATOM 2464 O O . LYS A 1 343 ? -7.145 23.406 19.516 1 34.91 343 LYS A O 1
ATOM 2469 N N . GLY A 1 344 ? -4.984 23 19.297 1 29.2 344 GLY A N 1
ATOM 2470 C CA . GLY A 1 344 ? -4.801 24 18.25 1 29.2 344 GLY A CA 1
ATOM 2471 C C . GLY A 1 344 ? -5.289 23.531 16.891 1 29.2 344 GLY A C 1
ATOM 2472 O O . GLY A 1 344 ? -5.371 24.328 15.953 1 29.2 344 GLY A O 1
ATOM 2473 N N . MET A 1 345 ? -5.176 22.391 16.406 1 24.83 345 MET A N 1
ATOM 2474 C CA . MET A 1 345 ? -5.473 22.297 14.984 1 24.83 345 MET A CA 1
ATOM 2475 C C . MET A 1 345 ? -6.977 22.281 14.742 1 24.83 345 MET A C 1
ATOM 2477 O O . MET A 1 345 ? -7.426 22.375 13.594 1 24.83 345 MET A O 1
ATOM 2481 N N . ILE A 1 346 ? -7.879 21.922 15.617 1 25.55 346 ILE A N 1
ATOM 2482 C CA . ILE A 1 346 ? -9.305 22.109 15.375 1 25.55 346 ILE A CA 1
ATOM 2483 C C . ILE A 1 346 ? -9.75 23.469 15.922 1 25.55 346 ILE A C 1
ATOM 2485 O O . ILE A 1 346 ? -10.93 23.812 15.852 1 25.55 346 ILE A O 1
ATOM 2489 N N . GLN A 1 347 ? -9.094 24.234 16.688 1 21.81 347 GLN A N 1
ATOM 2490 C CA . GLN A 1 347 ? -9.664 25.562 16.844 1 21.81 347 GLN A CA 1
ATOM 2491 C C . GLN A 1 347 ? -9.43 26.422 15.594 1 21.81 347 GLN A C 1
ATOM 2493 O O . GLN A 1 347 ? -8.328 26.422 15.047 1 21.81 347 GLN A O 1
ATOM 2498 N N . MET B 1 1 ? -46.406 11.844 10.531 1 58.62 1 MET B N 1
ATOM 2499 C CA . MET B 1 1 ? -46.219 10.438 10.891 1 58.62 1 MET B CA 1
ATOM 2500 C C . MET B 1 1 ? -46.281 9.547 9.656 1 58.62 1 MET B C 1
ATOM 2502 O O . MET B 1 1 ? -45.469 8.633 9.516 1 58.62 1 MET B O 1
ATOM 2506 N N . THR B 1 2 ? -47.125 10.016 8.602 1 65.88 2 THR B N 1
ATOM 2507 C CA . THR B 1 2 ? -47.344 9.203 7.406 1 65.88 2 THR B CA 1
ATOM 2508 C C . THR B 1 2 ? -46.156 9.352 6.43 1 65.88 2 THR B C 1
ATOM 2510 O O . THR B 1 2 ? -45.75 8.375 5.805 1 65.88 2 THR B O 1
ATOM 2513 N N . ALA B 1 3 ? -45.656 10.484 6.414 1 66.75 3 ALA B N 1
ATOM 2514 C CA . ALA B 1 3 ? -44.562 10.75 5.473 1 66.75 3 ALA B CA 1
ATOM 2515 C C . ALA B 1 3 ? -43.281 10.062 5.914 1 66.75 3 ALA B C 1
ATOM 2517 O O . ALA B 1 3 ? -42.562 9.508 5.09 1 66.75 3 ALA B O 1
ATOM 2518 N N . LEU B 1 4 ? -43.062 10.133 7.211 1 75 4 LEU B N 1
ATOM 2519 C CA . LEU B 1 4 ? -41.875 9.469 7.766 1 75 4 LEU B CA 1
ATOM 2520 C C . LEU B 1 4 ? -41.938 7.965 7.539 1 75 4 LEU B C 1
ATOM 2522 O O . LEU B 1 4 ? -40.938 7.328 7.246 1 75 4 LEU B O 1
ATOM 2526 N N . HIS B 1 5 ? -43.219 7.406 7.664 1 74.94 5 HIS B N 1
ATOM 2527 C CA . HIS B 1 5 ? -43.375 5.98 7.43 1 74.94 5 HIS B CA 1
ATOM 2528 C C . HIS B 1 5 ? -43.188 5.633 5.957 1 74.94 5 HIS B C 1
ATOM 2530 O O . HIS B 1 5 ? -42.625 4.57 5.637 1 74.94 5 HIS B O 1
ATOM 2536 N N . ALA B 1 6 ? -43.594 6.477 5.148 1 76.44 6 ALA B N 1
ATOM 2537 C CA . ALA B 1 6 ? -43.438 6.262 3.713 1 76.44 6 ALA B CA 1
ATOM 2538 C C . ALA B 1 6 ? -41.969 6.273 3.32 1 76.44 6 ALA B C 1
ATOM 2540 O O . ALA B 1 6 ? -41.531 5.469 2.492 1 76.44 6 ALA B O 1
ATOM 2541 N N . VAL B 1 7 ? -41.25 7.164 3.836 1 74.56 7 VAL B N 1
ATOM 2542 C CA . VAL B 1 7 ? -39.812 7.273 3.568 1 74.56 7 VAL B CA 1
ATOM 2543 C C . VAL B 1 7 ? -39.094 6.027 4.082 1 74.56 7 VAL B C 1
ATOM 2545 O O . VAL B 1 7 ? -38.219 5.488 3.404 1 74.56 7 VAL B O 1
ATOM 2548 N N . LYS B 1 8 ? -39.5 5.539 5.195 1 78.62 8 LYS B N 1
ATOM 2549 C CA . LYS B 1 8 ? -38.906 4.34 5.785 1 78.62 8 LYS B CA 1
ATOM 2550 C C . LYS B 1 8 ? -39.219 3.105 4.945 1 78.62 8 LYS B C 1
ATOM 2552 O O . LYS B 1 8 ? -38.375 2.248 4.75 1 78.62 8 LYS B O 1
ATOM 2557 N N . ARG B 1 9 ? -40.469 3.064 4.512 1 80.56 9 ARG B N 1
ATOM 2558 C CA . ARG B 1 9 ? -40.875 1.935 3.689 1 80.56 9 ARG B CA 1
ATOM 2559 C C . ARG B 1 9 ? -40.156 1.928 2.355 1 80.56 9 ARG B C 1
ATOM 2561 O O . ARG B 1 9 ? -39.75 0.867 1.859 1 80.56 9 ARG B O 1
ATOM 2568 N N . ALA B 1 10 ? -40 2.996 1.781 1 83.56 10 ALA B N 1
ATOM 2569 C CA . ALA B 1 10 ? -39.281 3.121 0.515 1 83.56 10 ALA B CA 1
ATOM 2570 C C . ALA B 1 10 ? -37.812 2.715 0.671 1 83.56 10 ALA B C 1
ATOM 2572 O O . ALA B 1 10 ? -37.25 2.061 -0.208 1 83.56 10 ALA B O 1
ATOM 2573 N N . ARG B 1 11 ? -37.25 3.037 1.71 1 85.19 11 ARG B N 1
ATOM 2574 C CA . ARG B 1 11 ? -35.844 2.686 1.986 1 85.19 11 ARG B CA 1
ATOM 2575 C C . ARG B 1 11 ? -35.719 1.181 2.182 1 85.19 11 ARG B C 1
ATOM 2577 O O . ARG B 1 11 ? -34.75 0.576 1.668 1 85.19 11 ARG B O 1
ATOM 2584 N N . THR B 1 12 ? -36.625 0.638 2.887 1 88.88 12 THR B N 1
ATOM 2585 C CA . THR B 1 12 ? -36.594 -0.8 3.131 1 88.88 12 THR B CA 1
ATOM 2586 C C . THR B 1 12 ? -36.781 -1.573 1.828 1 88.88 12 THR B C 1
ATOM 2588 O O . THR B 1 12 ? -36.156 -2.605 1.617 1 88.88 12 THR B O 1
ATOM 2591 N N . ARG B 1 13 ? -37.625 -1.076 1.018 1 90.69 13 ARG B N 1
ATOM 2592 C CA . ARG B 1 13 ? -37.875 -1.711 -0.276 1 90.69 13 ARG B CA 1
ATOM 2593 C C . ARG B 1 13 ? -36.625 -1.641 -1.152 1 90.69 13 ARG B C 1
ATOM 2595 O O . ARG B 1 13 ? -36.281 -2.605 -1.843 1 90.69 13 ARG B O 1
ATOM 2602 N N . ARG B 1 14 ? -35.969 -0.624 -1.141 1 91.62 14 ARG B N 1
ATOM 2603 C CA . ARG B 1 14 ? -34.75 -0.453 -1.938 1 91.62 14 ARG B CA 1
ATOM 2604 C C . ARG B 1 14 ? -33.656 -1.38 -1.454 1 91.62 14 ARG B C 1
ATOM 2606 O O . ARG B 1 14 ? -32.938 -1.959 -2.262 1 91.62 14 ARG B O 1
ATOM 2613 N N . ILE B 1 15 ? -33.562 -1.431 -0.202 1 92.75 15 ILE B N 1
ATOM 2614 C CA . ILE B 1 15 ? -32.562 -2.328 0.382 1 92.75 15 ILE B CA 1
ATOM 2615 C C . ILE B 1 15 ? -32.875 -3.77 -0.02 1 92.75 15 ILE B C 1
ATOM 2617 O O . ILE B 1 15 ? -31.984 -4.52 -0.4 1 92.75 15 ILE B O 1
ATOM 2621 N N . PHE B 1 16 ? -34.156 -4.078 0.043 1 93.88 16 PHE B N 1
ATOM 2622 C CA . PHE B 1 16 ? -34.562 -5.426 -0.305 1 93.88 16 PHE B CA 1
ATOM 2623 C C . PHE B 1 16 ? -34.312 -5.711 -1.779 1 93.88 16 PHE B C 1
ATOM 2625 O O . PHE B 1 16 ? -33.812 -6.777 -2.129 1 93.88 16 PHE B O 1
ATOM 2632 N N . LEU B 1 17 ? -34.594 -4.828 -2.637 1 94.44 17 LEU B N 1
ATOM 2633 C CA . LEU B 1 17 ? -34.406 -5.004 -4.07 1 94.44 17 LEU B CA 1
ATOM 2634 C C . LEU B 1 17 ? -32.906 -5.078 -4.414 1 94.44 17 LEU B C 1
ATOM 2636 O O . LEU B 1 17 ? -32.5 -5.859 -5.277 1 94.44 17 LEU B O 1
ATOM 2640 N N . ALA B 1 18 ? -32.156 -4.27 -3.807 1 95 18 ALA B N 1
ATOM 2641 C CA . ALA B 1 18 ? -30.719 -4.301 -4.02 1 95 18 ALA B CA 1
ATOM 2642 C C . ALA B 1 18 ? -30.125 -5.645 -3.596 1 95 18 ALA B C 1
ATOM 2644 O O . ALA B 1 18 ? -29.328 -6.238 -4.324 1 95 18 ALA B O 1
ATOM 2645 N N . THR B 1 19 ? -30.562 -6.086 -2.438 1 96.44 19 THR B N 1
ATOM 2646 C CA . THR B 1 19 ? -30.062 -7.359 -1.924 1 96.44 19 THR B CA 1
ATOM 2647 C C . THR B 1 19 ? -30.453 -8.508 -2.855 1 96.44 19 THR B C 1
ATOM 2649 O O . THR B 1 19 ? -29.656 -9.406 -3.109 1 96.44 19 THR B O 1
ATOM 2652 N N . LEU B 1 20 ? -31.625 -8.445 -3.344 1 96.44 20 LEU B N 1
ATOM 2653 C CA . LEU B 1 20 ? -32.094 -9.461 -4.277 1 96.44 20 LEU B CA 1
ATOM 2654 C C . LEU B 1 20 ? -31.297 -9.422 -5.574 1 96.44 20 LEU B C 1
ATOM 2656 O O . LEU B 1 20 ? -31 -10.469 -6.148 1 96.44 20 LEU B O 1
ATOM 2660 N N . GLY B 1 21 ? -31.094 -8.234 -6.016 1 96.62 21 GLY B N 1
ATOM 2661 C CA . GLY B 1 21 ? -30.266 -8.094 -7.207 1 96.62 21 GLY B CA 1
ATOM 2662 C C . GLY B 1 21 ? -28.875 -8.68 -7.039 1 96.62 21 GLY B C 1
ATOM 2663 O O . GLY B 1 21 ? -28.391 -9.391 -7.918 1 96.62 21 GLY B O 1
ATOM 2664 N N . PHE B 1 22 ? -28.234 -8.352 -5.949 1 97.31 22 PHE B N 1
ATOM 2665 C CA . PHE B 1 22 ? -26.906 -8.891 -5.664 1 97.31 22 PHE B CA 1
ATOM 2666 C C . PHE B 1 22 ? -26.969 -10.406 -5.496 1 97.31 22 PHE B C 1
ATOM 2668 O O . PHE B 1 22 ? -26.047 -11.117 -5.898 1 97.31 22 PHE B O 1
ATOM 2675 N N . ALA B 1 23 ? -28.031 -10.859 -4.859 1 97.75 23 ALA B N 1
ATOM 2676 C CA . ALA B 1 23 ? -28.219 -12.297 -4.691 1 97.75 23 ALA B CA 1
ATOM 2677 C C . ALA B 1 23 ? -28.344 -13 -6.039 1 97.75 23 ALA B C 1
ATOM 2679 O O . ALA B 1 23 ? -27.781 -14.07 -6.246 1 97.75 23 ALA B O 1
ATOM 2680 N N . ALA B 1 24 ? -29.109 -12.414 -6.891 1 97.56 24 ALA B N 1
ATOM 2681 C CA . ALA B 1 24 ? -29.266 -12.969 -8.227 1 97.56 24 ALA B CA 1
ATOM 2682 C C . ALA B 1 24 ? -27.922 -13.031 -8.961 1 97.56 24 ALA B C 1
ATOM 2684 O O . ALA B 1 24 ? -27.625 -14.016 -9.633 1 97.56 24 ALA B O 1
ATOM 2685 N N . THR B 1 25 ? -27.188 -11.984 -8.836 1 96.94 25 THR B N 1
ATOM 2686 C CA . THR B 1 25 ? -25.859 -11.945 -9.445 1 96.94 25 THR B CA 1
ATOM 2687 C C . THR B 1 25 ? -24.969 -13.031 -8.859 1 96.94 25 THR B C 1
ATOM 2689 O O . THR B 1 25 ? -24.172 -13.641 -9.57 1 96.94 25 THR B O 1
ATOM 2692 N N . THR B 1 26 ? -25.062 -13.172 -7.578 1 97.38 26 THR B N 1
ATOM 2693 C CA . THR B 1 26 ? -24.281 -14.188 -6.895 1 97.38 26 THR B CA 1
ATOM 2694 C C . THR B 1 26 ? -24.625 -15.578 -7.41 1 97.38 26 THR B C 1
ATOM 2696 O O . THR B 1 26 ? -23.75 -16.391 -7.68 1 97.38 26 THR B O 1
ATOM 2699 N N . VAL B 1 27 ? -25.906 -15.828 -7.516 1 95.5 27 VAL B N 1
ATOM 2700 C CA . VAL B 1 27 ? -26.375 -17.125 -7.977 1 95.5 27 VAL B CA 1
ATOM 2701 C C . VAL B 1 27 ? -25.922 -17.359 -9.414 1 95.5 27 VAL B C 1
ATOM 2703 O O . VAL B 1 27 ? -25.438 -18.453 -9.75 1 95.5 27 VAL B O 1
ATOM 2706 N N . LEU B 1 28 ? -26.062 -16.375 -10.203 1 94.19 28 LEU B N 1
ATOM 2707 C CA . LEU B 1 28 ? -25.625 -16.484 -11.586 1 94.19 28 LEU B CA 1
ATOM 2708 C C . LEU B 1 28 ? -24.109 -16.734 -11.656 1 94.19 28 LEU B C 1
ATOM 2710 O O . LEU B 1 28 ? -23.656 -17.594 -12.414 1 94.19 28 LEU B O 1
ATOM 2714 N N . GLY B 1 29 ? -23.391 -15.961 -10.906 1 94.06 29 GLY B N 1
ATOM 2715 C CA . GLY B 1 29 ? -21.938 -16.156 -10.859 1 94.06 29 GLY B CA 1
ATOM 2716 C C . GLY B 1 29 ? -21.547 -17.531 -10.367 1 94.06 29 GLY B C 1
ATOM 2717 O O . GLY B 1 29 ? -20.594 -18.125 -10.867 1 94.06 29 GLY B O 1
ATOM 2718 N N . TYR B 1 30 ? -22.281 -18 -9.352 1 92.12 30 TYR B N 1
ATOM 2719 C CA . TYR B 1 30 ? -22.047 -19.312 -8.789 1 92.12 30 TYR B CA 1
ATOM 2720 C C . TYR B 1 30 ? -22.125 -20.391 -9.859 1 92.12 30 TYR B C 1
ATOM 2722 O O . TYR B 1 30 ? -21.234 -21.234 -9.977 1 92.12 30 TYR B O 1
ATOM 2730 N N . PHE B 1 31 ? -23.062 -20.344 -10.672 1 88.69 31 PHE B N 1
ATOM 2731 C CA . PHE B 1 31 ? -23.266 -21.344 -11.711 1 88.69 31 PHE B CA 1
ATOM 2732 C C . PHE B 1 31 ? -22.25 -21.172 -12.836 1 88.69 31 PHE B C 1
ATOM 2734 O O . PHE B 1 31 ? -21.812 -22.156 -13.445 1 88.69 31 PHE B O 1
ATOM 2741 N N . LEU B 1 32 ? -21.906 -20 -13.148 1 89.31 32 LEU B N 1
ATOM 2742 C CA . LEU B 1 32 ? -20.906 -19.766 -14.188 1 89.31 32 LEU B CA 1
ATOM 2743 C C . LEU B 1 32 ? -19.547 -20.281 -13.758 1 89.31 32 LEU B C 1
ATOM 2745 O O . LEU B 1 32 ? -18.781 -20.797 -14.586 1 89.31 32 LEU B O 1
ATOM 2749 N N . ILE B 1 33 ? -19.266 -20.125 -12.5 1 90 33 ILE B N 1
ATOM 2750 C CA . ILE B 1 33 ? -18.016 -20.625 -11.969 1 90 33 ILE B CA 1
ATOM 2751 C C . ILE B 1 33 ? -17.953 -22.141 -12.125 1 90 33 ILE B C 1
ATOM 2753 O O . ILE B 1 33 ? -16.906 -22.703 -12.461 1 90 33 ILE B O 1
ATOM 2757 N N . LEU B 1 34 ? -19.031 -22.828 -11.969 1 87.56 34 LEU B N 1
ATOM 2758 C CA . LEU B 1 34 ? -19.094 -24.281 -12.07 1 87.56 34 LEU B CA 1
ATOM 2759 C C . LEU B 1 34 ? -18.859 -24.734 -13.5 1 87.56 34 LEU B C 1
ATOM 2761 O O . LEU B 1 34 ? -18.406 -25.859 -13.734 1 87.56 34 LEU B O 1
ATOM 2765 N N . GLY B 1 35 ? -19.078 -23.844 -14.391 1 82.75 35 GLY B N 1
ATOM 2766 C CA . GLY B 1 35 ? -18.922 -24.203 -15.797 1 82.75 35 GLY B CA 1
ATOM 2767 C C . GLY B 1 35 ? -17.547 -23.844 -16.344 1 82.75 35 GLY B C 1
ATOM 2768 O O . GLY B 1 35 ? -17.219 -24.203 -17.469 1 82.75 35 GLY B O 1
ATOM 2769 N N . GLN B 1 36 ? -16.812 -23.156 -15.602 1 81.81 36 GLN B N 1
ATOM 2770 C CA . GLN B 1 36 ? -15.516 -22.703 -16.078 1 81.81 36 GLN B CA 1
ATOM 2771 C C . GLN B 1 36 ? -14.406 -23.656 -15.625 1 81.81 36 GLN B C 1
ATOM 2773 O O . GLN B 1 36 ? -14.477 -24.234 -14.539 1 81.81 36 GLN B O 1
ATOM 2778 N N . GLY B 1 37 ? -13.461 -23.875 -16.5 1 72.12 37 GLY B N 1
ATOM 2779 C CA . GLY B 1 37 ? -12.312 -24.734 -16.219 1 72.12 37 GLY B CA 1
ATOM 2780 C C . GLY B 1 37 ? -11.727 -25.359 -17.484 1 72.12 37 GLY B C 1
ATOM 2781 O O . GLY B 1 37 ? -12.094 -24.984 -18.594 1 72.12 37 GLY B O 1
ATOM 2782 N N . ALA B 1 38 ? -10.789 -26.172 -17.203 1 67.06 38 ALA B N 1
ATOM 2783 C CA . ALA B 1 38 ? -10.109 -26.844 -18.297 1 67.06 38 ALA B CA 1
ATOM 2784 C C . ALA B 1 38 ? -11.086 -27.688 -19.125 1 67.06 38 ALA B C 1
ATOM 2786 O O . ALA B 1 38 ? -10.961 -27.766 -20.344 1 67.06 38 ALA B O 1
ATOM 2787 N N . VAL B 1 39 ? -12.062 -28.234 -18.375 1 68.38 39 VAL B N 1
ATOM 2788 C CA . VAL B 1 39 ? -13.117 -28.984 -19.047 1 68.38 39 VAL B CA 1
ATOM 2789 C C . VAL B 1 39 ? -14.344 -28.094 -19.234 1 68.38 39 VAL B C 1
ATOM 2791 O O . VAL B 1 39 ? -14.938 -27.625 -18.266 1 68.38 39 VAL B O 1
ATOM 2794 N N . LYS B 1 40 ? -14.461 -27.672 -20.438 1 71.06 40 LYS B N 1
ATOM 2795 C CA . LYS B 1 40 ? -15.586 -26.781 -20.719 1 71.06 40 LYS B CA 1
ATOM 2796 C C . LYS B 1 40 ? -16.922 -27.5 -20.516 1 71.06 40 LYS B C 1
ATOM 2798 O O . LYS B 1 40 ? -17.141 -28.578 -21.078 1 71.06 40 LYS B O 1
ATOM 2803 N N . LEU B 1 41 ? -17.578 -27.172 -19.562 1 72.62 41 LEU B N 1
ATOM 2804 C CA . LEU B 1 41 ? -18.906 -27.719 -19.312 1 72.62 41 LEU B CA 1
ATOM 2805 C C . LEU B 1 41 ? -19.984 -26.656 -19.547 1 72.62 41 LEU B C 1
ATOM 2807 O O . LEU B 1 41 ? -19.859 -25.516 -19.078 1 72.62 41 LEU B O 1
ATOM 2811 N N . SER B 1 42 ? -20.891 -26.906 -20.469 1 71.25 42 SER B N 1
ATOM 2812 C CA . SER B 1 42 ? -22.031 -26.016 -20.672 1 71.25 42 SER B CA 1
ATOM 2813 C C . SER B 1 42 ? -22.891 -25.906 -19.406 1 71.25 42 SER B C 1
ATOM 2815 O O . SER B 1 42 ? -22.812 -26.781 -18.531 1 71.25 42 SER B O 1
ATOM 2817 N N . PRO B 1 43 ? -23.516 -24.828 -19.266 1 74.19 43 PRO B N 1
ATOM 2818 C CA . PRO B 1 43 ? -24.406 -24.688 -18.109 1 74.19 43 PRO B CA 1
ATOM 2819 C C . PRO B 1 43 ? -25.391 -25.859 -17.969 1 74.19 43 PRO B C 1
ATOM 2821 O O . PRO B 1 43 ? -25.703 -26.266 -16.844 1 74.19 43 PRO B O 1
ATOM 2824 N N . ALA B 1 44 ? -25.781 -26.328 -19.047 1 73.81 44 ALA B N 1
ATOM 2825 C CA . ALA B 1 44 ? -26.703 -27.469 -19.031 1 73.81 44 ALA B CA 1
ATOM 2826 C C . ALA B 1 44 ? -26.016 -28.719 -18.484 1 73.81 44 ALA B C 1
ATOM 2828 O O . ALA B 1 44 ? -26.625 -29.484 -17.719 1 73.81 44 ALA B O 1
ATOM 2829 N N . GLU B 1 45 ? -24.812 -28.891 -18.859 1 77.69 45 GLU B N 1
ATOM 2830 C CA . GLU B 1 45 ? -24.062 -30.031 -18.375 1 77.69 45 GLU B CA 1
ATOM 2831 C C . GLU B 1 45 ? -23.766 -29.906 -16.891 1 77.69 45 GLU B C 1
ATOM 2833 O O . GLU B 1 45 ? -23.766 -30.906 -16.156 1 77.69 45 GLU B O 1
ATOM 2838 N N . VAL B 1 46 ? -23.594 -28.766 -16.484 1 78.25 46 VAL B N 1
ATOM 2839 C CA . VAL B 1 46 ? -23.328 -28.516 -15.07 1 78.25 46 VAL B CA 1
ATOM 2840 C C . VAL B 1 46 ? -24.562 -28.875 -14.25 1 78.25 46 VAL B C 1
ATOM 2842 O O . VAL B 1 46 ? -24.469 -29.531 -13.211 1 78.25 46 VAL B O 1
ATOM 2845 N N . LEU B 1 47 ? -25.672 -28.406 -14.742 1 78 47 LEU B N 1
ATOM 2846 C CA . LEU B 1 47 ? -26.906 -28.719 -14.055 1 78 47 LEU B CA 1
ATOM 2847 C C . LEU B 1 47 ? -27.172 -30.219 -14.039 1 78 47 LEU B C 1
ATOM 2849 O O . LEU B 1 47 ? -27.688 -30.766 -13.055 1 78 47 LEU B O 1
ATOM 2853 N N . ASP B 1 48 ? -26.844 -30.828 -15.148 1 78 48 ASP B N 1
ATOM 2854 C CA . ASP B 1 48 ? -27.016 -32.281 -15.25 1 78 48 ASP B CA 1
ATOM 2855 C C . ASP B 1 48 ? -26.141 -33 -14.234 1 78 48 ASP B C 1
ATOM 2857 O O . ASP B 1 48 ? -26.578 -33.969 -13.586 1 78 48 ASP B O 1
ATOM 2861 N N . VAL B 1 49 ? -25 -32.531 -14.117 1 77.06 49 VAL B N 1
ATOM 2862 C CA . VAL B 1 49 ? -24.047 -33.156 -13.203 1 77.06 49 VAL B CA 1
ATOM 2863 C C . VAL B 1 49 ? -24.516 -32.938 -11.766 1 77.06 49 VAL B C 1
ATOM 2865 O O . VAL B 1 49 ? -24.406 -33.844 -10.938 1 77.06 49 VAL B O 1
ATOM 2868 N N . LEU B 1 50 ? -25.109 -31.828 -11.523 1 78.56 50 LEU B N 1
ATOM 2869 C CA . LEU B 1 50 ? -25.531 -31.516 -10.164 1 78.56 50 LEU B CA 1
ATOM 2870 C C . LEU B 1 50 ? -26.781 -32.312 -9.781 1 78.56 50 LEU B C 1
ATOM 2872 O O . LEU B 1 50 ? -27.016 -32.562 -8.602 1 78.56 50 LEU B O 1
ATOM 2876 N N . THR B 1 51 ? -27.547 -32.656 -10.773 1 77.31 51 THR B N 1
ATOM 2877 C CA . THR B 1 51 ? -28.766 -33.406 -10.516 1 77.31 51 THR B CA 1
ATOM 2878 C C . THR B 1 51 ? -28.516 -34.906 -10.641 1 77.31 51 THR B C 1
ATOM 2880 O O . THR B 1 51 ? -29.453 -35.719 -10.609 1 77.31 51 THR B O 1
ATOM 2883 N N . GLY B 1 52 ? -27.344 -35.25 -10.688 1 72 52 GLY B N 1
ATOM 2884 C CA . GLY B 1 52 ? -27 -36.656 -10.617 1 72 52 GLY B CA 1
ATOM 2885 C C . GLY B 1 52 ? -26.641 -37.25 -11.969 1 72 52 GLY B C 1
ATOM 2886 O O . GLY B 1 52 ? -26.422 -38.469 -12.086 1 72 52 GLY B O 1
ATOM 2887 N N . GLY B 1 53 ? -26.703 -36.375 -12.938 1 73.56 53 GLY B N 1
ATOM 2888 C CA . GLY B 1 53 ? -26.328 -36.875 -14.25 1 73.56 53 GLY B CA 1
ATOM 2889 C C . GLY B 1 53 ? -24.891 -36.562 -14.633 1 73.56 53 GLY B C 1
ATOM 2890 O O . GLY B 1 53 ? -24.094 -36.156 -13.781 1 73.56 53 GLY B O 1
ATOM 2891 N N . GLY B 1 54 ? -24.375 -37.031 -15.844 1 70.81 54 GLY B N 1
ATOM 2892 C CA . GLY B 1 54 ? -23.078 -36.688 -16.422 1 70.81 54 GLY B CA 1
ATOM 2893 C C . GLY B 1 54 ? -22.062 -37.812 -16.312 1 70.81 54 GLY B C 1
ATOM 2894 O O . GLY B 1 54 ? -22.344 -38.844 -15.688 1 70.81 54 GLY B O 1
ATOM 2895 N N . THR B 1 55 ? -21.078 -37.656 -17.016 1 75.38 55 THR B N 1
ATOM 2896 C CA . THR B 1 55 ? -20 -38.656 -16.984 1 75.38 55 THR B CA 1
ATOM 2897 C C . THR B 1 55 ? -19.281 -38.625 -15.633 1 75.38 55 THR B C 1
ATOM 2899 O O . THR B 1 55 ? -19.344 -37.625 -14.906 1 75.38 55 THR B O 1
ATOM 2902 N N . ARG B 1 56 ? -18.797 -39.75 -15.211 1 76 56 ARG B N 1
ATOM 2903 C CA . ARG B 1 56 ? -18.062 -39.844 -13.961 1 76 56 ARG B CA 1
ATOM 2904 C C . ARG B 1 56 ? -16.969 -38.781 -13.867 1 76 56 ARG B C 1
ATOM 2906 O O . ARG B 1 56 ? -16.719 -38.25 -12.797 1 76 56 ARG B O 1
ATOM 2913 N N . GLN B 1 57 ? -16.359 -38.562 -14.961 1 77.81 57 GLN B N 1
ATOM 2914 C CA . GLN B 1 5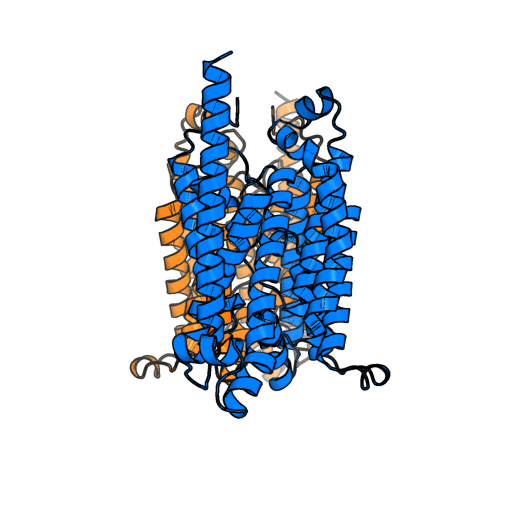7 ? -15.297 -37.562 -14.992 1 77.81 57 GLN B CA 1
ATOM 2915 C C . GLN B 1 57 ? -15.844 -36.156 -14.703 1 77.81 57 GLN B C 1
ATOM 2917 O O . GLN B 1 57 ? -15.242 -35.406 -13.938 1 77.81 57 GLN B O 1
ATOM 2922 N N . ALA B 1 58 ? -16.938 -35.969 -15.297 1 75.88 58 ALA B N 1
ATOM 2923 C CA . ALA B 1 58 ? -17.562 -34.656 -15.102 1 75.88 58 ALA B CA 1
ATOM 2924 C C . ALA B 1 58 ? -18.016 -34.469 -13.656 1 75.88 58 ALA B C 1
ATOM 2926 O O . ALA B 1 58 ? -17.891 -33.375 -13.102 1 75.88 58 ALA B O 1
ATOM 2927 N N . ILE B 1 59 ? -18.469 -35.531 -13.102 1 75.88 59 ILE B N 1
ATOM 2928 C CA . ILE B 1 59 ? -18.953 -35.469 -11.727 1 75.88 59 ILE B CA 1
ATOM 2929 C C . ILE B 1 59 ? -17.797 -35.219 -10.773 1 75.88 59 ILE B C 1
ATOM 2931 O O . ILE B 1 59 ? -17.875 -34.375 -9.891 1 75.88 59 ILE B O 1
ATOM 2935 N N . ASN B 1 60 ? -16.719 -35.844 -11.07 1 77.88 60 ASN B N 1
ATOM 2936 C CA . ASN B 1 60 ? -15.547 -35.688 -10.203 1 77.88 60 ASN B CA 1
ATOM 2937 C C . ASN B 1 60 ? -14.984 -34.281 -10.305 1 77.88 60 ASN B C 1
ATOM 2939 O O . ASN B 1 60 ? -14.617 -33.656 -9.289 1 77.88 60 ASN B O 1
ATOM 2943 N N . VAL B 1 61 ? -14.992 -33.812 -11.438 1 78.69 61 VAL B N 1
ATOM 2944 C CA . VAL B 1 61 ? -14.43 -32.5 -11.656 1 78.69 61 VAL B CA 1
ATOM 2945 C C . VAL B 1 61 ? -15.32 -31.438 -11 1 78.69 61 VAL B C 1
ATOM 2947 O O . VAL B 1 61 ? -14.828 -30.562 -10.266 1 78.69 61 VAL B O 1
ATOM 2950 N N . VAL B 1 62 ? -16.562 -31.562 -11.211 1 79 62 VAL B N 1
ATOM 2951 C CA . VAL B 1 62 ? -17.5 -30.562 -10.727 1 79 62 VAL B CA 1
ATOM 2952 C C . VAL B 1 62 ? -17.625 -30.656 -9.211 1 79 62 VAL B C 1
ATOM 2954 O O . VAL B 1 62 ? -17.5 -29.641 -8.508 1 79 62 VAL B O 1
ATOM 2957 N N . TRP B 1 63 ? -17.781 -31.781 -8.68 1 78.69 63 TRP B N 1
ATOM 2958 C CA . TRP B 1 63 ? -18.047 -31.953 -7.254 1 78.69 63 TRP B CA 1
ATOM 2959 C C . TRP B 1 63 ? -16.766 -31.812 -6.441 1 78.69 63 TRP B C 1
ATOM 2961 O O . TRP B 1 63 ? -16.766 -31.25 -5.352 1 78.69 63 TRP B O 1
ATOM 2971 N N . ASP B 1 64 ? -15.703 -32.281 -6.992 1 79.88 64 ASP B N 1
ATOM 2972 C CA . ASP B 1 64 ? -14.484 -32.312 -6.199 1 79.88 64 ASP B CA 1
ATOM 2973 C C . ASP B 1 64 ? -13.648 -31.062 -6.391 1 79.88 64 ASP B C 1
ATOM 2975 O O . ASP B 1 64 ? -12.953 -30.625 -5.469 1 79.88 64 ASP B O 1
ATOM 2979 N N . LEU B 1 65 ? -13.789 -30.484 -7.543 1 81.5 65 LEU B N 1
ATOM 2980 C CA . LEU B 1 65 ? -12.859 -29.391 -7.824 1 81.5 65 LEU B CA 1
ATOM 2981 C C . LEU B 1 65 ? -13.609 -28.062 -7.941 1 81.5 65 LEU B C 1
ATOM 2983 O O . LEU B 1 65 ? -13.211 -27.078 -7.332 1 81.5 65 LEU B O 1
ATOM 2987 N N . ARG B 1 66 ? -14.711 -28.062 -8.539 1 88.25 66 ARG B N 1
ATOM 2988 C CA . ARG B 1 66 ? -15.312 -26.781 -8.891 1 88.25 66 ARG B CA 1
ATOM 2989 C C . ARG B 1 66 ? -16.297 -26.328 -7.82 1 88.25 66 ARG B C 1
ATOM 2991 O O . ARG B 1 66 ? -16.406 -25.141 -7.527 1 88.25 66 ARG B O 1
ATOM 2998 N N . LEU B 1 67 ? -16.969 -27.281 -7.238 1 90.38 67 LEU B N 1
ATOM 2999 C CA . LEU B 1 67 ? -18 -26.953 -6.254 1 90.38 67 LEU B CA 1
ATOM 3000 C C . LEU B 1 67 ? -17.375 -26.297 -5.027 1 90.38 67 LEU B C 1
ATOM 3002 O O . LEU B 1 67 ? -17.859 -25.25 -4.57 1 90.38 67 LEU B O 1
ATOM 3006 N N . PRO B 1 68 ? -16.312 -26.906 -4.508 1 92.94 68 PRO B N 1
ATOM 3007 C CA . PRO B 1 68 ? -15.719 -26.25 -3.346 1 92.94 68 PRO B CA 1
ATOM 3008 C C . PRO B 1 68 ? -15.227 -24.844 -3.656 1 92.94 68 PRO B C 1
ATOM 3010 O O . PRO B 1 68 ? -15.352 -23.938 -2.82 1 92.94 68 PRO B O 1
ATOM 3013 N N . VAL B 1 69 ? -14.734 -24.656 -4.797 1 93.44 69 VAL B N 1
ATOM 3014 C CA . VAL B 1 69 ? -14.227 -23.359 -5.207 1 93.44 69 VAL B CA 1
ATOM 3015 C C . VAL B 1 69 ? -15.383 -22.359 -5.305 1 93.44 69 VAL B C 1
ATOM 3017 O O . VAL B 1 69 ? -15.273 -21.219 -4.828 1 93.44 69 VAL B O 1
ATOM 3020 N N . ALA B 1 70 ? -16.453 -22.812 -5.891 1 94.12 70 ALA B N 1
ATOM 3021 C CA . ALA B 1 70 ? -17.609 -21.953 -6.047 1 94.12 70 ALA B CA 1
ATOM 3022 C C . ALA B 1 70 ? -18.188 -21.562 -4.691 1 94.12 70 ALA B C 1
ATOM 3024 O O . ALA B 1 70 ? -18.5 -20.391 -4.461 1 94.12 70 ALA B O 1
ATOM 3025 N N . ILE B 1 71 ? -18.297 -22.484 -3.838 1 95.75 71 ILE B N 1
ATOM 3026 C CA . ILE B 1 71 ? -18.828 -22.219 -2.504 1 95.75 71 ILE B CA 1
ATOM 3027 C C . ILE B 1 71 ? -17.891 -21.281 -1.753 1 95.75 71 ILE B C 1
ATOM 3029 O O . ILE B 1 71 ? -18.344 -20.297 -1.154 1 95.75 71 ILE B O 1
ATOM 3033 N N . ALA B 1 72 ? -16.656 -21.578 -1.818 1 96.69 72 ALA B N 1
ATOM 3034 C CA . ALA B 1 72 ? -15.672 -20.734 -1.143 1 96.69 72 ALA B CA 1
ATOM 3035 C C . ALA B 1 72 ? -15.719 -19.312 -1.661 1 96.69 72 ALA B C 1
ATOM 3037 O O . ALA B 1 72 ? -15.617 -18.359 -0.883 1 96.69 72 ALA B O 1
ATOM 3038 N N . THR B 1 73 ? -15.867 -19.156 -2.928 1 97.12 73 THR B N 1
ATOM 3039 C CA . THR B 1 73 ? -15.898 -17.844 -3.553 1 97.12 73 THR B CA 1
ATOM 3040 C C . THR B 1 73 ? -17.047 -17 -2.996 1 97.12 73 THR B C 1
ATOM 3042 O O . THR B 1 73 ? -16.859 -15.844 -2.617 1 97.12 73 THR B O 1
ATOM 3045 N N . VAL B 1 74 ? -18.125 -17.578 -2.885 1 97.38 74 VAL B N 1
ATOM 3046 C CA . VAL B 1 74 ? -19.328 -16.891 -2.41 1 97.38 74 VAL B CA 1
ATOM 3047 C C . VAL B 1 74 ? -19.188 -16.594 -0.918 1 97.38 74 VAL B C 1
ATOM 3049 O O . VAL B 1 74 ? -19.5 -15.492 -0.468 1 97.38 74 VAL B O 1
ATOM 3052 N N . VAL B 1 75 ? -18.734 -17.547 -0.191 1 97.69 75 VAL B N 1
ATOM 3053 C CA . VAL B 1 75 ? -18.594 -17.406 1.256 1 97.69 75 VAL B CA 1
ATOM 3054 C C . VAL B 1 75 ? -17.547 -16.344 1.584 1 97.69 75 VAL B C 1
ATOM 3056 O O . VAL B 1 75 ? -17.766 -15.5 2.449 1 97.69 75 VAL B O 1
ATOM 3059 N N . VAL B 1 76 ? -16.438 -16.391 0.912 1 97.75 76 VAL B N 1
ATOM 3060 C CA . VAL B 1 76 ? -15.359 -15.445 1.121 1 97.75 76 VAL B CA 1
ATOM 3061 C C . VAL B 1 76 ? -15.836 -14.039 0.769 1 97.75 76 VAL B C 1
ATOM 3063 O O . VAL B 1 76 ? -15.586 -13.086 1.516 1 97.75 76 VAL B O 1
ATOM 3066 N N . GLY B 1 77 ? -16.516 -13.93 -0.315 1 98 77 GLY B N 1
ATOM 3067 C CA . GLY B 1 77 ? -17.078 -12.641 -0.687 1 98 77 GLY B CA 1
ATOM 3068 C C . GLY B 1 77 ? -18.031 -12.078 0.352 1 98 77 GLY B C 1
ATOM 3069 O O . GLY B 1 77 ? -17.969 -10.891 0.686 1 98 77 GLY B O 1
ATOM 3070 N N . ALA B 1 78 ? -18.844 -12.93 0.788 1 98.12 78 ALA B N 1
ATOM 3071 C CA . ALA B 1 78 ? -19.797 -12.539 1.819 1 98.12 78 ALA B CA 1
ATOM 3072 C C . ALA B 1 78 ? -19.078 -12.07 3.082 1 98.12 78 ALA B C 1
ATOM 3074 O O . ALA B 1 78 ? -19.438 -11.047 3.666 1 98.12 78 ALA B O 1
ATOM 3075 N N . ALA B 1 79 ? -18.141 -12.852 3.461 1 97.75 79 ALA B N 1
ATOM 3076 C CA . ALA B 1 79 ? -17.391 -12.547 4.668 1 97.75 79 ALA B CA 1
ATOM 3077 C C . ALA B 1 79 ? -16.672 -11.203 4.547 1 97.75 79 ALA B C 1
ATOM 3079 O O . ALA B 1 79 ? -16.734 -10.375 5.465 1 97.75 79 ALA B O 1
ATOM 3080 N N . LEU B 1 80 ? -16.078 -10.953 3.457 1 96.94 80 LEU B N 1
ATOM 3081 C CA . LEU B 1 80 ? -15.352 -9.711 3.24 1 96.94 80 LEU B CA 1
ATOM 3082 C C . LEU B 1 80 ? -16.312 -8.531 3.156 1 96.94 80 LEU B C 1
ATOM 3084 O O . LEU B 1 80 ? -16.016 -7.441 3.66 1 96.94 80 LEU B O 1
ATOM 3088 N N . GLY B 1 81 ? -17.422 -8.742 2.518 1 97.25 81 GLY B N 1
ATOM 3089 C CA . GLY B 1 81 ? -18.438 -7.699 2.48 1 97.25 81 GLY B CA 1
ATOM 3090 C C . GLY B 1 81 ? -18.922 -7.297 3.857 1 97.25 81 GLY B C 1
ATOM 3091 O O . GLY B 1 81 ? -19.094 -6.109 4.145 1 97.25 81 GLY B O 1
ATOM 3092 N N . LEU B 1 82 ? -19.141 -8.258 4.648 1 96.62 82 LEU B N 1
ATOM 3093 C CA . LEU B 1 82 ? -19.594 -8.016 6.016 1 96.62 82 LEU B CA 1
ATOM 3094 C C . LEU B 1 82 ? -18.516 -7.285 6.816 1 96.62 82 LEU B C 1
ATOM 3096 O O . LEU B 1 82 ? -18.797 -6.277 7.469 1 96.62 82 LEU B O 1
ATOM 3100 N N . ALA B 1 83 ? -17.328 -7.797 6.746 1 95.88 83 ALA B N 1
ATOM 3101 C CA . ALA B 1 83 ? -16.203 -7.176 7.449 1 95.88 83 ALA B CA 1
ATOM 3102 C C . ALA B 1 83 ? -15.992 -5.742 6.984 1 95.88 83 ALA B C 1
ATOM 3104 O O . ALA B 1 83 ? -15.695 -4.859 7.789 1 95.88 83 ALA B O 1
ATOM 3105 N N . GLY B 1 84 ? -16.141 -5.543 5.723 1 94.19 84 GLY B N 1
ATOM 3106 C CA . GLY B 1 84 ? -16.016 -4.203 5.168 1 94.19 84 GLY B CA 1
ATOM 3107 C C . GLY B 1 84 ? -17.047 -3.234 5.719 1 94.19 84 GLY B C 1
ATOM 3108 O O . GLY B 1 84 ? -16.719 -2.109 6.094 1 94.19 84 GLY B O 1
ATOM 3109 N N . SER B 1 85 ? -18.266 -3.633 5.773 1 93.56 85 SER B N 1
ATOM 3110 C CA . SER B 1 85 ? -19.328 -2.787 6.293 1 93.56 85 SER B CA 1
ATOM 3111 C C . SER B 1 85 ? -19.078 -2.4 7.746 1 93.56 85 SER B C 1
ATOM 3113 O O . SER B 1 85 ? -19.281 -1.249 8.133 1 93.56 85 SER B O 1
ATOM 3115 N N . TRP B 1 86 ? -18.625 -3.338 8.5 1 92.38 86 TRP B N 1
ATOM 3116 C CA . TRP B 1 86 ? -18.344 -3.08 9.906 1 92.38 86 TRP B CA 1
ATOM 3117 C C . TRP B 1 86 ? -17.156 -2.127 10.055 1 92.38 86 TRP B C 1
ATOM 3119 O O . TRP B 1 86 ? -17.203 -1.21 10.875 1 92.38 86 TRP B O 1
ATOM 3129 N N . THR B 1 87 ? -16.219 -2.322 9.25 1 90 87 THR B N 1
ATOM 3130 C CA . THR B 1 87 ? -15.023 -1.498 9.352 1 90 87 THR B CA 1
ATOM 3131 C C . THR B 1 87 ? -15.312 -0.061 8.93 1 90 87 THR B C 1
ATOM 3133 O O . THR B 1 87 ? -14.891 0.886 9.594 1 90 87 THR B O 1
ATOM 3136 N N . GLN B 1 88 ? -15.992 0.07 7.887 1 87.5 88 GLN B N 1
ATOM 3137 C CA . GLN B 1 88 ? -16.328 1.408 7.414 1 87.5 88 GLN B CA 1
ATOM 3138 C C . GLN B 1 88 ? -17.234 2.127 8.414 1 87.5 88 GLN B C 1
ATOM 3140 O O . GLN B 1 88 ? -17.109 3.338 8.609 1 87.5 88 GLN B O 1
ATOM 3145 N N . ALA B 1 89 ? -18.109 1.412 8.984 1 85.81 89 ALA B N 1
ATOM 3146 C CA . ALA B 1 89 ? -19.016 1.998 9.969 1 85.81 89 ALA B CA 1
ATOM 3147 C C . ALA B 1 89 ? -18.25 2.439 11.219 1 85.81 89 ALA B C 1
ATOM 3149 O O . ALA B 1 89 ? -18.453 3.551 11.711 1 85.81 89 ALA B O 1
ATOM 3150 N N . MET B 1 90 ? -17.453 1.591 11.656 1 83.25 90 MET B N 1
ATOM 3151 C CA . MET B 1 90 ? -16.719 1.9 12.883 1 83.25 90 MET B CA 1
ATOM 3152 C C . MET B 1 90 ? -15.75 3.049 12.656 1 83.25 90 MET B C 1
ATOM 3154 O O . MET B 1 90 ? -15.508 3.855 13.555 1 83.25 90 MET B O 1
ATOM 3158 N N . ALA B 1 91 ? -15.195 3.1 11.523 1 79.94 91 ALA B N 1
ATOM 3159 C CA . ALA B 1 91 ? -14.211 4.137 11.203 1 79.94 91 ALA B CA 1
ATOM 3160 C C . ALA B 1 91 ? -14.898 5.402 10.695 1 79.94 91 ALA B C 1
ATOM 3162 O O . ALA B 1 91 ? -14.266 6.457 10.602 1 79.94 91 ALA B O 1
ATOM 3163 N N . ARG B 1 92 ? -16.125 5.305 10.438 1 80.94 92 ARG B N 1
ATOM 3164 C CA . ARG B 1 92 ? -16.844 6.414 9.812 1 80.94 92 ARG B CA 1
ATOM 3165 C C . ARG B 1 92 ? -16.078 6.941 8.602 1 80.94 92 ARG B C 1
ATOM 3167 O O . ARG B 1 92 ? -15.898 8.148 8.453 1 80.94 92 ARG B O 1
ATOM 3174 N N . ASN B 1 93 ? -15.625 5.992 7.887 1 77.75 93 ASN B N 1
ATOM 3175 C CA . ASN B 1 93 ? -14.789 6.27 6.723 1 77.75 93 ASN B CA 1
ATOM 3176 C C . ASN B 1 93 ? -15.062 5.277 5.594 1 77.75 93 ASN B C 1
ATOM 3178 O O . ASN B 1 93 ? -14.836 4.074 5.75 1 77.75 93 ASN B O 1
ATOM 3182 N N . PRO B 1 94 ? -15.539 5.812 4.547 1 78.94 94 PRO B N 1
ATOM 3183 C CA . PRO B 1 94 ? -15.883 4.914 3.441 1 78.94 94 PRO B CA 1
ATOM 3184 C C . PRO B 1 94 ? -14.656 4.23 2.834 1 78.94 94 PRO B C 1
ATOM 3186 O O . PRO B 1 94 ? -14.797 3.26 2.084 1 78.94 94 PRO B O 1
ATOM 3189 N N . LEU B 1 95 ? -13.547 4.68 3.189 1 74.06 95 LEU B N 1
ATOM 3190 C CA . LEU B 1 95 ? -12.344 4.105 2.605 1 74.06 95 LEU B CA 1
ATOM 3191 C C . LEU B 1 95 ? -11.68 3.133 3.576 1 74.06 95 LEU B C 1
ATOM 3193 O O . LEU B 1 95 ? -10.641 2.545 3.26 1 74.06 95 LEU B O 1
ATOM 3197 N N . ALA B 1 96 ? -12.289 3 4.66 1 79.5 96 ALA B N 1
ATOM 3198 C CA . ALA B 1 96 ? -11.727 2.078 5.645 1 79.5 96 ALA B CA 1
ATOM 3199 C C . ALA B 1 96 ? -12 0.628 5.25 1 79.5 96 ALA B C 1
ATOM 3201 O O . ALA B 1 96 ? -13.109 0.286 4.84 1 79.5 96 ALA B O 1
ATOM 3202 N N . SER B 1 97 ? -10.93 -0.214 5.203 1 85.62 97 SER B N 1
ATOM 3203 C CA . SER B 1 97 ? -11.008 -1.647 4.941 1 85.62 97 SER B CA 1
ATOM 3204 C C . SER B 1 97 ? -10.031 -2.426 5.816 1 85.62 97 SER B C 1
ATOM 3206 O O . SER B 1 97 ? -8.992 -1.9 6.215 1 85.62 97 SER B O 1
ATOM 3208 N N . PRO B 1 98 ? -10.422 -3.613 6.078 1 80.94 98 PRO B N 1
ATOM 3209 C CA . PRO B 1 98 ? -9.516 -4.414 6.91 1 80.94 98 PRO B CA 1
ATOM 3210 C C . PRO B 1 98 ? -8.156 -4.641 6.25 1 80.94 98 PRO B C 1
ATOM 3212 O O . PRO B 1 98 ? -7.156 -4.836 6.945 1 80.94 98 PRO B O 1
ATOM 3215 N N . ASP B 1 99 ? -8.172 -4.645 5.023 1 75.25 99 ASP B N 1
ATOM 3216 C CA . ASP B 1 99 ? -6.914 -4.828 4.305 1 75.25 99 ASP B CA 1
ATOM 3217 C C . ASP B 1 99 ? -5.957 -3.666 4.562 1 75.25 99 ASP B C 1
ATOM 3219 O O . ASP B 1 99 ? -4.746 -3.863 4.668 1 75.25 99 ASP B O 1
ATOM 3223 N N . ILE B 1 100 ? -6.535 -2.514 4.672 1 70.62 100 ILE B N 1
ATOM 3224 C CA . ILE B 1 100 ? -5.734 -1.319 4.918 1 70.62 100 ILE B CA 1
ATOM 3225 C C . ILE B 1 100 ? -5.211 -1.337 6.352 1 70.62 100 ILE B C 1
ATOM 3227 O O . ILE B 1 100 ? -4.184 -0.723 6.652 1 70.62 100 ILE B O 1
ATOM 3231 N N . LEU B 1 101 ? -5.844 -2.137 7.168 1 78.69 101 LEU B N 1
ATOM 3232 C CA . LEU B 1 101 ? -5.469 -2.195 8.578 1 78.69 101 LEU B CA 1
ATOM 3233 C C . LEU B 1 101 ? -4.32 -3.176 8.797 1 78.69 101 LEU B C 1
ATOM 3235 O O . LEU B 1 101 ? -3.846 -3.342 9.922 1 78.69 101 LEU B O 1
ATOM 3239 N N . GLY B 1 102 ? -3.828 -3.816 7.746 1 83.88 102 GLY B N 1
ATOM 3240 C CA . GLY B 1 102 ? -2.594 -4.582 7.84 1 83.88 102 GLY B CA 1
ATOM 3241 C C . GLY B 1 102 ? -2.822 -6.047 8.156 1 83.88 102 GLY B C 1
ATOM 3242 O O . GLY B 1 102 ? -1.869 -6.824 8.25 1 83.88 102 GLY B O 1
ATOM 3243 N N . VAL B 1 103 ? -4.035 -6.469 8.32 1 90 103 VAL B N 1
ATOM 3244 C CA . VAL B 1 103 ? -4.328 -7.848 8.695 1 90 103 VAL B CA 1
ATOM 3245 C C . VAL B 1 103 ? -3.762 -8.805 7.645 1 90 103 VAL B C 1
ATOM 3247 O O . VAL B 1 103 ? -3.072 -9.766 7.98 1 90 103 VAL B O 1
ATOM 3250 N N . SER B 1 104 ? -3.992 -8.516 6.43 1 91.69 104 SER B N 1
ATOM 3251 C CA . SER B 1 104 ? -3.477 -9.344 5.348 1 91.69 104 SER B CA 1
ATOM 3252 C C . SER B 1 104 ? -1.953 -9.297 5.293 1 91.69 104 SER B C 1
ATOM 3254 O O . SER B 1 104 ? -1.31 -10.273 4.906 1 91.69 104 SER B O 1
ATOM 3256 N N . GLY B 1 105 ? -1.441 -8.172 5.691 1 92.31 105 GLY B N 1
ATOM 3257 C CA . GLY B 1 105 ? 0.005 -8.031 5.723 1 92.31 105 GLY B CA 1
ATOM 3258 C C . GLY B 1 105 ? 0.67 -8.945 6.734 1 92.31 105 GLY B C 1
ATOM 3259 O O . GLY B 1 105 ? 1.689 -9.57 6.438 1 92.31 105 GLY B O 1
ATOM 3260 N N . GLY B 1 106 ? 0.084 -8.953 7.914 1 93.56 106 GLY B N 1
ATOM 3261 C CA . GLY B 1 106 ? 0.611 -9.859 8.922 1 93.56 106 GLY B CA 1
ATOM 3262 C C . GLY B 1 106 ? 0.607 -11.312 8.484 1 93.56 106 GLY B C 1
ATOM 3263 O O . GLY B 1 106 ? 1.58 -12.031 8.703 1 93.56 106 GLY B O 1
ATOM 3264 N N . ALA B 1 107 ? -0.452 -11.703 7.906 1 94.81 107 ALA B N 1
ATOM 3265 C CA . ALA B 1 107 ? -0.55 -13.055 7.352 1 94.81 107 ALA B CA 1
ATOM 3266 C C . ALA B 1 107 ? 0.529 -13.297 6.301 1 94.81 107 ALA B C 1
ATOM 3268 O O . ALA B 1 107 ? 1.193 -14.336 6.312 1 94.81 107 ALA B O 1
ATOM 3269 N N . ALA B 1 108 ? 0.703 -12.375 5.484 1 94.44 108 ALA B N 1
ATOM 3270 C CA . ALA B 1 108 ? 1.651 -12.484 4.379 1 94.44 108 ALA B CA 1
ATOM 3271 C C . ALA B 1 108 ? 3.076 -12.664 4.895 1 94.44 108 ALA B C 1
ATOM 3273 O O . ALA B 1 108 ? 3.836 -13.484 4.367 1 94.44 108 ALA B O 1
ATOM 3274 N N . VAL B 1 109 ? 3.398 -11.953 5.906 1 94.06 109 VAL B N 1
ATOM 3275 C CA . VAL B 1 109 ? 4.758 -12.008 6.426 1 94.06 109 VAL B CA 1
ATOM 3276 C C . VAL B 1 109 ? 5.066 -13.422 6.91 1 94.06 109 VAL B C 1
ATOM 3278 O O . VAL B 1 109 ? 6.086 -14.008 6.535 1 94.06 109 VAL B O 1
ATOM 3281 N N . LEU B 1 110 ? 4.211 -13.938 7.68 1 94.38 110 LEU B N 1
ATOM 3282 C CA . LEU B 1 110 ? 4.492 -15.242 8.273 1 94.38 110 LEU B CA 1
ATOM 3283 C C . LEU B 1 110 ? 4.398 -16.344 7.227 1 94.38 110 LEU B C 1
ATOM 3285 O O . LEU B 1 110 ? 5.176 -17.297 7.254 1 94.38 110 LEU B O 1
ATOM 3289 N N . VAL B 1 111 ? 3.467 -16.266 6.305 1 93.94 111 VAL B N 1
ATOM 3290 C CA . VAL B 1 111 ? 3.34 -17.266 5.258 1 93.94 111 VAL B CA 1
ATOM 3291 C C . VAL B 1 111 ? 4.562 -17.219 4.344 1 93.94 111 VAL B C 1
ATOM 3293 O O . VAL B 1 111 ? 5.121 -18.266 3.99 1 93.94 111 VAL B O 1
ATOM 3296 N N . VAL B 1 112 ? 4.949 -16.062 3.947 1 93.75 112 VAL B N 1
ATOM 3297 C CA . VAL B 1 112 ? 6.109 -15.914 3.076 1 93.75 112 VAL B CA 1
ATOM 3298 C C . VAL B 1 112 ? 7.363 -16.391 3.809 1 93.75 112 VAL B C 1
ATOM 3300 O O . VAL B 1 112 ? 8.195 -17.109 3.234 1 93.75 112 VAL B O 1
ATOM 3303 N N . ALA B 1 113 ? 7.5 -16.031 5.043 1 93.38 113 ALA B N 1
ATOM 3304 C CA . ALA B 1 113 ? 8.633 -16.516 5.832 1 93.38 113 ALA B CA 1
ATOM 3305 C C . ALA B 1 113 ? 8.656 -18.031 5.891 1 93.38 113 ALA B C 1
ATOM 3307 O O . ALA B 1 113 ? 9.711 -18.656 5.719 1 93.38 113 ALA B O 1
ATOM 3308 N N . GLY B 1 114 ? 7.535 -18.594 6.133 1 91.75 114 GLY B N 1
ATOM 3309 C CA . GLY B 1 114 ? 7.445 -20.047 6.211 1 91.75 114 GLY B CA 1
ATOM 3310 C C . GLY B 1 114 ? 7.688 -20.734 4.883 1 91.75 114 GLY B C 1
ATOM 3311 O O . GLY B 1 114 ? 8.062 -21.906 4.844 1 91.75 114 GLY B O 1
ATOM 3312 N N . THR B 1 115 ? 7.43 -20.047 3.771 1 89.19 115 THR B N 1
ATOM 3313 C CA . THR B 1 115 ? 7.609 -20.609 2.436 1 89.19 115 THR B CA 1
ATOM 3314 C C . THR B 1 115 ? 9.055 -20.469 1.978 1 89.19 115 THR B C 1
ATOM 3316 O O . THR B 1 115 ? 9.609 -21.375 1.344 1 89.19 115 THR B O 1
ATOM 3319 N N . VAL B 1 116 ? 9.602 -19.328 2.354 1 88.19 116 VAL B N 1
ATOM 3320 C CA . VAL B 1 116 ? 10.93 -19.016 1.828 1 88.19 116 VAL B CA 1
ATOM 3321 C C . VAL B 1 116 ? 12 -19.625 2.736 1 88.19 116 VAL B C 1
ATOM 3323 O O . VAL B 1 116 ? 13.055 -20.047 2.264 1 88.19 116 VAL B O 1
ATOM 3326 N N . LEU B 1 117 ? 11.656 -19.531 4.008 1 82.88 117 LEU B N 1
ATOM 3327 C CA . LEU B 1 117 ? 12.625 -20.094 4.945 1 82.88 117 LEU B CA 1
ATOM 3328 C C . LEU B 1 117 ? 12.414 -21.594 5.113 1 82.88 117 LEU B C 1
ATOM 3330 O O . LEU B 1 117 ? 11.328 -22.109 4.844 1 82.88 117 LEU B O 1
ATOM 3334 N N . ALA B 1 118 ? 13.414 -22.281 5.285 1 74.31 118 ALA B N 1
ATOM 3335 C CA . ALA B 1 118 ? 13.312 -23.734 5.449 1 74.31 118 ALA B CA 1
ATOM 3336 C C . ALA B 1 118 ? 12.297 -24.094 6.527 1 74.31 118 ALA B C 1
ATOM 3338 O O . ALA B 1 118 ? 12.25 -23.469 7.586 1 74.31 118 ALA B O 1
ATOM 3339 N N . ARG B 1 119 ? 11.344 -24.969 6.062 1 77.31 119 ARG B N 1
ATOM 3340 C CA . ARG B 1 119 ? 10.328 -25.469 6.977 1 77.31 119 ARG B CA 1
ATOM 3341 C C . ARG B 1 119 ? 10.953 -26.344 8.07 1 77.31 119 ARG B C 1
ATOM 3343 O O . ARG B 1 119 ? 11.789 -27.188 7.785 1 77.31 119 ARG B O 1
ATOM 3350 N N . PRO B 1 120 ? 10.609 -25.984 9.289 1 74.19 120 PRO B N 1
ATOM 3351 C CA . PRO B 1 120 ? 11.164 -26.812 10.359 1 74.19 120 PRO B CA 1
ATOM 3352 C C . PRO B 1 120 ? 10.766 -28.281 10.234 1 74.19 120 PRO B C 1
ATOM 3354 O O . PRO B 1 120 ? 9.719 -28.594 9.664 1 74.19 120 PRO B O 1
ATOM 3357 N N . ALA B 1 121 ? 11.609 -29.094 10.648 1 75.44 121 ALA B N 1
ATOM 3358 C CA . ALA B 1 121 ? 11.461 -30.531 10.539 1 75.44 121 ALA B CA 1
ATOM 3359 C C . ALA B 1 121 ? 10.141 -31 11.148 1 75.44 121 ALA B C 1
ATOM 3361 O O . ALA B 1 121 ? 9.477 -31.891 10.609 1 75.44 121 ALA B O 1
ATOM 3362 N N . TRP B 1 122 ? 9.742 -30.422 12.273 1 76.94 122 TRP B N 1
ATOM 3363 C CA . TRP B 1 122 ? 8.547 -30.875 12.984 1 76.94 122 TRP B CA 1
ATOM 3364 C C . TRP B 1 122 ? 7.289 -30.594 12.172 1 76.94 122 TRP B C 1
ATOM 3366 O O . TRP B 1 122 ? 6.246 -31.203 12.391 1 76.94 122 TRP B O 1
ATOM 3376 N N . SER B 1 123 ? 7.387 -29.734 11.195 1 73 123 SER B N 1
ATOM 3377 C CA . SER B 1 123 ? 6.215 -29.312 10.43 1 73 123 SER B CA 1
ATOM 3378 C C . SER B 1 123 ? 6.109 -30.062 9.117 1 73 123 SER B C 1
ATOM 3380 O O . SER B 1 123 ? 5.18 -29.844 8.336 1 73 123 SER B O 1
ATOM 3382 N N . GLU B 1 124 ? 6.969 -30.938 8.891 1 76.94 124 GLU B N 1
ATOM 3383 C CA . GLU B 1 124 ? 7.016 -31.672 7.629 1 76.94 124 GLU B CA 1
ATOM 3384 C C . GLU B 1 124 ? 5.781 -32.562 7.445 1 76.94 124 GLU B C 1
ATOM 3386 O O . GLU B 1 124 ? 5.34 -32.781 6.32 1 76.94 124 GLU B O 1
ATOM 3391 N N . GLY B 1 125 ? 5.199 -32.969 8.5 1 79.25 125 GLY B N 1
ATOM 3392 C CA . GLY B 1 125 ? 4.023 -33.844 8.414 1 79.25 125 GLY B CA 1
ATOM 3393 C C . GLY B 1 125 ? 2.746 -33.062 8.148 1 79.25 125 GLY B C 1
ATOM 3394 O O . GLY B 1 125 ? 1.738 -33.625 7.734 1 79.25 125 GLY B O 1
ATOM 3395 N N . ILE B 1 126 ? 2.762 -31.875 8.305 1 83.56 126 ILE B N 1
ATOM 3396 C CA . ILE B 1 126 ? 1.584 -31.031 8.102 1 83.56 126 ILE B CA 1
ATOM 3397 C C . ILE B 1 126 ? 1.499 -30.609 6.637 1 83.56 126 ILE B C 1
ATOM 3399 O O . ILE B 1 126 ? 2.459 -30.062 6.086 1 83.56 126 ILE B O 1
ATOM 3403 N N . PRO B 1 127 ? 0.342 -31 6.094 1 86.06 127 PRO B N 1
ATOM 3404 C CA . PRO B 1 127 ? 0.179 -30.547 4.711 1 86.06 127 PRO B CA 1
ATOM 3405 C C . PRO B 1 127 ? 0.425 -29.047 4.551 1 86.06 127 PRO B C 1
ATOM 3407 O O . PRO B 1 127 ? 0.132 -28.266 5.465 1 86.06 127 PRO B O 1
ATOM 3410 N N . THR B 1 128 ? 0.996 -28.703 3.426 1 84.69 128 THR B N 1
ATOM 3411 C CA . THR B 1 128 ? 1.422 -27.344 3.139 1 84.69 128 THR B CA 1
ATOM 3412 C C . THR B 1 128 ? 0.256 -26.359 3.291 1 84.69 128 THR B C 1
ATOM 3414 O O . THR B 1 128 ? 0.428 -25.266 3.805 1 84.69 128 THR B O 1
ATOM 3417 N N . PHE B 1 129 ? -0.891 -26.844 2.93 1 86.38 129 PHE B N 1
ATOM 3418 C CA . PHE B 1 129 ? -2.07 -25.984 2.99 1 86.38 129 PHE B CA 1
ATOM 3419 C C . PHE B 1 129 ? -2.367 -25.578 4.43 1 86.38 129 PHE B C 1
ATOM 3421 O O . PHE B 1 129 ? -2.512 -24.391 4.723 1 86.38 129 PHE B O 1
ATOM 3428 N N . TRP B 1 130 ? -2.367 -26.484 5.34 1 88.06 130 TRP B N 1
ATOM 3429 C CA . TRP B 1 130 ? -2.691 -26.219 6.738 1 88.06 130 TRP B CA 1
ATOM 3430 C C . TRP B 1 130 ? -1.557 -25.469 7.426 1 88.06 130 TRP B C 1
ATOM 3432 O O . TRP B 1 130 ? -1.796 -24.656 8.32 1 88.06 130 TRP B O 1
ATOM 3442 N N . TRP B 1 131 ? -0.366 -25.75 6.992 1 88.44 131 TRP B N 1
ATOM 3443 C CA . TRP B 1 131 ? 0.792 -25.031 7.508 1 88.44 131 TRP B CA 1
ATOM 3444 C C . TRP B 1 131 ? 0.685 -23.547 7.199 1 88.44 131 TRP B C 1
ATOM 3446 O O . TRP B 1 131 ? 0.813 -22.703 8.094 1 88.44 131 TRP B O 1
ATOM 3456 N N . ARG B 1 132 ? 0.385 -23.297 5.98 1 89.25 132 ARG B N 1
ATOM 3457 C CA . ARG B 1 132 ? 0.255 -21.906 5.559 1 89.25 132 ARG B CA 1
ATOM 3458 C C . ARG B 1 132 ? -0.943 -21.234 6.227 1 89.25 132 ARG B C 1
ATOM 3460 O O . ARG B 1 132 ? -0.87 -20.062 6.629 1 89.25 132 ARG B O 1
ATOM 3467 N N . ALA B 1 133 ? -1.97 -21.984 6.344 1 91.5 133 ALA B N 1
ATOM 3468 C CA . ALA B 1 133 ? -3.166 -21.453 6.992 1 91.5 133 ALA B CA 1
ATOM 3469 C C . ALA B 1 133 ? -2.883 -21.078 8.445 1 91.5 133 ALA B C 1
ATOM 3471 O O . ALA B 1 133 ? -3.312 -20.031 8.914 1 91.5 133 ALA B O 1
ATOM 3472 N N . GLY B 1 134 ? -2.197 -21.953 9.102 1 92.69 134 GLY B N 1
ATOM 3473 C CA . GLY B 1 134 ? -1.823 -21.672 10.477 1 92.69 134 GLY B CA 1
ATOM 3474 C C . GLY B 1 134 ? -0.942 -20.453 10.617 1 92.69 134 GLY B C 1
ATOM 3475 O O . GLY B 1 134 ? -1.179 -19.594 11.477 1 92.69 134 GLY B O 1
ATOM 3476 N N . LEU B 1 135 ? 0.024 -20.359 9.797 1 93.62 135 LEU B N 1
ATOM 3477 C CA . LEU B 1 135 ? 0.93 -19.219 9.82 1 93.62 135 LEU B CA 1
ATOM 3478 C C . LEU B 1 135 ? 0.18 -17.922 9.523 1 93.62 135 LEU B C 1
ATOM 3480 O O . LEU B 1 135 ? 0.409 -16.906 10.18 1 93.62 135 LEU B O 1
ATOM 3484 N N . ALA B 1 136 ? -0.671 -18.031 8.523 1 93.94 136 ALA B N 1
ATOM 3485 C CA . ALA B 1 136 ? -1.467 -16.859 8.156 1 93.94 136 ALA B CA 1
ATOM 3486 C C . ALA B 1 136 ? -2.336 -16.406 9.32 1 93.94 136 ALA B C 1
ATOM 3488 O O . ALA B 1 136 ? -2.457 -15.203 9.578 1 93.94 136 ALA B O 1
ATOM 3489 N N . LEU B 1 137 ? -2.889 -17.359 9.984 1 93.81 137 LEU B N 1
ATOM 3490 C CA . LEU B 1 137 ? -3.748 -17.031 11.117 1 93.81 137 LEU B CA 1
ATOM 3491 C C . LEU B 1 137 ? -2.949 -16.375 12.234 1 93.81 137 LEU B C 1
ATOM 3493 O O . LEU B 1 137 ? -3.363 -15.344 12.773 1 93.81 137 LEU B O 1
ATOM 3497 N N . ILE B 1 138 ? -1.861 -16.875 12.539 1 94.81 138 ILE B N 1
ATOM 3498 C CA . ILE B 1 138 ? -1.012 -16.328 13.594 1 94.81 138 ILE B CA 1
ATOM 3499 C C . ILE B 1 138 ? -0.555 -14.93 13.211 1 94.81 138 ILE B C 1
ATOM 3501 O O . ILE B 1 138 ? -0.628 -14 14.023 1 94.81 138 ILE B O 1
ATOM 3505 N N . GLY B 1 139 ? -0.081 -14.789 12.008 1 95.19 139 GLY B N 1
ATOM 3506 C CA . GLY B 1 139 ? 0.351 -13.484 11.547 1 95.19 139 GLY B CA 1
ATOM 3507 C C . GLY B 1 139 ? -0.748 -12.438 11.594 1 95.19 139 GLY B C 1
ATOM 3508 O O . GLY B 1 139 ? -0.507 -11.297 11.992 1 95.19 139 GLY B O 1
ATOM 3509 N N . SER B 1 140 ? -1.906 -12.828 11.18 1 93.56 140 SER B N 1
ATOM 3510 C CA . SER B 1 140 ? -3.053 -11.922 11.219 1 93.56 140 SER B CA 1
ATOM 3511 C C . SER B 1 140 ? -3.4 -11.539 12.656 1 93.56 140 SER B C 1
ATOM 3513 O O . SER B 1 140 ? -3.721 -10.383 12.93 1 93.56 140 SER B O 1
ATOM 3515 N N . LEU B 1 141 ? -3.307 -12.477 13.523 1 91.25 141 LEU B N 1
ATOM 3516 C CA . LEU B 1 141 ? -3.623 -12.234 14.922 1 91.25 141 LEU B CA 1
ATOM 3517 C C . LEU B 1 141 ? -2.609 -11.281 15.555 1 91.25 141 LEU B C 1
ATOM 3519 O O . LEU B 1 141 ? -2.959 -10.484 16.422 1 91.25 141 LEU B O 1
ATOM 3523 N N . VAL B 1 142 ? -1.454 -11.391 15.148 1 93.5 142 VAL B N 1
ATOM 3524 C CA . VAL B 1 142 ? -0.422 -10.477 15.633 1 93.5 142 VAL B CA 1
ATOM 3525 C C . VAL B 1 142 ? -0.785 -9.039 15.273 1 93.5 142 VAL B C 1
ATOM 3527 O O . VAL B 1 142 ? -0.661 -8.133 16.094 1 93.5 142 VAL B O 1
ATOM 3530 N N . ILE B 1 143 ? -1.23 -8.82 14.062 1 90.94 143 ILE B N 1
ATOM 3531 C CA . ILE B 1 143 ? -1.592 -7.477 13.617 1 90.94 143 ILE B CA 1
ATOM 3532 C C . ILE B 1 143 ? -2.812 -6.984 14.391 1 90.94 143 ILE B C 1
ATOM 3534 O O . ILE B 1 143 ? -2.869 -5.82 14.797 1 90.94 143 ILE B O 1
ATOM 3538 N N . VAL B 1 144 ? -3.75 -7.879 14.586 1 87.06 144 VAL B N 1
ATOM 3539 C CA . VAL B 1 144 ? -4.934 -7.512 15.359 1 87.06 144 VAL B CA 1
ATOM 3540 C C . VAL B 1 144 ? -4.523 -7.102 16.766 1 87.06 144 VAL B C 1
ATOM 3542 O O . VAL B 1 144 ? -5.004 -6.09 17.297 1 87.06 144 VAL B O 1
ATOM 3545 N N . ALA B 1 145 ? -3.682 -7.848 17.328 1 90.12 145 ALA B N 1
ATOM 3546 C CA . ALA B 1 145 ? -3.182 -7.539 18.672 1 90.12 145 ALA B CA 1
ATOM 3547 C C . ALA B 1 145 ? -2.461 -6.195 18.688 1 90.12 145 ALA B C 1
ATOM 3549 O O . ALA B 1 145 ? -2.654 -5.395 19.609 1 90.12 145 ALA B O 1
ATOM 3550 N N . LEU B 1 146 ? -1.69 -5.965 17.75 1 87.69 146 LEU B N 1
ATOM 3551 C CA . LEU B 1 146 ? -0.95 -4.711 17.672 1 87.69 146 LEU B CA 1
ATOM 3552 C C . LEU B 1 146 ? -1.898 -3.533 17.469 1 87.69 146 LEU B C 1
ATOM 3554 O O . LEU B 1 146 ? -1.685 -2.461 18.047 1 87.69 146 LEU B O 1
ATOM 3558 N N . LEU B 1 147 ? -2.898 -3.723 16.641 1 84 147 LEU B N 1
ATOM 3559 C CA . LEU B 1 147 ? -3.896 -2.678 16.438 1 84 147 LEU B CA 1
ATOM 3560 C C . LEU B 1 147 ? -4.613 -2.354 17.75 1 84 147 LEU B C 1
ATOM 3562 O O . LEU B 1 147 ? -4.855 -1.184 18.047 1 84 147 LEU B O 1
ATOM 3566 N N . MET B 1 148 ? -4.914 -3.391 18.469 1 83.44 148 MET B N 1
ATOM 3567 C CA . MET B 1 148 ? -5.598 -3.191 19.734 1 83.44 148 MET B CA 1
ATOM 3568 C C . MET B 1 148 ? -4.695 -2.482 20.734 1 83.44 148 MET B C 1
ATOM 3570 O O . MET B 1 148 ? -5.152 -1.629 21.5 1 83.44 148 MET B O 1
ATOM 3574 N N . LEU B 1 149 ? -3.49 -2.836 20.672 1 82.38 149 LEU B N 1
ATOM 3575 C CA . LEU B 1 149 ? -2.535 -2.279 21.625 1 82.38 149 LEU B CA 1
ATOM 3576 C C . LEU B 1 149 ? -2.199 -0.834 21.281 1 82.38 149 LEU B C 1
ATOM 3578 O O . LEU B 1 149 ? -2.055 0.007 22.172 1 82.38 149 LEU B O 1
ATOM 3582 N N . LEU B 1 150 ? -2.064 -0.555 19.953 1 75.5 150 LEU B N 1
ATOM 3583 C CA . LEU B 1 150 ? -1.596 0.755 19.516 1 75.5 150 LEU B CA 1
ATOM 3584 C C . LEU B 1 150 ? -2.77 1.686 19.234 1 75.5 150 LEU B C 1
ATOM 3586 O O . LEU B 1 150 ? -2.635 2.908 19.328 1 75.5 150 LEU B O 1
ATOM 3590 N N . GLY B 1 151 ? -3.912 1.259 18.547 1 64.5 151 GLY B N 1
ATOM 3591 C CA . GLY B 1 151 ? -4.984 2.064 17.984 1 64.5 151 GLY B CA 1
ATOM 3592 C C . GLY B 1 151 ? -6.293 1.922 18.734 1 64.5 151 GLY B C 1
ATOM 3593 O O . GLY B 1 151 ? -7.16 2.795 18.656 1 64.5 151 GLY B O 1
ATOM 3594 N N . GLY B 1 152 ? -6.586 0.692 19.266 1 56.56 152 GLY B N 1
ATOM 3595 C CA . GLY B 1 152 ? -7.879 0.169 19.672 1 56.56 152 GLY B CA 1
ATOM 3596 C C . GLY B 1 152 ? -8.734 1.19 20.406 1 56.56 152 GLY B C 1
ATOM 3597 O O . GLY B 1 152 ? -9.922 1.331 20.109 1 56.56 152 GLY B O 1
ATOM 3598 N N . PHE B 1 153 ? -8.211 1.723 21.25 1 55.47 153 PHE B N 1
ATOM 3599 C CA . PHE B 1 153 ? -9.141 2.451 22.109 1 55.47 153 PHE B CA 1
ATOM 3600 C C . PHE B 1 153 ? -9.219 3.918 21.688 1 55.47 153 PHE B C 1
ATOM 3602 O O . PHE B 1 153 ? -9.922 4.707 22.328 1 55.47 153 PHE B O 1
ATOM 3609 N N . GLY B 1 154 ? -8.742 4.113 20.547 1 59.28 154 GLY B N 1
ATOM 3610 C CA . GLY B 1 154 ? -8.711 5.531 20.234 1 59.28 154 GLY B CA 1
ATOM 3611 C C . GLY B 1 154 ? -9.727 5.941 19.188 1 59.28 154 GLY B C 1
ATOM 3612 O O . GLY B 1 154 ? -10.805 5.355 19.109 1 59.28 154 GLY B O 1
ATOM 3613 N N . THR B 1 155 ? -9.586 6.977 18.5 1 67.25 155 THR B N 1
ATOM 3614 C CA . THR B 1 155 ? -10.43 7.551 17.453 1 67.25 155 THR B CA 1
ATOM 3615 C C . THR B 1 155 ? -10.312 6.742 16.172 1 67.25 155 THR B C 1
ATOM 3617 O O . THR B 1 155 ? -9.367 5.969 16 1 67.25 155 THR B O 1
ATOM 3620 N N . SER B 1 156 ? -11.391 6.738 15.422 1 72.62 156 SER B N 1
ATOM 3621 C CA . SER B 1 156 ? -11.484 6.082 14.117 1 72.62 156 SER B CA 1
ATOM 3622 C C . SER B 1 156 ? -10.273 6.406 13.25 1 72.62 156 SER B C 1
ATOM 3624 O O . SER B 1 156 ? -9.727 5.527 12.586 1 72.62 156 SER B O 1
ATOM 3626 N N . GLN B 1 157 ? -9.812 7.535 13.43 1 70.44 157 GLN B N 1
ATOM 3627 C CA . GLN B 1 157 ? -8.711 7.988 12.586 1 70.44 157 GLN B CA 1
ATOM 3628 C C . GLN B 1 157 ? -7.395 7.344 13.016 1 70.44 157 GLN B C 1
ATOM 3630 O O . GLN B 1 157 ? -6.574 6.98 12.172 1 70.44 157 GLN B O 1
ATOM 3635 N N . ARG B 1 158 ? -7.223 7.172 14.242 1 74.75 158 ARG B N 1
ATOM 3636 C CA . ARG B 1 158 ? -6 6.578 14.781 1 74.75 158 ARG B CA 1
ATOM 3637 C C . ARG B 1 158 ? -5.852 5.129 14.336 1 74.75 158 ARG B C 1
ATOM 3639 O O . ARG B 1 158 ? -4.762 4.703 13.945 1 74.75 158 ARG B O 1
ATOM 3646 N N . VAL B 1 159 ? -6.898 4.477 14.359 1 77.94 159 VAL B N 1
ATOM 3647 C CA . VAL B 1 159 ? -6.879 3.066 13.984 1 77.94 159 VAL B CA 1
ATOM 3648 C C . VAL B 1 159 ? -6.473 2.932 12.516 1 77.94 159 VAL B C 1
ATOM 3650 O O . VAL B 1 159 ? -5.668 2.064 12.164 1 77.94 159 VAL B O 1
ATOM 3653 N N . VAL B 1 160 ? -6.984 3.777 11.727 1 75.81 160 VAL B N 1
ATOM 3654 C CA . VAL B 1 160 ? -6.711 3.729 10.289 1 75.81 160 VAL B CA 1
ATOM 3655 C C . VAL B 1 160 ? -5.242 4.059 10.031 1 75.81 160 VAL B C 1
ATOM 3657 O O . VAL B 1 160 ? -4.586 3.398 9.227 1 75.81 160 VAL B O 1
ATOM 3660 N N . LEU B 1 161 ? -4.723 4.996 10.766 1 73.06 161 LEU B N 1
ATOM 3661 C CA . LEU B 1 161 ? -3.34 5.422 10.578 1 73.06 161 LEU B CA 1
ATOM 3662 C C . LEU B 1 161 ? -2.371 4.324 11.008 1 73.06 161 LEU B C 1
ATOM 3664 O O . LEU B 1 161 ? -1.385 4.055 10.32 1 73.06 161 LEU B O 1
ATOM 3668 N N . ILE B 1 162 ? -2.627 3.766 12.07 1 78.81 162 ILE B N 1
ATOM 3669 C CA . ILE B 1 162 ? -1.784 2.682 12.562 1 78.81 162 ILE B CA 1
ATOM 3670 C C . ILE B 1 162 ? -1.868 1.491 11.609 1 78.81 162 ILE B C 1
ATOM 3672 O O . ILE B 1 162 ? -0.857 0.844 11.328 1 78.81 162 ILE B O 1
ATOM 3676 N N . GLY B 1 163 ? -3.045 1.174 11.219 1 81.38 163 GLY B N 1
ATOM 3677 C CA . GLY B 1 163 ? -3.225 0.1 10.258 1 81.38 163 GLY B CA 1
ATOM 3678 C C . GLY B 1 163 ? -2.428 0.303 8.984 1 81.38 163 GLY B C 1
ATOM 3679 O O . GLY B 1 163 ? -1.803 -0.633 8.477 1 81.38 163 GLY B O 1
ATOM 3680 N N . LEU B 1 164 ? -2.48 1.52 8.531 1 76.25 164 LEU B N 1
ATOM 3681 C CA . LEU B 1 164 ? -1.729 1.858 7.324 1 76.25 164 LEU B CA 1
ATOM 3682 C C . LEU B 1 164 ? -0.232 1.671 7.547 1 76.25 164 LEU B C 1
ATOM 3684 O O . LEU B 1 164 ? 0.464 1.118 6.695 1 76.25 164 LEU B O 1
ATOM 3688 N N . ALA B 1 165 ? 0.249 2.129 8.656 1 77.38 165 ALA B N 1
ATOM 3689 C CA . ALA B 1 165 ? 1.66 1.981 9.008 1 77.38 165 ALA B CA 1
ATOM 3690 C C . ALA B 1 165 ? 2.061 0.509 9.062 1 77.38 165 ALA B C 1
ATOM 3692 O O . ALA B 1 165 ? 3.121 0.128 8.562 1 77.38 165 ALA B O 1
ATOM 3693 N N . LEU B 1 166 ? 1.238 -0.199 9.664 1 84.38 166 LEU B N 1
ATOM 3694 C CA . LEU B 1 166 ? 1.507 -1.629 9.773 1 84.38 166 LEU B CA 1
ATOM 3695 C C . LEU B 1 166 ? 1.494 -2.287 8.398 1 84.38 166 LEU B C 1
ATOM 3697 O O . LEU B 1 166 ? 2.293 -3.188 8.125 1 84.38 166 LEU B O 1
ATOM 3701 N N . SER B 1 167 ? 0.598 -1.879 7.547 1 84.31 167 SER B N 1
ATOM 3702 C CA . SER B 1 167 ? 0.533 -2.408 6.191 1 84.31 167 SER B CA 1
ATOM 3703 C C . SER B 1 167 ? 1.828 -2.143 5.43 1 84.31 167 SER B C 1
ATOM 3705 O O . SER B 1 167 ? 2.346 -3.027 4.746 1 84.31 167 SER B O 1
ATOM 3707 N N . PHE B 1 168 ? 2.383 -0.994 5.617 1 76.62 168 PHE B N 1
ATOM 3708 C CA . PHE B 1 168 ? 3.627 -0.646 4.938 1 76.62 168 PHE B CA 1
ATOM 3709 C C . PHE B 1 168 ? 4.789 -1.473 5.48 1 76.62 168 PHE B C 1
ATOM 3711 O O . PHE B 1 168 ? 5.641 -1.931 4.715 1 76.62 168 PHE B O 1
ATOM 3718 N N . LEU B 1 169 ? 4.797 -1.616 6.723 1 82.75 169 LEU B N 1
ATOM 3719 C CA . LEU B 1 169 ? 5.859 -2.383 7.359 1 82.75 169 LEU B CA 1
ATOM 3720 C C . LEU B 1 169 ? 5.832 -3.838 6.902 1 82.75 169 LEU B C 1
ATOM 3722 O O . LEU B 1 169 ? 6.867 -4.406 6.559 1 82.75 169 LEU B O 1
ATOM 3726 N N . THR B 1 170 ? 4.695 -4.383 6.957 1 90.12 170 THR B N 1
ATOM 3727 C CA . THR B 1 170 ? 4.59 -5.785 6.566 1 90.12 170 THR B CA 1
ATOM 3728 C C . THR B 1 170 ? 4.914 -5.957 5.082 1 90.12 170 THR B C 1
ATOM 3730 O O . THR B 1 170 ? 5.492 -6.969 4.684 1 90.12 170 THR B O 1
ATOM 3733 N N . GLN B 1 171 ? 4.547 -5.055 4.281 1 84.81 171 GLN B N 1
ATOM 3734 C CA . GLN B 1 171 ? 4.891 -5.105 2.865 1 84.81 171 GLN B CA 1
ATOM 3735 C C . GLN B 1 171 ? 6.402 -5.086 2.666 1 84.81 171 GLN B C 1
ATOM 3737 O O . GLN B 1 171 ? 6.934 -5.801 1.814 1 84.81 171 GLN B O 1
ATOM 3742 N N . ALA B 1 172 ? 7.047 -4.285 3.428 1 81.62 172 ALA B N 1
ATOM 3743 C CA . ALA B 1 172 ? 8.5 -4.199 3.359 1 81.62 172 ALA B CA 1
ATOM 3744 C C . ALA B 1 172 ? 9.148 -5.516 3.783 1 81.62 172 ALA B C 1
ATOM 3746 O O . ALA B 1 172 ? 10.125 -5.961 3.172 1 81.62 172 ALA B O 1
ATOM 3747 N N . LEU B 1 173 ? 8.641 -6.059 4.777 1 87.94 173 LEU B N 1
ATOM 3748 C CA . LEU B 1 173 ? 9.172 -7.32 5.273 1 87.94 173 LEU B CA 1
ATOM 3749 C C . LEU B 1 173 ? 8.977 -8.438 4.254 1 87.94 173 LEU B C 1
ATOM 3751 O O . LEU B 1 173 ? 9.867 -9.266 4.047 1 87.94 173 LEU B O 1
ATOM 3755 N N . VAL B 1 174 ? 7.805 -8.43 3.646 1 91 174 VAL B N 1
ATOM 3756 C CA . VAL B 1 174 ? 7.52 -9.422 2.613 1 91 174 VAL B CA 1
ATOM 3757 C C . VAL B 1 174 ? 8.484 -9.242 1.446 1 91 174 VAL B C 1
ATOM 3759 O O . VAL B 1 174 ? 9.047 -10.219 0.943 1 91 174 VAL B O 1
ATOM 37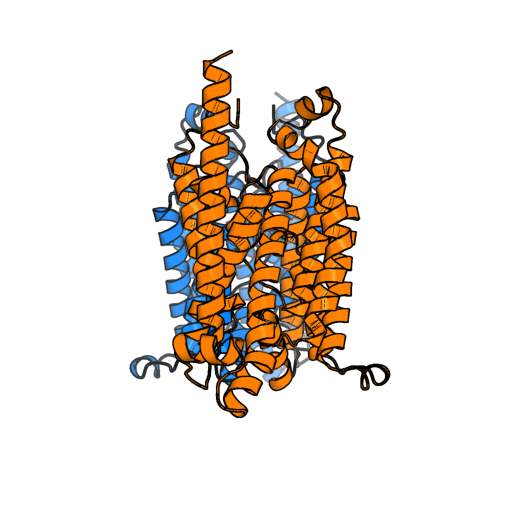62 N N . GLN B 1 175 ? 8.688 -8.047 1.075 1 83.44 175 GLN B N 1
ATOM 3763 C CA . GLN B 1 175 ? 9.609 -7.762 -0.016 1 83.44 175 GLN B CA 1
ATOM 3764 C C . GLN B 1 175 ? 11.023 -8.227 0.329 1 83.44 175 GLN B C 1
ATOM 3766 O O . GLN B 1 175 ? 11.734 -8.766 -0.524 1 83.44 175 GLN B O 1
ATOM 3771 N N . TYR B 1 176 ? 11.43 -8.023 1.538 1 83.56 176 TYR B N 1
ATOM 3772 C CA . TYR B 1 176 ? 12.742 -8.453 2.004 1 83.56 176 TYR B CA 1
ATOM 3773 C C . TYR B 1 176 ? 12.883 -9.969 1.906 1 83.56 176 TYR B C 1
ATOM 3775 O O . TYR B 1 176 ? 13.891 -10.477 1.407 1 83.56 176 TYR B O 1
ATOM 3783 N N . LEU B 1 177 ? 11.914 -10.625 2.354 1 88.5 177 LEU B N 1
ATOM 3784 C CA . LEU B 1 177 ? 11.938 -12.086 2.355 1 88.5 177 LEU B CA 1
ATOM 3785 C C . LEU B 1 177 ? 11.961 -12.625 0.932 1 88.5 177 LEU B C 1
ATOM 3787 O O . LEU B 1 177 ? 12.672 -13.594 0.646 1 88.5 177 LEU B O 1
ATOM 3791 N N . LEU B 1 178 ? 11.219 -12.008 0.017 1 87.62 178 LEU B N 1
ATOM 3792 C CA . LEU B 1 178 ? 11.164 -12.453 -1.371 1 87.62 178 LEU B CA 1
ATOM 3793 C C . LEU B 1 178 ? 12.516 -12.25 -2.059 1 87.62 178 LEU B C 1
ATOM 3795 O O . LEU B 1 178 ? 12.938 -13.086 -2.855 1 87.62 178 LEU B O 1
ATOM 3799 N N . LEU B 1 179 ? 13.203 -11.203 -1.733 1 82.25 179 LEU B N 1
ATOM 3800 C CA . LEU B 1 179 ? 14.492 -10.898 -2.338 1 82.25 179 LEU B CA 1
ATOM 3801 C C . LEU B 1 179 ? 15.547 -11.914 -1.897 1 82.25 179 LEU B C 1
ATOM 3803 O O . LEU B 1 179 ? 16.453 -12.242 -2.662 1 82.25 179 LEU B O 1
ATOM 3807 N N . LYS B 1 180 ? 15.383 -12.422 -0.752 1 84.44 180 LYS B N 1
ATOM 3808 C CA . LYS B 1 180 ? 16.359 -13.344 -0.188 1 84.44 180 LYS B CA 1
ATOM 3809 C C . LYS B 1 180 ? 16.047 -14.789 -0.589 1 84.44 180 LYS B C 1
ATOM 3811 O O . LYS B 1 180 ? 16.922 -15.656 -0.491 1 84.44 180 LYS B O 1
ATOM 3816 N N . ALA B 1 181 ? 14.914 -14.984 -1.075 1 88.25 181 ALA B N 1
ATOM 3817 C CA . ALA B 1 181 ? 14.422 -16.344 -1.33 1 88.25 181 ALA B CA 1
ATOM 3818 C C . ALA B 1 181 ? 15.008 -16.891 -2.623 1 88.25 181 ALA B C 1
ATOM 3820 O O . ALA B 1 181 ? 15.375 -16.141 -3.525 1 88.25 181 ALA B O 1
ATOM 3821 N N . GLU B 1 182 ? 15.133 -18.203 -2.59 1 89.56 182 GLU B N 1
ATOM 3822 C CA . GLU B 1 182 ? 15.375 -18.875 -3.855 1 89.56 182 GLU B CA 1
ATOM 3823 C C . GLU B 1 182 ? 14.258 -18.609 -4.855 1 89.56 182 GLU B C 1
ATOM 3825 O O . GLU B 1 182 ? 13.094 -18.453 -4.469 1 89.56 182 GLU B O 1
ATOM 3830 N N . LEU B 1 183 ? 14.633 -18.641 -6.141 1 88.56 183 LEU B N 1
ATOM 3831 C CA . LEU B 1 183 ? 13.727 -18.219 -7.195 1 88.56 183 LEU B CA 1
ATOM 3832 C C . LEU B 1 183 ? 12.422 -19.016 -7.156 1 88.56 183 LEU B C 1
ATOM 3834 O O . LEU B 1 183 ? 11.336 -18.438 -7.223 1 88.56 183 LEU B O 1
ATOM 3838 N N . THR B 1 184 ? 12.539 -20.297 -7.008 1 89.38 184 THR B N 1
ATOM 3839 C CA . THR B 1 184 ? 11.352 -21.141 -7.055 1 89.38 184 THR B CA 1
ATOM 3840 C C . THR B 1 184 ? 10.469 -20.906 -5.828 1 89.38 184 THR B C 1
ATOM 3842 O O . THR B 1 184 ? 9.242 -20.875 -5.938 1 89.38 184 THR B O 1
ATOM 3845 N N . ARG B 1 185 ? 11.078 -20.719 -4.688 1 89.88 185 ARG B N 1
ATOM 3846 C CA . ARG B 1 185 ? 10.344 -20.453 -3.455 1 89.88 185 ARG B CA 1
ATOM 3847 C C . ARG B 1 185 ? 9.695 -19.078 -3.482 1 89.88 185 ARG B C 1
ATOM 3849 O O . ARG B 1 185 ? 8.586 -18.891 -2.984 1 89.88 185 ARG B O 1
ATOM 3856 N N . ALA B 1 186 ? 10.391 -18.172 -4.055 1 89 186 ALA B N 1
ATOM 3857 C CA . ALA B 1 186 ? 9.836 -16.828 -4.211 1 89 186 ALA B CA 1
ATOM 3858 C C . ALA B 1 186 ? 8.594 -16.844 -5.105 1 89 186 ALA B C 1
ATOM 3860 O O . ALA B 1 186 ? 7.602 -16.172 -4.816 1 89 186 ALA B O 1
ATOM 3861 N N . ALA B 1 187 ? 8.672 -17.594 -6.117 1 88.12 187 ALA B N 1
ATOM 3862 C CA . ALA B 1 187 ? 7.539 -17.703 -7.031 1 88.12 187 ALA B CA 1
ATOM 3863 C C . ALA B 1 187 ? 6.34 -18.344 -6.34 1 88.12 187 ALA B C 1
ATOM 3865 O O . ALA B 1 187 ? 5.199 -17.922 -6.547 1 88.12 187 ALA B O 1
ATOM 3866 N N . ASP B 1 188 ? 6.652 -19.328 -5.574 1 88.19 188 ASP B N 1
ATOM 3867 C CA . ASP B 1 188 ? 5.598 -20 -4.82 1 88.19 188 ASP B CA 1
ATOM 3868 C C . ASP B 1 188 ? 4.938 -19.031 -3.836 1 88.19 188 ASP B C 1
ATOM 3870 O O . ASP B 1 188 ? 3.711 -19 -3.717 1 88.19 188 ASP B O 1
ATOM 3874 N N . ALA B 1 189 ? 5.715 -18.281 -3.178 1 89.38 189 ALA B N 1
ATOM 3875 C CA . ALA B 1 189 ? 5.203 -17.297 -2.238 1 89.38 189 ALA B CA 1
ATOM 3876 C C . ALA B 1 189 ? 4.371 -16.234 -2.959 1 89.38 189 ALA B C 1
ATOM 3878 O O . ALA B 1 189 ? 3.336 -15.797 -2.449 1 89.38 189 ALA B O 1
ATOM 3879 N N . GLN B 1 190 ? 4.832 -15.891 -4.102 1 88 190 GLN B N 1
ATOM 3880 C CA . GLN B 1 190 ? 4.121 -14.891 -4.883 1 88 190 GLN B CA 1
ATOM 3881 C C . GLN B 1 190 ? 2.744 -15.391 -5.305 1 88 190 GLN B C 1
ATOM 3883 O O . GLN B 1 190 ? 1.79 -14.617 -5.391 1 88 190 GLN B O 1
ATOM 3888 N N . THR B 1 191 ? 2.668 -16.578 -5.582 1 86.81 191 THR B N 1
ATOM 3889 C CA . THR B 1 191 ? 1.385 -17.172 -5.949 1 86.81 191 THR B CA 1
ATOM 3890 C C . THR B 1 191 ? 0.396 -17.078 -4.793 1 86.81 191 THR B C 1
ATOM 3892 O O . THR B 1 191 ? -0.773 -16.734 -4.992 1 86.81 191 THR B O 1
ATOM 3895 N N . TRP B 1 192 ? 0.859 -17.375 -3.646 1 89.19 192 TRP B N 1
ATOM 3896 C CA . TRP B 1 192 ? -0.004 -17.25 -2.477 1 89.19 192 TRP B CA 1
ATOM 3897 C C . TRP B 1 192 ? -0.421 -15.797 -2.26 1 89.19 192 TRP B C 1
ATOM 3899 O O . TRP B 1 192 ? -1.572 -15.523 -1.917 1 89.19 192 TRP B O 1
ATOM 3909 N N . LEU B 1 193 ? 0.454 -14.914 -2.447 1 90.38 193 LEU B N 1
ATOM 3910 C CA . LEU B 1 193 ? 0.224 -13.5 -2.197 1 90.38 193 LEU B CA 1
ATOM 3911 C C . LEU B 1 193 ? -0.831 -12.945 -3.146 1 90.38 193 LEU B C 1
ATOM 3913 O O . LEU B 1 193 ? -1.42 -11.891 -2.881 1 90.38 193 LEU B O 1
ATOM 3917 N N . ALA B 1 194 ? -1.064 -13.578 -4.227 1 89.5 194 ALA B N 1
ATOM 3918 C CA . ALA B 1 194 ? -2.072 -13.125 -5.18 1 89.5 194 ALA B CA 1
ATOM 3919 C C . ALA B 1 194 ? -3.48 -13.422 -4.676 1 89.5 194 ALA B C 1
ATOM 3921 O O . ALA B 1 194 ? -4.453 -12.82 -5.137 1 89.5 194 ALA B O 1
ATOM 3922 N N . GLY B 1 195 ? -3.602 -14.328 -3.709 1 90.88 195 GLY B N 1
ATOM 3923 C CA . GLY B 1 195 ? -4.902 -14.711 -3.188 1 90.88 195 GLY B CA 1
ATOM 3924 C C . GLY B 1 195 ? -5.77 -15.422 -4.211 1 90.88 195 GLY B C 1
ATOM 3925 O O . GLY B 1 195 ? -5.879 -14.977 -5.355 1 90.88 195 GLY B O 1
ATOM 3926 N N . SER B 1 196 ? -6.328 -16.531 -3.854 1 92.88 196 SER B N 1
ATOM 3927 C CA . SER B 1 196 ? -7.156 -17.297 -4.789 1 92.88 196 SER B CA 1
ATOM 3928 C C . SER B 1 196 ? -8.078 -18.266 -4.051 1 92.88 196 SER B C 1
ATOM 3930 O O . SER B 1 196 ? -7.699 -18.828 -3.025 1 92.88 196 SER B O 1
ATOM 3932 N N . THR B 1 197 ? -9.273 -18.375 -4.59 1 92.62 197 THR B N 1
ATOM 3933 C CA . THR B 1 197 ? -10.18 -19.391 -4.078 1 92.62 197 THR B CA 1
ATOM 3934 C C . THR B 1 197 ? -10.023 -20.703 -4.852 1 92.62 197 THR B C 1
ATOM 3936 O O . THR B 1 197 ? -10.625 -21.719 -4.5 1 92.62 197 THR B O 1
ATOM 3939 N N . GLY B 1 198 ? -9.172 -20.719 -5.773 1 87.06 198 GLY B N 1
ATOM 3940 C CA . GLY B 1 198 ? -9.031 -21.844 -6.688 1 87.06 198 GLY B CA 1
ATOM 3941 C C . GLY B 1 198 ? -8.398 -23.062 -6.047 1 87.06 198 GLY B C 1
ATOM 3942 O O . GLY B 1 198 ? -8.523 -24.172 -6.559 1 87.06 198 GLY B O 1
ATOM 3943 N N . PHE B 1 199 ? -7.809 -22.875 -4.918 1 83.44 199 PHE B N 1
ATOM 3944 C CA . PHE B 1 199 ? -7.09 -23.984 -4.305 1 83.44 199 PHE B CA 1
ATOM 3945 C C . PHE B 1 199 ? -7.863 -24.547 -3.119 1 83.44 199 PHE B C 1
ATOM 3947 O O . PHE B 1 199 ? -7.379 -25.438 -2.42 1 83.44 199 PHE B O 1
ATOM 3954 N N . VAL B 1 200 ? -9.039 -24.047 -2.969 1 90 200 VAL B N 1
ATOM 3955 C CA . VAL B 1 200 ? -9.828 -24.484 -1.824 1 90 200 VAL B CA 1
ATOM 3956 C C . VAL B 1 200 ? -10.461 -25.844 -2.121 1 90 200 VAL B C 1
ATOM 3958 O O . VAL B 1 200 ? -11.031 -26.047 -3.197 1 90 200 VAL B O 1
ATOM 3961 N N . ARG B 1 201 ? -10.305 -26.75 -1.17 1 90.81 201 ARG B N 1
ATOM 3962 C CA . ARG B 1 201 ? -10.906 -28.078 -1.254 1 90.81 201 ARG B CA 1
ATOM 3963 C C . ARG B 1 201 ? -12.055 -28.219 -0.262 1 90.81 201 ARG B C 1
ATOM 3965 O O . ARG B 1 201 ? -12.258 -27.344 0.587 1 90.81 201 ARG B O 1
ATOM 3972 N N . THR B 1 202 ? -12.781 -29.266 -0.419 1 90.88 202 THR B N 1
ATOM 3973 C CA . THR B 1 202 ? -13.984 -29.5 0.381 1 90.88 202 THR B CA 1
ATOM 3974 C C . THR B 1 202 ? -13.641 -29.531 1.868 1 90.88 202 THR B C 1
ATOM 3976 O O . THR B 1 202 ? -14.414 -29.047 2.699 1 90.88 202 THR B O 1
ATOM 3979 N N . GLU B 1 203 ? -12.5 -30 2.207 1 91.06 203 GLU B N 1
ATOM 3980 C CA . GLU B 1 203 ? -12.102 -30.172 3.602 1 91.06 203 GLU B CA 1
ATOM 3981 C C . GLU B 1 203 ? -11.859 -28.812 4.27 1 91.06 203 GLU B C 1
ATOM 3983 O O . GLU B 1 203 ? -11.906 -28.703 5.496 1 91.06 203 GLU B O 1
ATOM 3988 N N . ALA B 1 204 ? -11.594 -27.828 3.463 1 92.62 204 ALA B N 1
ATOM 3989 C CA . ALA B 1 204 ? -11.266 -26.516 4 1 92.62 204 ALA B CA 1
ATOM 3990 C C . ALA B 1 204 ? -12.523 -25.688 4.246 1 92.62 204 ALA B C 1
ATOM 3992 O O . ALA B 1 204 ? -12.492 -24.703 4.988 1 92.62 204 ALA B O 1
ATOM 3993 N N . LEU B 1 205 ? -13.648 -26.109 3.707 1 94.88 205 LEU B N 1
ATOM 3994 C CA . LEU B 1 205 ? -14.859 -25.281 3.73 1 94.88 205 LEU B CA 1
ATOM 3995 C C . LEU B 1 205 ? -15.43 -25.203 5.141 1 94.88 205 LEU B C 1
ATOM 3997 O O . LEU B 1 205 ? -15.68 -24.109 5.648 1 94.88 205 LEU B O 1
ATOM 4001 N N . LEU B 1 206 ? -15.555 -26.281 5.738 1 94.62 206 LEU B N 1
ATOM 4002 C CA . LEU B 1 206 ? -16.172 -26.297 7.059 1 94.62 206 LEU B CA 1
ATOM 4003 C C . LEU B 1 206 ? -15.312 -25.562 8.078 1 94.62 206 LEU B C 1
ATOM 4005 O O . LEU B 1 206 ? -15.805 -24.719 8.82 1 94.62 206 LEU B O 1
ATOM 4009 N N . PRO B 1 207 ? -14.039 -25.875 8.141 1 94.38 207 PRO B N 1
ATOM 4010 C CA . PRO B 1 207 ? -13.195 -25.125 9.07 1 94.38 207 PRO B CA 1
ATOM 4011 C C . PRO B 1 207 ? -13.219 -23.625 8.805 1 94.38 207 PRO B C 1
ATOM 4013 O O . PRO B 1 207 ? -13.141 -22.828 9.742 1 94.38 207 PRO B O 1
ATOM 4016 N N . MET B 1 208 ? -13.273 -23.234 7.633 1 95.62 208 MET B N 1
ATOM 4017 C CA . MET B 1 208 ? -13.32 -21.812 7.289 1 95.62 208 MET B CA 1
ATOM 4018 C C . MET B 1 208 ? -14.586 -21.172 7.84 1 95.62 208 MET B C 1
ATOM 4020 O O . MET B 1 208 ? -14.523 -20.125 8.484 1 95.62 208 MET B O 1
ATOM 4024 N N . VAL B 1 209 ? -15.711 -21.781 7.613 1 96.75 209 VAL B N 1
ATOM 4025 C CA . VAL B 1 209 ? -16.984 -21.25 8.062 1 96.75 209 VAL B CA 1
ATOM 4026 C C . VAL B 1 209 ? -17.047 -21.25 9.586 1 96.75 209 VAL B C 1
ATOM 4028 O O . VAL B 1 209 ? -17.438 -20.266 10.203 1 96.75 209 VAL B O 1
ATOM 4031 N N . LEU B 1 210 ? -16.609 -22.312 10.18 1 96.31 210 LEU B N 1
ATOM 4032 C CA . LEU B 1 210 ? -16.625 -22.438 11.633 1 96.31 210 LEU B CA 1
ATOM 4033 C C . LEU B 1 210 ? -15.672 -21.438 12.266 1 96.31 210 LEU B C 1
ATOM 4035 O O . LEU B 1 210 ? -15.938 -20.906 13.359 1 96.31 210 LEU B O 1
ATOM 4039 N N . GLY B 1 211 ? -14.562 -21.25 11.609 1 95.75 211 GLY B N 1
ATOM 4040 C CA . GLY B 1 211 ? -13.594 -20.297 12.117 1 95.75 211 GLY B CA 1
ATOM 4041 C C . GLY B 1 211 ? -14.102 -18.859 12.109 1 95.75 211 GLY B C 1
ATOM 4042 O O . GLY B 1 211 ? -13.727 -18.062 12.969 1 95.75 211 GLY B O 1
ATOM 4043 N N . MET B 1 212 ? -14.953 -18.562 11.195 1 96.75 212 MET B N 1
ATOM 4044 C CA . MET B 1 212 ? -15.469 -17.203 11.062 1 96.75 212 MET B CA 1
ATOM 4045 C C . MET B 1 212 ? -16.641 -16.969 12.016 1 96.75 212 MET B C 1
ATOM 4047 O O . MET B 1 212 ? -16.891 -15.836 12.414 1 96.75 212 MET B O 1
ATOM 4051 N N . LEU B 1 213 ? -17.297 -17.969 12.438 1 97 213 LEU B N 1
ATOM 4052 C CA . LEU B 1 213 ? -18.578 -17.906 13.148 1 97 213 LEU B CA 1
ATOM 4053 C C . LEU B 1 213 ? -18.438 -17.094 14.43 1 97 213 LEU B C 1
ATOM 4055 O O . LEU B 1 213 ? -19.25 -16.219 14.719 1 97 213 LEU B O 1
ATOM 4059 N N . PRO B 1 214 ? -17.406 -17.375 15.25 1 96.62 214 PRO B N 1
ATOM 4060 C CA . PRO B 1 214 ? -17.297 -16.578 16.484 1 96.62 214 PRO B CA 1
ATOM 4061 C C . PRO B 1 214 ? -17.188 -15.086 16.219 1 96.62 214 PRO B C 1
ATOM 4063 O O . PRO B 1 214 ? -17.734 -14.281 16.984 1 96.62 214 PRO B O 1
ATOM 4066 N N . PHE B 1 215 ? -16.562 -14.711 15.219 1 96.19 215 PHE B N 1
ATOM 4067 C CA . PHE B 1 215 ? -16.375 -13.305 14.914 1 96.19 215 PHE B CA 1
ATOM 4068 C C . PHE B 1 215 ? -17.641 -12.703 14.32 1 96.19 215 PHE B C 1
ATOM 4070 O O . PHE B 1 215 ? -17.969 -11.547 14.586 1 96.19 215 PHE B O 1
ATOM 4077 N N . VAL B 1 216 ? -18.328 -13.508 13.516 1 96.62 216 VAL B N 1
ATOM 4078 C CA . VAL B 1 216 ? -19.609 -13.055 12.969 1 96.62 216 VAL B CA 1
ATOM 4079 C C . VAL B 1 216 ? -20.578 -12.797 14.109 1 96.62 216 VAL B C 1
ATOM 4081 O O . VAL B 1 216 ? -21.25 -11.758 14.148 1 96.62 216 VAL B O 1
ATOM 4084 N N . VAL B 1 217 ? -20.625 -13.711 15.023 1 96.25 217 VAL B N 1
ATOM 4085 C CA . VAL B 1 217 ? -21.531 -13.602 16.156 1 96.25 217 VAL B CA 1
ATOM 4086 C C . VAL B 1 217 ? -21.141 -12.398 17.016 1 96.25 217 VAL B C 1
ATOM 4088 O O . VAL B 1 217 ? -22 -11.617 17.438 1 96.25 217 VAL B O 1
ATOM 4091 N N . LEU B 1 218 ? -19.891 -12.219 17.203 1 94.69 218 LEU B N 1
ATOM 4092 C CA . LEU B 1 218 ? -19.391 -11.109 17.984 1 94.69 218 LEU B CA 1
ATOM 4093 C C . LEU B 1 218 ? -19.812 -9.773 17.391 1 94.69 218 LEU B C 1
ATOM 4095 O O . LEU B 1 218 ? -20.234 -8.867 18.109 1 94.69 218 LEU B O 1
ATOM 4099 N N . GLY B 1 219 ? -19.688 -9.617 16.109 1 94.12 219 GLY B N 1
ATOM 4100 C CA . GLY B 1 219 ? -20.078 -8.391 15.445 1 94.12 219 GLY B CA 1
ATOM 4101 C C . GLY B 1 219 ? -21.578 -8.156 15.461 1 94.12 219 GLY B C 1
ATOM 4102 O O . GLY B 1 219 ? -22.031 -7.023 15.609 1 94.12 219 GLY B O 1
ATOM 4103 N N . LEU B 1 220 ? -22.328 -9.219 15.359 1 92.69 220 LEU B N 1
ATOM 4104 C CA . LEU B 1 220 ? -23.781 -9.117 15.305 1 92.69 220 LEU B CA 1
ATOM 4105 C C . LEU B 1 220 ? -24.344 -8.656 16.641 1 92.69 220 LEU B C 1
ATOM 4107 O O . LEU B 1 220 ? -25.391 -8.008 16.688 1 92.69 220 LEU B O 1
ATOM 4111 N N . VAL B 1 221 ? -23.625 -8.883 17.688 1 90.44 221 VAL B N 1
ATOM 4112 C CA . VAL B 1 221 ? -24.078 -8.516 19.016 1 90.44 221 VAL B CA 1
ATOM 4113 C C . VAL B 1 221 ? -24.109 -6.996 19.156 1 90.44 221 VAL B C 1
ATOM 4115 O O . VAL B 1 221 ? -24.969 -6.445 19.844 1 90.44 221 VAL B O 1
ATOM 4118 N N . VAL B 1 222 ? -23.281 -6.32 18.453 1 87.69 222 VAL B N 1
ATOM 4119 C CA . VAL B 1 222 ? -23.203 -4.871 18.609 1 87.69 222 VAL B CA 1
ATOM 4120 C C . VAL B 1 222 ? -23.75 -4.188 17.359 1 87.69 222 VAL B C 1
ATOM 4122 O O . VAL B 1 222 ? -23.719 -2.961 17.25 1 87.69 222 VAL B O 1
ATOM 4125 N N . ALA B 1 223 ? -24.203 -4.918 16.438 1 81.25 223 ALA B N 1
ATOM 4126 C CA . ALA B 1 223 ? -24.672 -4.402 15.156 1 81.25 223 ALA B CA 1
ATOM 4127 C C . ALA B 1 223 ? -25.844 -3.459 15.344 1 81.25 223 ALA B C 1
ATOM 4129 O O . ALA B 1 223 ? -26.078 -2.564 14.523 1 81.25 223 ALA B O 1
ATOM 4130 N N . VAL B 1 224 ? -26.547 -3.527 16.438 1 78.38 224 VAL B N 1
ATOM 4131 C CA . VAL B 1 224 ? -27.719 -2.705 16.719 1 78.38 224 VAL B CA 1
ATOM 4132 C C . VAL B 1 224 ? -27.297 -1.251 16.922 1 78.38 224 VAL B C 1
ATOM 4134 O O . VAL B 1 224 ? -28.062 -0.33 16.641 1 78.38 224 VAL B O 1
ATOM 4137 N N . ASP B 1 225 ? -26.094 -1.068 17.281 1 79.81 225 ASP B N 1
ATOM 4138 C CA . ASP B 1 225 ? -25.594 0.269 17.578 1 79.81 225 ASP B CA 1
ATOM 4139 C C . ASP B 1 225 ? -24.938 0.904 16.359 1 79.81 225 ASP B C 1
ATOM 4141 O O . ASP B 1 225 ? -24.578 2.082 16.391 1 79.81 225 ASP B O 1
ATOM 4145 N N . LEU B 1 226 ? -24.875 0.209 15.258 1 79.81 226 LEU B N 1
ATOM 4146 C CA . LEU B 1 226 ? -24.109 0.631 14.086 1 79.81 226 LEU B CA 1
ATOM 4147 C C . LEU B 1 226 ? -24.688 1.924 13.508 1 79.81 226 LEU B C 1
ATOM 4149 O O . LEU B 1 226 ? -23.938 2.838 13.164 1 79.81 226 LEU B O 1
ATOM 4153 N N . PRO B 1 227 ? -25.984 2.043 13.492 1 71.56 227 PRO B N 1
ATOM 4154 C CA . PRO B 1 227 ? -26.516 3.281 12.922 1 71.56 227 PRO B CA 1
ATOM 4155 C C . PRO B 1 227 ? -26.125 4.52 13.727 1 71.56 227 PRO B C 1
ATOM 4157 O O . PRO B 1 227 ? -26.094 5.625 13.188 1 71.56 227 PRO B O 1
ATOM 4160 N N . LEU B 1 228 ? -25.828 4.348 14.93 1 72.44 228 LEU B N 1
ATOM 4161 C CA . LEU B 1 228 ? -25.469 5.477 15.789 1 72.44 228 LEU B CA 1
ATOM 4162 C C . LEU B 1 228 ? -24.078 5.992 15.469 1 72.44 228 LEU B C 1
ATOM 4164 O O . LEU B 1 228 ? -23.719 7.105 15.859 1 72.44 228 LEU B O 1
ATOM 4168 N N . PHE B 1 229 ? -23.328 5.207 14.773 1 73.88 229 PHE B N 1
ATOM 4169 C CA . PHE B 1 229 ? -21.984 5.609 14.414 1 73.88 229 PHE B CA 1
ATOM 4170 C C . PHE B 1 229 ? -22 6.609 13.273 1 73.88 229 PHE B C 1
ATOM 4172 O O . PHE B 1 229 ? -20.953 7.168 12.906 1 73.88 229 PHE B O 1
ATOM 4179 N N . ALA B 1 230 ? -23.156 6.789 12.797 1 66.31 230 ALA B N 1
ATOM 4180 C CA . ALA B 1 230 ? -23.312 7.848 11.805 1 66.31 230 ALA B CA 1
ATOM 4181 C C . ALA B 1 230 ? -23.125 9.227 12.438 1 66.31 230 ALA B C 1
ATOM 4183 O O . ALA B 1 230 ? -22.844 10.203 11.742 1 66.31 230 ALA B O 1
ATOM 4184 N N . HIS B 1 231 ? -23.281 9.203 13.742 1 67.94 231 HIS B N 1
ATOM 4185 C CA . HIS B 1 231 ? -23.125 10.445 14.484 1 67.94 231 HIS B CA 1
ATOM 4186 C C . HIS B 1 231 ? -21.719 10.555 15.078 1 67.94 231 HIS B C 1
ATOM 4188 O O . HIS B 1 231 ? -20.984 9.57 15.109 1 67.94 231 HIS B O 1
ATOM 4194 N N . ASP B 1 232 ? -21.344 11.781 15.344 1 73.25 232 ASP B N 1
ATOM 4195 C CA . ASP B 1 232 ? -20.047 11.969 15.977 1 73.25 232 ASP B CA 1
ATOM 4196 C C . ASP B 1 232 ? -19.969 11.234 17.312 1 73.25 232 ASP B C 1
ATOM 4198 O O . ASP B 1 232 ? -21 10.844 17.875 1 73.25 232 ASP B O 1
ATOM 4202 N N . ASP B 1 233 ? -18.797 10.969 17.812 1 75.19 233 ASP B N 1
ATOM 4203 C CA . ASP B 1 233 ? -18.562 10.172 19.016 1 75.19 233 ASP B CA 1
ATOM 4204 C C . ASP B 1 233 ? -19.297 10.773 20.219 1 75.19 233 ASP B C 1
ATOM 4206 O O . ASP B 1 233 ? -19.875 10.047 21.031 1 75.19 233 ASP B O 1
ATOM 4210 N N . ALA B 1 234 ? -19.219 12.102 20.234 1 75.38 234 ALA B N 1
ATOM 4211 C CA . ALA B 1 234 ? -19.859 12.789 21.344 1 75.38 234 ALA B CA 1
ATOM 4212 C C . ALA B 1 234 ? -21.375 12.555 21.328 1 75.38 234 ALA B C 1
ATOM 4214 O O . ALA B 1 234 ? -21.969 12.242 22.359 1 75.38 234 ALA B O 1
ATOM 4215 N N . THR B 1 235 ? -21.922 12.664 20.188 1 76.25 235 THR B N 1
ATOM 4216 C CA . THR B 1 235 ? -23.359 12.469 20.047 1 76.25 235 THR B CA 1
ATOM 4217 C C . THR B 1 235 ? -23.734 11.016 20.312 1 76.25 235 THR B C 1
ATOM 4219 O O . THR B 1 235 ? -24.734 10.742 20.984 1 76.25 235 THR B O 1
ATOM 4222 N N . ALA B 1 236 ? -22.969 10.156 19.906 1 76.88 236 ALA B N 1
ATOM 4223 C CA . ALA B 1 236 ? -23.234 8.742 20.125 1 76.88 236 ALA B CA 1
ATOM 4224 C C . ALA B 1 236 ? -23.141 8.375 21.594 1 76.88 236 ALA B C 1
ATOM 4226 O O . ALA B 1 236 ? -23.953 7.594 22.109 1 76.88 236 ALA B O 1
ATOM 4227 N N . SER B 1 237 ? -22.188 8.961 22.219 1 79.62 237 SER B N 1
ATOM 4228 C CA . SER B 1 237 ? -22 8.703 23.641 1 79.62 237 SER B CA 1
ATOM 4229 C C . SER B 1 237 ? -23.188 9.234 24.453 1 79.62 237 SER B C 1
ATOM 4231 O O . SER B 1 237 ? -23.594 8.617 25.438 1 79.62 237 SER B O 1
ATOM 4233 N N . THR B 1 238 ? -23.688 10.312 24.016 1 80.69 238 THR B N 1
ATOM 4234 C CA . THR B 1 238 ? -24.812 10.906 24.719 1 80.69 238 THR B CA 1
ATOM 4235 C C . THR B 1 238 ? -26.062 10.039 24.562 1 80.69 238 THR B C 1
ATOM 4237 O O . THR B 1 238 ? -26.953 10.078 25.406 1 80.69 238 THR B O 1
ATOM 4240 N N . LEU B 1 239 ? -26.094 9.312 23.594 1 81.75 239 LEU B N 1
ATOM 4241 C CA . LEU B 1 239 ? -27.234 8.43 23.328 1 81.75 239 LEU B CA 1
ATOM 4242 C C . LEU B 1 239 ? -27.047 7.09 24.031 1 81.75 239 LEU B C 1
ATOM 4244 O O . LEU B 1 239 ? -27.859 6.176 23.844 1 81.75 239 LEU B O 1
ATOM 4248 N N . GLY B 1 240 ? -25.969 6.969 24.844 1 79.44 240 GLY B N 1
ATOM 4249 C CA . GLY B 1 240 ? -25.797 5.816 25.719 1 79.44 240 GLY B CA 1
ATOM 4250 C C . GLY B 1 240 ? -24.906 4.738 25.125 1 79.44 240 GLY B C 1
ATOM 4251 O O . GLY B 1 240 ? -24.828 3.633 25.656 1 79.44 240 GLY B O 1
ATOM 4252 N N . VAL B 1 241 ? -24.406 5.023 24.078 1 82.5 241 VAL B N 1
ATOM 4253 C CA . VAL B 1 241 ? -23.578 4.023 23.422 1 82.5 241 VAL B CA 1
ATOM 4254 C C . VAL B 1 241 ? -22.125 4.203 23.859 1 82.5 241 VAL B C 1
ATOM 4256 O O . VAL B 1 241 ? -21.609 5.324 23.891 1 82.5 241 VAL B O 1
ATOM 4259 N N . ASN B 1 242 ? -21.578 3.086 24.375 1 87.56 242 ASN B N 1
ATOM 4260 C CA . ASN B 1 242 ? -20.141 3.1 24.609 1 87.56 242 ASN B CA 1
ATOM 4261 C C . ASN B 1 242 ? -19.344 2.939 23.328 1 87.56 242 ASN B C 1
ATOM 4263 O O . ASN B 1 242 ? -19.062 1.817 22.891 1 87.56 242 ASN B O 1
ATOM 4267 N N . VAL B 1 243 ? -19.047 3.988 22.797 1 85 243 VAL B N 1
ATOM 4268 C CA . VAL B 1 243 ? -18.453 4.047 21.453 1 85 243 VAL B CA 1
ATOM 4269 C C . VAL B 1 243 ? -17.156 3.242 21.438 1 85 243 VAL B C 1
ATOM 4271 O O . VAL B 1 243 ? -16.906 2.48 20.5 1 85 243 VAL B O 1
ATOM 4274 N N . THR B 1 244 ? -16.406 3.35 22.484 1 83.88 244 THR B N 1
ATOM 4275 C CA . THR B 1 244 ? -15.117 2.68 22.531 1 83.88 244 THR B CA 1
ATOM 4276 C C . THR B 1 244 ? -15.297 1.164 22.547 1 83.88 244 THR B C 1
ATOM 4278 O O . THR B 1 244 ? -14.562 0.447 21.859 1 83.88 244 THR B O 1
ATOM 4281 N N . ARG B 1 245 ? -16.203 0.706 23.219 1 87.12 245 ARG B N 1
ATOM 4282 C CA . ARG B 1 245 ? -16.453 -0.728 23.328 1 87.12 245 ARG B CA 1
ATOM 4283 C C . ARG B 1 245 ? -16.984 -1.281 22 1 87.12 245 ARG B C 1
ATOM 4285 O O . ARG B 1 245 ? -16.531 -2.324 21.531 1 87.12 245 ARG B O 1
ATOM 4292 N N . VAL B 1 246 ? -17.922 -0.63 21.469 1 88.5 246 VAL B N 1
ATOM 4293 C CA . VAL B 1 246 ? -18.531 -1.08 20.234 1 88.5 246 VAL B CA 1
ATOM 4294 C C . VAL B 1 246 ? -17.5 -1.07 19.109 1 88.5 246 VAL B C 1
ATOM 4296 O O . VAL B 1 246 ? -17.406 -2.018 18.328 1 88.5 246 VAL B O 1
ATOM 4299 N N . ARG B 1 247 ? -16.766 -0.083 19.078 1 87.75 247 ARG B N 1
ATOM 4300 C CA . ARG B 1 247 ? -15.711 0.027 18.078 1 87.75 247 ARG B CA 1
ATOM 4301 C C . ARG B 1 247 ? -14.703 -1.111 18.219 1 87.75 247 ARG B C 1
ATOM 4303 O O . ARG B 1 247 ? -14.297 -1.708 17.219 1 87.75 247 ARG B O 1
ATOM 4310 N N . SER B 1 248 ? -14.32 -1.338 19.422 1 87.62 248 SER B N 1
ATOM 4311 C CA . SER B 1 248 ? -13.352 -2.4 19.672 1 87.62 248 SER B CA 1
ATOM 4312 C C . SER B 1 248 ? -13.898 -3.758 19.25 1 87.62 248 SER B C 1
ATOM 4314 O O . SER B 1 248 ? -13.188 -4.566 18.656 1 87.62 248 SER B O 1
ATOM 4316 N N . ILE B 1 249 ? -15.062 -4.008 19.547 1 91.06 249 ILE B N 1
ATOM 4317 C CA . ILE B 1 249 ? -15.688 -5.285 19.219 1 91.06 249 ILE B CA 1
ATOM 4318 C C . ILE B 1 249 ? -15.805 -5.43 17.703 1 91.06 249 ILE B C 1
ATOM 4320 O O . ILE B 1 249 ? -15.516 -6.492 17.156 1 91.06 249 ILE B O 1
ATOM 4324 N N . LEU B 1 250 ? -16.188 -4.406 17.078 1 90.88 250 LEU B N 1
ATOM 4325 C CA . LEU B 1 250 ? -16.328 -4.438 15.617 1 90.88 250 LEU B CA 1
ATOM 4326 C C . LEU B 1 250 ? -14.961 -4.633 14.961 1 90.88 250 LEU B C 1
ATOM 4328 O O . LEU B 1 250 ? -14.852 -5.328 13.945 1 90.88 250 LEU B O 1
ATOM 4332 N N . LEU B 1 251 ? -14.031 -3.992 15.539 1 89.06 251 LEU B N 1
ATOM 4333 C CA . LEU B 1 251 ? -12.68 -4.145 15.016 1 89.06 251 LEU B CA 1
ATOM 4334 C C . LEU B 1 251 ? -12.227 -5.598 15.102 1 89.06 251 LEU B C 1
ATOM 4336 O O . LEU B 1 251 ? -11.727 -6.16 14.125 1 89.06 251 LEU B O 1
ATOM 4340 N N . ILE B 1 252 ? -12.422 -6.145 16.234 1 91.25 252 ILE B N 1
ATOM 4341 C CA . ILE B 1 252 ? -12.023 -7.531 16.453 1 91.25 252 ILE B CA 1
ATOM 4342 C C . ILE B 1 252 ? -12.828 -8.453 15.539 1 91.25 252 ILE B C 1
ATOM 4344 O O . ILE B 1 252 ? -12.266 -9.367 14.93 1 91.25 252 ILE B O 1
ATOM 4348 N N . ALA B 1 253 ? -14.062 -8.195 15.461 1 94.12 253 ALA B N 1
ATOM 4349 C CA . ALA B 1 253 ? -14.945 -9.023 14.633 1 94.12 253 ALA B CA 1
ATOM 4350 C C . ALA B 1 253 ? -14.547 -8.938 13.164 1 94.12 253 ALA B C 1
ATOM 4352 O O . ALA B 1 253 ? -14.359 -9.961 12.5 1 94.12 253 ALA B O 1
ATOM 4353 N N . ALA B 1 254 ? -14.406 -7.762 12.672 1 93.69 254 ALA B N 1
ATOM 4354 C CA . ALA B 1 254 ? -14.086 -7.547 11.258 1 93.69 254 ALA B CA 1
ATOM 4355 C C . ALA B 1 254 ? -12.711 -8.102 10.922 1 93.69 254 ALA B C 1
ATOM 4357 O O . ALA B 1 254 ? -12.547 -8.828 9.93 1 93.69 254 ALA B O 1
ATOM 4358 N N . THR B 1 255 ? -11.758 -7.805 11.703 1 92.31 255 THR B N 1
ATOM 4359 C CA . THR B 1 255 ? -10.391 -8.25 11.43 1 92.31 255 THR B CA 1
ATOM 4360 C C . THR B 1 255 ? -10.266 -9.758 11.633 1 92.31 255 THR B C 1
ATOM 4362 O O . THR B 1 255 ? -9.484 -10.422 10.945 1 92.31 255 THR B O 1
ATOM 4365 N N . GLY B 1 256 ? -11.016 -10.227 12.602 1 93.69 256 GLY B N 1
ATOM 4366 C CA . GLY B 1 256 ? -11.023 -11.672 12.797 1 93.69 256 GLY B CA 1
ATOM 4367 C C . GLY B 1 256 ? -11.57 -12.43 11.602 1 93.69 256 GLY B C 1
ATOM 4368 O O . GLY B 1 256 ? -11 -13.438 11.188 1 93.69 256 GLY B O 1
ATOM 4369 N N . ILE B 1 257 ? -12.633 -11.977 11.078 1 96.12 257 ILE B N 1
ATOM 4370 C CA . ILE B 1 257 ? -13.211 -12.57 9.883 1 96.12 257 ILE B CA 1
ATOM 4371 C C . ILE B 1 257 ? -12.172 -12.578 8.758 1 96.12 257 ILE B C 1
ATOM 4373 O O . ILE B 1 257 ? -11.961 -13.609 8.109 1 96.12 257 ILE B O 1
ATOM 4377 N N . VAL B 1 258 ? -11.523 -11.531 8.586 1 94.94 258 VAL B N 1
ATOM 4378 C CA . VAL B 1 258 ? -10.539 -11.391 7.52 1 94.94 258 VAL B CA 1
ATOM 4379 C C . VAL B 1 258 ? -9.352 -12.312 7.785 1 94.94 258 VAL B C 1
ATOM 4381 O O . VAL B 1 258 ? -8.805 -12.914 6.859 1 94.94 258 VAL B O 1
ATOM 4384 N N . ALA B 1 259 ? -9.031 -12.391 9.023 1 93.94 259 ALA B N 1
ATOM 4385 C CA . ALA B 1 259 ? -7.922 -13.266 9.391 1 93.94 259 ALA B CA 1
ATOM 4386 C C . ALA B 1 259 ? -8.203 -14.711 8.977 1 93.94 259 ALA B C 1
ATOM 4388 O O . ALA B 1 259 ? -7.344 -15.383 8.406 1 93.94 259 ALA B O 1
ATOM 4389 N N . VAL B 1 260 ? -9.375 -15.117 9.219 1 95.25 260 VAL B N 1
ATOM 4390 C CA . VAL B 1 260 ? -9.75 -16.484 8.859 1 95.25 260 VAL B CA 1
ATOM 4391 C C . VAL B 1 260 ? -9.773 -16.625 7.34 1 95.25 260 VAL B C 1
ATOM 4393 O O . VAL B 1 260 ? -9.211 -17.578 6.793 1 95.25 260 VAL B O 1
ATOM 4396 N N . VAL B 1 261 ? -10.344 -15.688 6.676 1 95.88 261 VAL B N 1
ATOM 4397 C CA . VAL B 1 261 ? -10.461 -15.727 5.223 1 95.88 261 VAL B CA 1
ATOM 4398 C C . VAL B 1 261 ? -9.062 -15.766 4.594 1 95.88 261 VAL B C 1
ATOM 4400 O O . VAL B 1 261 ? -8.781 -16.625 3.754 1 95.88 261 VAL B O 1
ATOM 4403 N N . VAL B 1 262 ? -8.227 -14.945 5.031 1 94.19 262 VAL B N 1
ATOM 4404 C CA . VAL B 1 262 ? -6.887 -14.82 4.457 1 94.19 262 VAL B CA 1
ATOM 4405 C C . VAL B 1 262 ? -6.094 -16.094 4.711 1 94.19 262 VAL B C 1
ATOM 4407 O O . VAL B 1 262 ? -5.277 -16.5 3.881 1 94.19 262 VAL B O 1
ATOM 4410 N N . SER B 1 263 ? -6.363 -16.75 5.785 1 93.81 263 SER B N 1
ATOM 4411 C CA . SER B 1 263 ? -5.648 -17.984 6.121 1 93.81 263 SER B CA 1
ATOM 4412 C C . SER B 1 263 ? -5.984 -19.109 5.148 1 93.81 263 SER B C 1
ATOM 4414 O O . SER B 1 263 ? -5.164 -20 4.906 1 93.81 263 SER B O 1
ATOM 4416 N N . PHE B 1 264 ? -7.117 -18.984 4.512 1 94 264 PHE B N 1
ATOM 4417 C CA . PHE B 1 264 ? -7.543 -20.078 3.652 1 94 264 PHE B CA 1
ATOM 4418 C C . PHE B 1 264 ? -7.344 -19.719 2.184 1 94 264 PHE B C 1
ATOM 4420 O O . PHE B 1 264 ? -7.086 -20.594 1.357 1 94 264 PHE B O 1
ATOM 4427 N N . VAL B 1 265 ? -7.457 -18.453 1.842 1 94.88 265 VAL B N 1
ATOM 4428 C CA . VAL B 1 265 ? -7.504 -18.156 0.416 1 94.88 265 VAL B CA 1
ATOM 4429 C C . VAL B 1 265 ? -6.445 -17.109 0.078 1 94.88 265 VAL B C 1
ATOM 4431 O O . VAL B 1 265 ? -6.297 -16.719 -1.082 1 94.88 265 VAL B O 1
ATOM 4434 N N . GLY B 1 266 ? -5.668 -16.703 1.099 1 93.25 266 GLY B N 1
ATOM 4435 C CA . GLY B 1 266 ? -4.719 -15.633 0.86 1 93.25 266 GLY B CA 1
ATOM 4436 C C . GLY B 1 266 ? -5.363 -14.258 0.86 1 93.25 266 GLY B C 1
ATOM 4437 O O . GLY B 1 266 ? -6.57 -14.133 1.072 1 93.25 266 GLY B O 1
ATOM 4438 N N . PRO B 1 267 ? -4.559 -13.266 0.651 1 92.25 267 PRO B N 1
ATOM 4439 C CA . PRO B 1 267 ? -5.082 -11.898 0.696 1 92.25 267 PRO B CA 1
ATOM 4440 C C . PRO B 1 267 ? -5.887 -11.531 -0.55 1 92.25 267 PRO B C 1
ATOM 4442 O O . PRO B 1 267 ? -5.387 -11.664 -1.671 1 92.25 267 PRO B O 1
ATOM 4445 N N . ILE B 1 268 ? -7.078 -11.211 -0.399 1 92.88 268 ILE B N 1
ATOM 4446 C CA . ILE B 1 268 ? -7.93 -10.695 -1.469 1 92.88 268 ILE B CA 1
ATOM 4447 C C . ILE B 1 268 ? -8.289 -9.234 -1.189 1 92.88 268 ILE B C 1
ATOM 4449 O O . ILE B 1 268 ? -8.922 -8.93 -0.177 1 92.88 268 ILE B O 1
ATOM 4453 N N . GLY B 1 269 ? -7.898 -8.438 -2.061 1 87.88 269 GLY B N 1
ATOM 4454 C CA . GLY B 1 269 ? -8.062 -7.012 -1.835 1 87.88 269 GLY B CA 1
ATOM 4455 C C . GLY B 1 269 ? -9.328 -6.449 -2.459 1 87.88 269 GLY B C 1
ATOM 4456 O O . GLY B 1 269 ? -9.945 -7.094 -3.312 1 87.88 269 GLY B O 1
ATOM 4457 N N . PHE B 1 270 ? -9.82 -5.32 -1.92 1 89 270 PHE B N 1
ATOM 4458 C CA . PHE B 1 270 ? -10.758 -4.375 -2.502 1 89 270 PHE B CA 1
ATOM 4459 C C . PHE B 1 270 ? -12.195 -4.863 -2.326 1 89 270 PHE B C 1
ATOM 4461 O O . PHE B 1 270 ? -13.141 -4.078 -2.426 1 89 270 PHE B O 1
ATOM 4468 N N . ILE B 1 271 ? -12.375 -6.199 -2.082 1 94 271 ILE B N 1
ATOM 4469 C CA . ILE B 1 271 ? -13.742 -6.68 -1.924 1 94 271 ILE B CA 1
ATOM 4470 C C . ILE B 1 271 ? -14.367 -6.055 -0.678 1 94 271 ILE B C 1
ATOM 4472 O O . ILE B 1 271 ? -15.484 -5.539 -0.729 1 94 271 ILE B O 1
ATOM 4476 N N . ALA B 1 272 ? -13.633 -6.086 0.367 1 93.56 272 ALA B N 1
ATOM 4477 C CA . ALA B 1 272 ? -14.133 -5.527 1.622 1 93.56 272 ALA B CA 1
ATOM 4478 C C . ALA B 1 272 ? -14.344 -4.02 1.508 1 93.56 272 ALA B C 1
ATOM 4480 O O . ALA B 1 272 ? -15.172 -3.447 2.227 1 93.56 272 ALA B O 1
ATOM 4481 N N . LEU B 1 273 ? -13.672 -3.428 0.644 1 88.44 273 LEU B N 1
ATOM 4482 C CA . LEU B 1 273 ? -13.773 -1.986 0.446 1 88.44 273 LEU B CA 1
ATOM 4483 C C . LEU B 1 273 ? -14.945 -1.644 -0.468 1 88.44 273 LEU B C 1
ATOM 4485 O O . LEU B 1 273 ? -15.719 -0.73 -0.175 1 88.44 273 LEU B O 1
ATOM 4489 N N . LEU B 1 274 ? -15.109 -2.34 -1.51 1 91.06 274 LEU B N 1
ATOM 4490 C CA . LEU B 1 274 ? -16.031 -1.968 -2.586 1 91.06 274 LEU B CA 1
ATOM 4491 C C . LEU B 1 274 ? -17.438 -2.479 -2.301 1 91.06 274 LEU B C 1
ATOM 4493 O O . LEU B 1 274 ? -18.422 -1.841 -2.684 1 91.06 274 LEU B O 1
ATOM 4497 N N . ALA B 1 275 ? -17.531 -3.623 -1.688 1 94.69 275 ALA B N 1
ATOM 4498 C CA . ALA B 1 275 ? -18.828 -4.258 -1.492 1 94.69 275 ALA B CA 1
ATOM 4499 C C . ALA B 1 275 ? -19.766 -3.354 -0.701 1 94.69 275 ALA B C 1
ATOM 4501 O O . ALA B 1 275 ? -20.891 -3.086 -1.131 1 94.69 275 ALA B O 1
ATOM 4502 N N . PRO B 1 276 ? -19.312 -2.828 0.441 1 93.44 276 PRO B N 1
ATOM 4503 C CA . PRO B 1 276 ? -20.203 -1.944 1.185 1 93.44 276 PRO B CA 1
ATOM 4504 C C . PRO B 1 276 ? -20.562 -0.672 0.415 1 93.44 276 PRO B C 1
ATOM 4506 O O . PRO B 1 276 ? -21.688 -0.182 0.501 1 93.44 276 PRO B O 1
ATOM 4509 N N . GLN B 1 277 ? -19.672 -0.193 -0.313 1 88.75 277 GLN B N 1
ATOM 4510 C CA . GLN B 1 277 ? -19.922 1.015 -1.092 1 88.75 277 GLN B CA 1
ATOM 4511 C C . GLN B 1 277 ? -20.922 0.748 -2.217 1 88.75 277 GLN B C 1
ATOM 4513 O O . GLN B 1 277 ? -21.766 1.59 -2.512 1 88.75 277 GLN B O 1
ATOM 4518 N N . LEU B 1 278 ? -20.75 -0.352 -2.807 1 90.5 278 LEU B N 1
ATOM 4519 C CA . LEU B 1 278 ? -21.703 -0.734 -3.838 1 90.5 278 LEU B CA 1
ATOM 4520 C C . LEU B 1 278 ? -23.094 -0.923 -3.242 1 90.5 278 LEU B C 1
ATOM 4522 O O . LEU B 1 278 ? -24.094 -0.52 -3.844 1 90.5 278 LEU B O 1
ATOM 4526 N N . ALA B 1 279 ? -23.125 -1.561 -2.137 1 93.5 279 ALA B N 1
ATOM 4527 C CA . ALA B 1 279 ? -24.391 -1.755 -1.443 1 93.5 279 ALA B CA 1
ATOM 4528 C C . ALA B 1 279 ? -25.047 -0.416 -1.111 1 93.5 279 ALA B C 1
ATOM 4530 O O . ALA B 1 279 ? -26.25 -0.239 -1.314 1 93.5 279 ALA B O 1
ATOM 4531 N N . LYS B 1 280 ? -24.297 0.433 -0.597 1 88.75 280 LYS B N 1
ATOM 4532 C CA . LYS B 1 280 ? -24.766 1.77 -0.249 1 88.75 280 LYS B CA 1
ATOM 4533 C C . LYS B 1 280 ? -25.312 2.494 -1.475 1 88.75 280 LYS B C 1
ATOM 4535 O O . LYS B 1 280 ? -26.375 3.107 -1.412 1 88.75 280 LYS B O 1
ATOM 4540 N N . LEU B 1 281 ? -24.609 2.445 -2.508 1 85.75 281 LEU B N 1
ATOM 4541 C CA . LEU B 1 281 ? -24.969 3.158 -3.73 1 85.75 281 LEU B CA 1
ATOM 4542 C C . LEU B 1 281 ? -26.25 2.596 -4.328 1 85.75 281 LEU B C 1
ATOM 4544 O O . LEU B 1 281 ? -27.141 3.354 -4.719 1 85.75 281 LEU B O 1
ATOM 4548 N N . VAL B 1 282 ? -26.328 1.348 -4.418 1 90 282 VAL B N 1
ATOM 4549 C CA . VAL B 1 282 ? -27.469 0.715 -5.07 1 90 282 VAL B CA 1
ATOM 4550 C C . VAL B 1 282 ? -28.703 0.786 -4.16 1 90 282 VAL B C 1
ATOM 4552 O O . VAL B 1 282 ? -29.812 1.037 -4.629 1 90 282 VAL B O 1
ATOM 4555 N N . ALA B 1 283 ? -28.469 0.625 -2.881 1 91.06 283 ALA B N 1
ATOM 4556 C CA . ALA B 1 283 ? -29.578 0.672 -1.933 1 91.06 283 ALA B CA 1
ATOM 4557 C C . ALA B 1 283 ? -29.969 2.113 -1.604 1 91.06 283 ALA B C 1
ATOM 4559 O O . ALA B 1 283 ? -31.047 2.373 -1.094 1 91.06 283 ALA B O 1
ATOM 4560 N N . GLY B 1 284 ? -29.094 3.029 -1.8 1 84.31 284 GLY B N 1
ATOM 4561 C CA . GLY B 1 284 ? -29.375 4.434 -1.539 1 84.31 284 GLY B CA 1
ATOM 4562 C C . GLY B 1 284 ? -29.453 4.762 -0.061 1 84.31 284 GLY B C 1
ATOM 4563 O O . GLY B 1 284 ? -30.359 5.473 0.375 1 84.31 284 GLY B O 1
ATOM 4564 N N . THR B 1 285 ? -28.641 4.086 0.703 1 84.75 285 THR B N 1
ATOM 4565 C CA . THR B 1 285 ? -28.625 4.309 2.145 1 84.75 285 THR B CA 1
ATOM 4566 C C . THR B 1 285 ? -27.453 5.203 2.537 1 84.75 285 THR B C 1
ATOM 4568 O O . THR B 1 285 ? -26.469 5.285 1.814 1 84.75 285 THR B O 1
ATOM 4571 N N . PRO B 1 286 ? -27.672 5.926 3.629 1 77.19 286 PRO B N 1
ATOM 4572 C CA . PRO B 1 286 ? -26.578 6.785 4.082 1 77.19 286 PRO B CA 1
ATOM 4573 C C . PRO B 1 286 ? -25.375 5.992 4.57 1 77.19 286 PRO B C 1
ATOM 4575 O O . PRO B 1 286 ? -24.234 6.453 4.445 1 77.19 286 PRO B O 1
ATOM 4578 N N . THR B 1 287 ? -25.656 4.863 5.113 1 82.62 287 THR B N 1
ATOM 4579 C CA . THR B 1 287 ? -24.594 3.975 5.578 1 82.62 287 THR B CA 1
ATOM 4580 C C . THR B 1 287 ? -24.734 2.59 4.953 1 82.62 287 THR B C 1
ATOM 4582 O O . THR B 1 287 ? -25.844 2.182 4.578 1 82.62 287 THR B O 1
ATOM 4585 N N . PRO B 1 288 ? -23.594 1.984 4.836 1 87.38 288 PRO B N 1
ATOM 4586 C CA . PRO B 1 288 ? -23.688 0.648 4.242 1 87.38 288 PRO B CA 1
ATOM 4587 C C . PRO B 1 288 ? -24.469 -0.336 5.113 1 87.38 288 PRO B C 1
ATOM 4589 O O . PRO B 1 288 ? -24.125 -0.53 6.281 1 87.38 288 PRO B O 1
ATOM 4592 N N . HIS B 1 289 ? -25.438 -0.876 4.559 1 88.69 289 HIS B N 1
ATOM 4593 C CA . HIS B 1 289 ? -26.203 -1.9 5.25 1 88.69 289 HIS B CA 1
ATOM 4594 C C . HIS B 1 289 ? -25.453 -3.223 5.305 1 88.69 289 HIS B C 1
ATOM 4596 O O . HIS B 1 289 ? -25.016 -3.74 4.27 1 88.69 289 HIS B O 1
ATOM 4602 N N . PRO B 1 290 ? -25.328 -3.822 6.488 1 92.56 290 PRO B N 1
ATOM 4603 C CA . PRO B 1 290 ? -24.469 -5 6.629 1 92.56 290 PRO B CA 1
ATOM 4604 C C . PRO B 1 290 ? -24.922 -6.172 5.762 1 92.56 290 PRO B C 1
ATOM 4606 O O . PRO B 1 290 ? -24.094 -6.816 5.105 1 92.56 290 PRO B O 1
ATOM 4609 N N . LEU B 1 291 ? -26.188 -6.461 5.75 1 93.5 291 LEU B N 1
ATOM 4610 C CA . LEU B 1 291 ? -26.688 -7.594 4.977 1 93.5 291 LEU B CA 1
ATOM 4611 C C . LEU B 1 291 ? -26.516 -7.352 3.482 1 93.5 291 LEU B C 1
ATOM 4613 O O . LEU B 1 291 ? -26.078 -8.25 2.752 1 93.5 291 LEU B O 1
ATOM 4617 N N . CYS B 1 292 ? -26.891 -6.176 3.086 1 95.62 292 CYS B N 1
ATOM 4618 C CA . CYS B 1 292 ? -26.719 -5.836 1.677 1 95.62 292 CYS B CA 1
ATOM 4619 C C . CYS B 1 292 ? -25.25 -5.867 1.273 1 95.62 292 CYS B C 1
ATOM 4621 O O . CYS B 1 292 ? -24.922 -6.324 0.18 1 95.62 292 CYS B O 1
ATOM 4623 N N . SER B 1 293 ? -24.438 -5.461 2.113 1 96.5 293 SER B N 1
ATOM 4624 C CA . SER B 1 293 ? -23 -5.477 1.86 1 96.5 293 SER B CA 1
ATOM 4625 C C . SER B 1 293 ? -22.469 -6.902 1.761 1 96.5 293 SER B C 1
ATOM 4627 O O . SER B 1 293 ? -21.578 -7.188 0.955 1 96.5 293 SER B O 1
ATOM 4629 N N . THR B 1 294 ? -22.969 -7.746 2.611 1 97.56 294 THR B N 1
ATOM 4630 C CA . THR B 1 294 ? -22.578 -9.148 2.607 1 97.56 294 THR B CA 1
ATOM 4631 C C . THR B 1 294 ? -22.906 -9.797 1.265 1 97.56 294 THR B C 1
ATOM 4633 O O . THR B 1 294 ? -22.047 -10.461 0.669 1 97.56 294 THR B O 1
ATOM 4636 N N . VAL B 1 295 ? -24.047 -9.539 0.81 1 98 295 VAL B N 1
ATOM 4637 C CA . VAL B 1 295 ? -24.469 -10.141 -0.447 1 98 295 VAL B CA 1
ATOM 4638 C C . VAL B 1 295 ? -23.766 -9.461 -1.616 1 98 295 VAL B C 1
ATOM 4640 O O . VAL B 1 295 ? -23.422 -10.109 -2.607 1 98 295 VAL B O 1
ATOM 4643 N N . ALA B 1 296 ? -23.578 -8.242 -1.483 1 97.5 296 ALA B N 1
ATOM 4644 C CA . ALA B 1 296 ? -22.828 -7.516 -2.502 1 97.5 296 ALA B CA 1
ATOM 4645 C C . ALA B 1 296 ? -21.406 -8.062 -2.621 1 97.5 296 ALA B C 1
ATOM 4647 O O . ALA B 1 296 ? -20.859 -8.133 -3.721 1 97.5 296 ALA B O 1
ATOM 4648 N N . GLY B 1 297 ? -20.828 -8.359 -1.486 1 97.75 297 GLY B N 1
ATOM 4649 C CA . GLY B 1 297 ? -19.5 -8.961 -1.5 1 97.75 297 GLY B CA 1
ATOM 4650 C C . GLY B 1 297 ? -19.453 -10.289 -2.236 1 97.75 297 GLY B C 1
ATOM 4651 O O . GLY B 1 297 ? -18.547 -10.539 -3.02 1 97.75 297 GLY B O 1
ATOM 4652 N N . SER B 1 298 ? -20.469 -11.078 -1.983 1 98.19 298 SER B N 1
ATOM 4653 C CA . SER B 1 298 ? -20.562 -12.352 -2.691 1 98.19 298 SER B CA 1
ATOM 4654 C C . SER B 1 298 ? -20.719 -12.133 -4.195 1 98.19 298 SER B C 1
ATOM 4656 O O . SER B 1 298 ? -20.094 -12.844 -4.992 1 98.19 298 SER B O 1
ATOM 4658 N N . ALA B 1 299 ? -21.5 -11.219 -4.508 1 97.75 299 ALA B N 1
ATOM 4659 C CA . ALA B 1 299 ? -21.734 -10.93 -5.922 1 97.75 299 ALA B CA 1
ATOM 4660 C C . ALA B 1 299 ? -20.453 -10.445 -6.602 1 97.75 299 ALA B C 1
ATOM 4662 O O . ALA B 1 299 ? -20.109 -10.906 -7.688 1 97.75 299 ALA B O 1
ATOM 4663 N N . LEU B 1 300 ? -19.812 -9.547 -5.977 1 96.25 300 LEU B N 1
ATOM 4664 C CA . LEU B 1 300 ? -18.594 -8.992 -6.527 1 96.25 300 LEU B CA 1
ATOM 4665 C C . LEU B 1 300 ? -17.531 -10.07 -6.688 1 96.25 300 LEU B C 1
ATOM 4667 O O . LEU B 1 300 ? -16.859 -10.141 -7.719 1 96.25 300 LEU B O 1
ATOM 4671 N N . MET B 1 301 ? -17.359 -10.836 -5.688 1 97 301 MET B N 1
ATOM 4672 C CA . MET B 1 301 ? -16.391 -11.922 -5.727 1 97 301 MET B CA 1
ATOM 4673 C C . MET B 1 301 ? -16.719 -12.922 -6.832 1 97 301 MET B C 1
ATOM 4675 O O . MET B 1 301 ? -15.828 -13.406 -7.523 1 97 301 MET B O 1
ATOM 4679 N N . ALA B 1 302 ? -17.969 -13.234 -6.922 1 96.5 302 ALA B N 1
ATOM 4680 C CA . ALA B 1 302 ? -18.406 -14.172 -7.953 1 96.5 302 ALA B CA 1
ATOM 4681 C C . ALA B 1 302 ? -18.094 -13.633 -9.352 1 96.5 302 ALA B C 1
ATOM 4683 O O . ALA B 1 302 ? -17.609 -14.367 -10.211 1 96.5 302 ALA B O 1
ATOM 4684 N N . VAL B 1 303 ? -18.406 -12.414 -9.547 1 95.44 303 VAL B N 1
ATOM 4685 C CA . VAL B 1 303 ? -18.156 -11.789 -10.844 1 95.44 303 VAL B CA 1
ATOM 4686 C C . VAL B 1 303 ? -16.656 -11.805 -11.141 1 95.44 303 VAL B C 1
ATOM 4688 O O . VAL B 1 303 ? -16.234 -12.133 -12.25 1 95.44 303 VAL B O 1
ATOM 4691 N N . CYS B 1 304 ? -15.891 -11.445 -10.172 1 95.06 304 CYS B N 1
ATOM 4692 C CA . CYS B 1 304 ? -14.445 -11.43 -10.344 1 95.06 304 CYS B CA 1
ATOM 4693 C C . CYS B 1 304 ? -13.914 -12.828 -10.641 1 95.06 304 CYS B C 1
ATOM 4695 O O . CYS B 1 304 ? -13 -13 -11.453 1 95.06 304 CYS B O 1
ATOM 4697 N N . ALA B 1 305 ? -14.469 -13.766 -9.969 1 94.19 305 ALA B N 1
ATOM 4698 C CA . ALA B 1 305 ? -14.047 -15.148 -10.195 1 94.19 305 ALA B CA 1
ATOM 4699 C C . ALA B 1 305 ? -14.383 -15.602 -11.609 1 94.19 305 ALA B C 1
ATOM 4701 O O . ALA B 1 305 ? -13.602 -16.328 -12.242 1 94.19 305 ALA B O 1
ATOM 4702 N N . VAL B 1 306 ? -15.5 -15.227 -12.031 1 92.88 306 VAL B N 1
ATOM 4703 C CA . VAL B 1 306 ? -15.914 -15.578 -13.383 1 92.88 306 VAL B CA 1
ATOM 4704 C C . VAL B 1 306 ? -14.953 -14.938 -14.391 1 92.88 306 VAL B C 1
ATOM 4706 O O . VAL B 1 306 ? -14.539 -15.586 -15.359 1 92.88 306 VAL B O 1
ATOM 4709 N N . VAL B 1 307 ? -14.648 -13.75 -14.164 1 92.75 307 VAL B N 1
ATOM 4710 C CA . VAL B 1 307 ? -13.727 -13.047 -15.047 1 92.75 307 VAL B CA 1
ATOM 4711 C C . VAL B 1 307 ? -12.352 -13.719 -15 1 92.75 307 VAL B C 1
ATOM 4713 O O . VAL B 1 307 ? -11.703 -13.883 -16.031 1 92.75 307 VAL B O 1
ATOM 4716 N N . ALA B 1 308 ? -11.914 -14.047 -13.828 1 90.75 308 ALA B N 1
ATOM 4717 C CA . ALA B 1 308 ? -10.633 -14.727 -13.664 1 90.75 308 ALA B CA 1
ATOM 4718 C C . ALA B 1 308 ? -10.594 -16.031 -14.445 1 90.75 308 ALA B C 1
ATOM 4720 O O . ALA B 1 308 ? -9.578 -16.359 -15.07 1 90.75 308 ALA B O 1
ATOM 4721 N N . GLY B 1 309 ? -11.641 -16.797 -14.43 1 87.56 309 GLY B N 1
ATOM 4722 C CA . GLY B 1 309 ? -11.734 -18.062 -15.133 1 87.56 309 GLY B CA 1
ATOM 4723 C C . GLY B 1 309 ? -11.812 -17.906 -16.641 1 87.56 309 GLY B C 1
ATOM 4724 O O . GLY B 1 309 ? -11.5 -18.844 -17.375 1 87.56 309 GLY B O 1
ATOM 4725 N N . ALA B 1 310 ? -12.195 -16.75 -17.062 1 87.12 310 ALA B N 1
ATOM 4726 C CA . ALA B 1 310 ? -12.336 -16.5 -18.5 1 87.12 310 ALA B CA 1
ATOM 4727 C C . ALA B 1 310 ? -11.008 -16.062 -19.109 1 87.12 310 ALA B C 1
ATOM 4729 O O . ALA B 1 310 ? -10.867 -16.031 -20.328 1 87.12 310 ALA B O 1
ATOM 4730 N N . LEU B 1 311 ? -10.109 -15.781 -18.344 1 82.38 311 LEU B N 1
ATOM 4731 C CA . LEU B 1 311 ? -8.797 -15.375 -18.844 1 82.38 311 LEU B CA 1
ATOM 4732 C C . LEU B 1 311 ? -7.988 -16.578 -19.297 1 82.38 311 LEU B C 1
ATOM 4734 O O . LEU B 1 311 ? -8.195 -17.688 -18.812 1 82.38 311 LEU B O 1
ATOM 4738 N N . PRO B 1 312 ? -7.09 -16.406 -20.266 1 76.94 312 PRO B N 1
ATOM 4739 C CA . PRO B 1 312 ? -6.359 -17.516 -20.875 1 76.94 312 PRO B CA 1
ATOM 4740 C C . PRO B 1 312 ? -5.348 -18.156 -19.938 1 76.94 312 PRO B C 1
ATOM 4742 O O . PRO B 1 312 ? -4.816 -19.219 -20.219 1 76.94 312 PRO B O 1
ATOM 4745 N N . PHE B 1 313 ? -5.09 -17.438 -18.875 1 73.69 313 PHE B N 1
ATOM 4746 C CA . PHE B 1 313 ? -4.191 -18.031 -17.891 1 73.69 313 PHE B CA 1
ATOM 4747 C C . PHE B 1 313 ? -4.879 -18.172 -16.547 1 73.69 313 PHE B C 1
ATOM 4749 O O . PHE B 1 313 ? -5.891 -17.516 -16.281 1 73.69 313 PHE B O 1
ATOM 4756 N N . THR B 1 314 ? -4.516 -19.188 -15.844 1 76.25 314 THR B N 1
ATOM 4757 C CA . THR B 1 314 ? -5.078 -19.391 -14.508 1 76.25 314 THR B CA 1
ATOM 4758 C C . THR B 1 314 ? -4.746 -18.203 -13.609 1 76.25 314 THR B C 1
ATOM 4760 O O . THR B 1 314 ? -3.738 -18.203 -12.898 1 76.25 314 THR B O 1
ATOM 4763 N N . ALA B 1 315 ? -5.586 -17.203 -13.695 1 83.56 315 ALA B N 1
ATOM 4764 C CA . ALA B 1 315 ? -5.359 -16.016 -12.883 1 83.56 315 ALA B CA 1
ATOM 4765 C C . ALA B 1 315 ? -6.023 -16.141 -11.516 1 83.56 315 ALA B C 1
ATOM 4767 O O . ALA B 1 315 ? -7.191 -16.531 -11.422 1 83.56 315 ALA B O 1
ATOM 4768 N N . PRO B 1 316 ? -5.238 -15.875 -10.531 1 90.44 316 PRO B N 1
ATOM 4769 C CA . PRO B 1 316 ? -5.863 -15.82 -9.203 1 90.44 316 PRO B CA 1
ATOM 4770 C C . PRO B 1 316 ? -6.914 -14.719 -9.094 1 90.44 316 PRO B C 1
ATOM 4772 O O . PRO B 1 316 ? -6.746 -13.641 -9.664 1 90.44 316 PRO B O 1
ATOM 4775 N N . VAL B 1 317 ? -7.992 -15.055 -8.461 1 91.56 317 VAL B N 1
ATOM 4776 C CA . VAL B 1 317 ? -9.117 -14.125 -8.352 1 91.56 317 VAL B CA 1
ATOM 4777 C C . VAL B 1 317 ? -8.664 -12.844 -7.668 1 91.56 317 VAL B C 1
ATOM 4779 O O . VAL B 1 317 ? -9.164 -11.758 -7.973 1 91.56 317 VAL B O 1
ATOM 4782 N N . GLY B 1 318 ? -7.73 -12.93 -6.785 1 89.94 318 GLY B N 1
ATOM 4783 C CA . GLY B 1 318 ? -7.215 -11.758 -6.094 1 89.94 318 GLY B CA 1
ATOM 4784 C C . GLY B 1 318 ? -6.605 -10.734 -7.031 1 89.94 318 GLY B C 1
ATOM 4785 O O . GLY B 1 318 ? -6.68 -9.531 -6.777 1 89.94 318 GLY B O 1
ATOM 4786 N N . LEU B 1 319 ? -6.008 -11.211 -8.016 1 87.19 319 LEU B N 1
ATOM 4787 C CA . LEU B 1 319 ? -5.441 -10.312 -9.016 1 87.19 319 LEU B CA 1
ATOM 4788 C C . LEU B 1 319 ? -6.543 -9.562 -9.758 1 87.19 319 LEU B C 1
ATOM 4790 O O . LEU B 1 319 ? -6.422 -8.359 -10.008 1 87.19 319 LEU B O 1
ATOM 4794 N N . VAL B 1 320 ? -7.602 -10.234 -10.039 1 90.25 320 VAL B N 1
ATOM 4795 C CA . VAL B 1 320 ? -8.711 -9.648 -10.781 1 90.25 320 VAL B CA 1
ATOM 4796 C C . VAL B 1 320 ? -9.422 -8.617 -9.906 1 90.25 320 VAL B C 1
ATOM 4798 O O . VAL B 1 320 ? -9.773 -7.531 -10.375 1 90.25 320 VAL B O 1
ATOM 4801 N N . THR B 1 321 ? -9.578 -8.953 -8.648 1 91.31 321 THR B N 1
ATOM 4802 C CA . THR B 1 321 ? -10.234 -8.008 -7.742 1 91.31 321 THR B CA 1
ATOM 4803 C C . THR B 1 321 ? -9.406 -6.734 -7.602 1 91.31 321 THR B C 1
ATOM 4805 O O . THR B 1 321 ? -9.961 -5.641 -7.473 1 91.31 321 THR B O 1
ATOM 4808 N N . ALA B 1 322 ? -8.172 -6.883 -7.637 1 85.31 322 ALA B N 1
ATOM 4809 C CA . ALA B 1 322 ? -7.301 -5.719 -7.5 1 85.31 322 ALA B CA 1
ATOM 4810 C C . ALA B 1 322 ? -7.344 -4.852 -8.75 1 85.31 322 ALA B C 1
ATOM 4812 O O . ALA B 1 322 ? -7.344 -3.621 -8.664 1 85.31 322 ALA B O 1
ATOM 4813 N N . ILE B 1 323 ? -7.398 -5.414 -9.883 1 84.38 323 ILE B N 1
ATOM 4814 C CA . ILE B 1 323 ? -7.395 -4.703 -11.156 1 84.38 323 ILE B CA 1
ATOM 4815 C C . ILE B 1 323 ? -8.719 -3.967 -11.336 1 84.38 323 ILE B C 1
ATOM 4817 O O . ILE B 1 323 ? -8.75 -2.83 -11.812 1 84.38 323 ILE B O 1
ATOM 4821 N N . ILE B 1 324 ? -9.719 -4.582 -10.867 1 85.44 324 ILE B N 1
ATOM 4822 C CA . ILE B 1 324 ? -11.039 -3.967 -10.969 1 85.44 324 ILE B CA 1
ATOM 4823 C C . ILE B 1 324 ? -11.242 -2.977 -9.828 1 85.44 324 ILE B C 1
ATOM 4825 O O . ILE B 1 324 ? -11.812 -1.902 -10.023 1 85.44 324 ILE B O 1
ATOM 4829 N N . GLY B 1 325 ? -10.781 -3.357 -8.758 1 82 325 GLY B N 1
ATOM 4830 C CA . GLY B 1 325 ? -10.984 -2.568 -7.555 1 82 325 GLY B CA 1
ATOM 4831 C C . GLY B 1 325 ? -10.297 -1.216 -7.605 1 82 325 GLY B C 1
ATOM 4832 O O . GLY B 1 325 ? -10.844 -0.22 -7.129 1 82 325 GLY B O 1
ATOM 4833 N N . GLY B 1 326 ? -9.125 -1.218 -8.203 1 76.88 326 GLY B N 1
ATOM 4834 C CA . GLY B 1 326 ? -8.414 0.043 -8.32 1 76.88 326 GLY B CA 1
ATOM 4835 C C . GLY B 1 326 ? -9.211 1.121 -9.023 1 76.88 326 GLY B C 1
ATOM 4836 O O . GLY B 1 326 ? -9.516 2.16 -8.438 1 76.88 326 GLY B O 1
ATOM 4837 N N . PRO B 1 327 ? -9.547 0.914 -10.188 1 81.5 327 PRO B N 1
ATOM 4838 C CA . PRO B 1 327 ? -10.375 1.875 -10.922 1 81.5 327 PRO B CA 1
ATOM 4839 C C . PRO B 1 327 ? -11.703 2.172 -10.227 1 81.5 327 PRO B C 1
ATOM 4841 O O . PRO B 1 327 ? -12.164 3.314 -10.242 1 81.5 327 PRO B O 1
ATOM 4844 N N . ALA B 1 328 ? -12.273 1.159 -9.648 1 81.88 328 ALA B N 1
ATOM 4845 C CA . ALA B 1 328 ? -13.531 1.356 -8.938 1 81.88 328 ALA B CA 1
ATOM 4846 C C . ALA B 1 328 ? -13.352 2.295 -7.75 1 81.88 328 ALA B C 1
ATOM 4848 O O . ALA B 1 328 ? -14.211 3.135 -7.473 1 81.88 328 ALA B O 1
ATOM 4849 N N . LEU B 1 329 ? -12.289 2.111 -7.102 1 74.81 329 LEU B N 1
ATOM 4850 C CA . LEU B 1 329 ? -11.992 2.992 -5.977 1 74.81 329 LEU B CA 1
ATOM 4851 C C . LEU B 1 329 ? -11.812 4.434 -6.445 1 74.81 329 LEU B C 1
ATOM 4853 O O . LEU B 1 329 ? -12.312 5.363 -5.809 1 74.81 329 LEU B O 1
ATOM 4857 N N . ILE B 1 330 ? -11.148 4.613 -7.52 1 73.25 330 ILE B N 1
ATOM 4858 C CA . ILE B 1 330 ? -10.93 5.938 -8.086 1 73.25 330 ILE B CA 1
ATOM 4859 C C . ILE B 1 330 ? -12.281 6.57 -8.445 1 73.25 330 ILE B C 1
ATOM 4861 O O . ILE B 1 330 ? -12.516 7.742 -8.141 1 73.25 330 ILE B O 1
ATOM 4865 N N . TRP B 1 331 ? -13.047 5.812 -9.023 1 76.19 331 TRP B N 1
ATOM 4866 C CA . TRP B 1 331 ? -14.367 6.285 -9.414 1 76.19 331 TRP B CA 1
ATOM 4867 C C . TRP B 1 331 ? -15.188 6.684 -8.188 1 76.19 331 TRP B C 1
ATOM 4869 O O . TRP B 1 331 ? -15.867 7.715 -8.195 1 76.19 331 TRP B O 1
ATOM 4879 N N . LEU B 1 332 ? -15.156 5.91 -7.207 1 70.88 332 LEU B N 1
ATOM 4880 C CA . LEU B 1 332 ? -15.891 6.168 -5.977 1 70.88 332 LEU B CA 1
ATOM 4881 C C . LEU B 1 332 ? -15.438 7.473 -5.328 1 70.88 332 LEU B C 1
ATOM 4883 O O . LEU B 1 332 ? -16.266 8.289 -4.91 1 70.88 332 LEU B O 1
ATOM 4887 N N . VAL B 1 333 ? -14.219 7.625 -5.281 1 65.81 333 VAL B N 1
ATOM 4888 C CA . VAL B 1 333 ? -13.656 8.82 -4.668 1 65.81 333 VAL B CA 1
ATOM 4889 C C . VAL B 1 333 ? -14.008 10.047 -5.512 1 65.81 333 VAL B C 1
ATOM 4891 O O . VAL B 1 333 ? -14.352 11.102 -4.973 1 65.81 333 VAL B O 1
ATOM 4894 N N . TRP B 1 334 ? -13.891 9.82 -6.797 1 68.25 334 TRP B N 1
ATOM 4895 C CA . TRP B 1 334 ? -14.219 10.891 -7.727 1 68.25 334 TRP B CA 1
ATOM 4896 C C . TRP B 1 334 ? -15.68 11.297 -7.609 1 68.25 334 TRP B C 1
ATOM 4898 O O . TRP B 1 334 ? -16 12.484 -7.574 1 68.25 334 TRP B O 1
ATOM 4908 N N . SER B 1 335 ? -16.469 10.383 -7.551 1 66.69 335 SER B N 1
ATOM 4909 C CA . SER B 1 335 ? -17.906 10.648 -7.457 1 66.69 335 SER B CA 1
ATOM 4910 C C . SER B 1 335 ? -18.266 11.273 -6.117 1 66.69 335 SER B C 1
ATOM 4912 O O . SER B 1 335 ? -19.141 12.148 -6.047 1 66.69 335 SER B O 1
ATOM 4914 N N . ALA B 1 336 ? -17.656 10.766 -5.113 1 61.25 336 ALA B N 1
ATOM 4915 C CA . ALA B 1 336 ? -17.891 11.328 -3.783 1 61.25 336 ALA B CA 1
ATOM 4916 C C . ALA B 1 336 ? -17.469 12.789 -3.723 1 61.25 336 ALA B C 1
ATOM 4918 O O . ALA B 1 336 ? -18.094 13.602 -3.033 1 61.25 336 ALA B O 1
ATOM 4919 N N . ALA B 1 337 ? -16.406 13.008 -4.371 1 57.94 337 ALA B N 1
ATOM 4920 C CA . ALA B 1 337 ? -15.906 14.375 -4.414 1 57.94 337 ALA B CA 1
ATOM 4921 C C . ALA B 1 337 ? -16.844 15.273 -5.215 1 57.94 337 ALA B C 1
ATOM 4923 O O . ALA B 1 337 ? -16.984 16.469 -4.91 1 57.94 337 ALA B O 1
ATOM 4924 N N . ARG B 1 338 ? -17.359 14.719 -6.246 1 56.44 338 ARG B N 1
ATOM 4925 C CA . ARG B 1 338 ? -18.281 15.5 -7.059 1 56.44 338 ARG B CA 1
ATOM 4926 C C . ARG B 1 338 ? -19.625 15.672 -6.352 1 56.44 338 ARG B C 1
ATOM 4928 O O . ARG B 1 338 ? -20.281 16.703 -6.484 1 56.44 338 ARG B O 1
ATOM 4935 N N . GLY B 1 339 ? -20.156 14.5 -5.969 1 49.81 339 GLY B N 1
ATOM 4936 C CA . GLY B 1 339 ? -21.438 14.539 -5.289 1 49.81 339 GLY B CA 1
ATOM 4937 C C . GLY B 1 339 ? -21.359 15.188 -3.918 1 49.81 339 GLY B C 1
ATOM 4938 O O . GLY B 1 339 ? -22.391 15.453 -3.295 1 49.81 339 GLY B O 1
ATOM 4939 N N . GLY B 1 340 ? -20.453 14.922 -3.168 1 43 340 GLY B N 1
ATOM 4940 C CA . GLY B 1 340 ? -20.391 15.602 -1.884 1 43 340 GLY B CA 1
ATOM 4941 C C . GLY B 1 340 ? -20.375 17.109 -2.01 1 43 340 GLY B C 1
ATOM 4942 O O . GLY B 1 340 ? -19.359 17.688 -2.412 1 43 340 GLY B O 1
ATOM 4943 N N . THR B 1 341 ? -21.281 17.812 -2.412 1 35.22 341 THR B N 1
ATOM 4944 C CA . THR B 1 341 ? -21.984 18.688 -1.488 1 35.22 341 THR B CA 1
ATOM 4945 C C . THR B 1 341 ? -21.969 18.125 -0.074 1 35.22 341 THR B C 1
ATOM 4947 O O . THR B 1 341 ? -22.719 17.188 0.236 1 35.22 341 THR B O 1
ATOM 4950 N N . VAL B 1 342 ? -21.031 17.703 0.484 1 33.94 342 VAL B N 1
ATOM 4951 C CA . VAL B 1 342 ? -20.562 17.625 1.862 1 33.94 342 VAL B CA 1
ATOM 4952 C C . VAL B 1 342 ? -21.203 18.75 2.686 1 33.94 342 VAL B C 1
ATOM 4954 O O . VAL B 1 342 ? -20.562 19.297 3.602 1 33.94 342 VAL B O 1
ATOM 4957 N N . LYS B 1 343 ? -22.094 19.484 2.521 1 33.78 343 LYS B N 1
ATOM 4958 C CA . LYS B 1 343 ? -22.828 20.172 3.578 1 33.78 343 LYS B CA 1
ATOM 4959 C C . LYS B 1 343 ? -23.062 19.266 4.773 1 33.78 343 LYS B C 1
ATOM 4961 O O . LYS B 1 343 ? -23.016 19.703 5.922 1 33.78 343 LYS B O 1
ATOM 4966 N N . GLY B 1 344 ? -23.594 18.031 4.617 1 29.77 344 GLY B N 1
ATOM 4967 C CA . GLY B 1 344 ? -24.062 17.266 5.758 1 29.77 344 GLY B CA 1
ATOM 4968 C C . GLY B 1 344 ? -22.938 16.656 6.566 1 29.77 344 GLY B C 1
ATOM 4969 O O . GLY B 1 344 ? -23.172 16.094 7.641 1 29.77 344 GLY B O 1
ATOM 4970 N N . MET B 1 345 ? -21.828 16.188 6.109 1 25.33 345 MET B N 1
ATOM 4971 C CA . MET B 1 345 ? -21 15.484 7.094 1 25.33 345 MET B CA 1
ATOM 4972 C C . MET B 1 345 ? -20.219 16.469 7.949 1 25.33 345 MET B C 1
ATOM 4974 O O . MET B 1 345 ? -19.609 16.094 8.953 1 25.33 345 MET B O 1
ATOM 4978 N N . ILE B 1 346 ? -19.891 17.703 7.609 1 25.3 346 ILE B N 1
ATOM 4979 C CA . ILE B 1 346 ? -19.281 18.672 8.508 1 25.3 346 ILE B CA 1
ATOM 4980 C C . ILE B 1 346 ? -20.375 19.453 9.242 1 25.3 346 ILE B C 1
ATOM 4982 O O . ILE B 1 346 ? -20.062 20.344 10.039 1 25.3 346 ILE B O 1
ATOM 4986 N N . GLN B 1 347 ? -21.672 19.453 9.008 1 22.67 347 GLN B N 1
ATOM 4987 C CA . GLN B 1 347 ? -22.516 20.062 10.016 1 22.67 347 GLN B CA 1
ATOM 4988 C C . GLN B 1 347 ? -22.719 19.125 11.211 1 22.67 347 GLN B C 1
ATOM 4990 O O . GLN B 1 347 ? -22.953 17.922 11.039 1 22.67 347 GLN B O 1
#

Foldseek 3Di:
DVVVVVVVVLLVVLLVVLLVVLLVLLVVLLLLQLQFDPDHDDSVRSVQLVVPHDDPVSVCCSVWARNQLSVLLLQLLLLLLLLLQLLCLLLVHLQGGLVLLCLLLQLLLQLLCCLQPDHDPVCPPPPNLVVSLVSLLVRSVVSLVVLVVQPVLPHSVSSSVNRNVNNVVSVVSSVVSLVPGDPVSSVVSVVLQLWASRPGGPVLVVVLVVQLVVLVVQLVVLVVLSVLSLDDPVSSVVVVDPSSVNSSSSSCSSSSNQSSSCSRGNDAPLSSSVLQVVSCVSSVHPGRDSSSSSSSSSSLSSVLSSVCSPDPDNRGSSNSNVVVNVVVVVVSVVVCVVPPCVPDPVD/DVVVVVVVVLLVVLLVVLLVVLLVLLVVLLLLQLQFDPDHDDSVRSVQLVVPHDDPVSVCCSVWARNQLSVLLLQLLLLLLLLLQLLCLLLVHLQGGLVLLCLLLQLLLQLLCCLQPDHDPVCPPPPNLLVSLVSLLVRSVVSLVVLCVFPQQHHSVSSSVNRNVNNVVSVVSNVVSLVPGDPVSSVVSVVQQLWASRPGGPVLVVVLVVQLVVLVVQLVVLVVLSVLSLDDPVSSVVVPDPSSVNSNSSSCSSSSNQSSSCSRGNDAPLSSSVLQVVSCVSSVHPGRDSSSSSSSSSSLSSVLSSVCSPDPDNRGSSNSSVVVNVVVVVVSVVVCVVPPPVPPPVD